Protein AF-A0A812QBZ1-F1 (afdb_monomer)

Structure (mmCIF, N/CA/C/O backbone):
data_AF-A0A812QBZ1-F1
#
_entry.id   AF-A0A812QBZ1-F1
#
loop_
_atom_site.group_PDB
_atom_site.id
_atom_site.type_symbol
_atom_site.label_atom_id
_atom_site.label_alt_id
_atom_site.label_comp_id
_atom_site.label_asym_id
_atom_site.label_entity_id
_atom_site.label_seq_id
_atom_site.pdbx_PDB_ins_code
_atom_site.Cartn_x
_atom_site.Cartn_y
_atom_site.Cartn_z
_atom_site.occupancy
_atom_site.B_iso_or_equiv
_atom_site.auth_seq_id
_atom_site.auth_comp_id
_atom_site.auth_asym_id
_atom_site.auth_atom_id
_atom_site.pdbx_PDB_model_num
ATOM 1 N N . MET A 1 1 ? 23.750 -12.695 -35.493 1.00 29.03 1 MET A N 1
ATOM 2 C CA . MET A 1 1 ? 23.485 -14.004 -34.860 1.00 29.03 1 MET A CA 1
ATOM 3 C C . MET A 1 1 ? 22.782 -13.760 -33.536 1.00 29.03 1 MET A C 1
ATOM 5 O O . MET A 1 1 ? 23.432 -13.391 -32.566 1.00 29.03 1 MET A O 1
ATOM 9 N N . SER A 1 2 ? 21.453 -13.880 -33.531 1.00 38.12 2 SER A N 1
ATOM 10 C CA . SER A 1 2 ? 20.623 -13.807 -32.327 1.00 38.12 2 SER A CA 1
ATOM 11 C C . SER A 1 2 ? 20.963 -14.983 -31.421 1.00 38.12 2 SER A C 1
ATOM 13 O O . SER A 1 2 ? 20.591 -16.116 -31.722 1.00 38.12 2 SER A O 1
ATOM 15 N N . ARG A 1 3 ? 21.691 -14.741 -30.329 1.00 33.91 3 ARG A N 1
ATOM 16 C CA . ARG A 1 3 ? 21.766 -15.723 -29.249 1.00 33.91 3 ARG A CA 1
ATOM 17 C C . ARG A 1 3 ? 20.456 -15.633 -28.482 1.00 33.91 3 ARG A C 1
ATOM 19 O O . ARG A 1 3 ? 20.209 -14.669 -27.768 1.00 33.91 3 ARG A O 1
ATOM 26 N N . CYS A 1 4 ? 19.595 -16.614 -28.728 1.00 34.00 4 CYS A N 1
ATOM 27 C CA . CYS A 1 4 ? 18.403 -16.872 -27.941 1.00 34.00 4 CYS A CA 1
ATOM 28 C C . CYS A 1 4 ? 18.763 -16.865 -26.451 1.00 34.00 4 CYS A C 1
ATOM 30 O O . CYS A 1 4 ? 19.643 -17.620 -26.041 1.00 34.00 4 CYS A O 1
ATOM 32 N N . LEU A 1 5 ? 18.056 -16.076 -25.642 1.00 39.00 5 LEU A N 1
ATOM 33 C CA . LEU A 1 5 ? 17.916 -16.417 -24.232 1.00 39.00 5 LEU A CA 1
ATOM 34 C C . LEU A 1 5 ? 17.009 -17.660 -24.181 1.00 39.00 5 LEU A C 1
ATOM 36 O O . LEU A 1 5 ? 15.899 -17.616 -24.726 1.00 39.00 5 LEU A O 1
ATOM 40 N N . PRO A 1 6 ? 17.488 -18.797 -23.653 1.00 37.97 6 PRO A N 1
ATOM 41 C CA . PRO A 1 6 ? 16.732 -20.040 -23.666 1.00 37.97 6 PRO A CA 1
ATOM 42 C C . PRO A 1 6 ? 15.432 -19.908 -22.862 1.00 37.97 6 PRO A C 1
ATOM 44 O O . PRO A 1 6 ? 15.364 -19.184 -21.871 1.00 37.97 6 PRO A O 1
ATOM 47 N N . ARG A 1 7 ? 14.411 -20.688 -23.251 1.00 40.09 7 ARG A N 1
ATOM 48 C CA . ARG A 1 7 ? 13.145 -20.891 -22.510 1.00 40.09 7 ARG A CA 1
ATOM 49 C C . ARG A 1 7 ? 13.342 -21.274 -21.028 1.00 40.09 7 ARG A C 1
ATOM 51 O O . ARG A 1 7 ? 12.377 -21.247 -20.275 1.00 40.09 7 ARG A O 1
ATOM 58 N N . SER A 1 8 ? 14.567 -21.609 -20.615 1.00 49.03 8 SER A N 1
ATOM 59 C CA . SER A 1 8 ? 14.956 -21.894 -19.235 1.00 49.03 8 SER A CA 1
ATOM 60 C C . SER A 1 8 ? 15.039 -20.659 -18.328 1.00 49.03 8 SER A C 1
ATOM 62 O O . SER A 1 8 ? 15.074 -20.842 -17.118 1.00 49.03 8 SER A O 1
ATOM 64 N N . SER A 1 9 ? 15.043 -19.422 -18.846 1.00 57.47 9 SER A N 1
ATOM 65 C CA . SER A 1 9 ? 15.300 -18.238 -18.005 1.00 57.47 9 SER A CA 1
ATOM 66 C C . SER A 1 9 ? 14.193 -17.926 -16.994 1.00 57.47 9 SER A C 1
ATOM 68 O O . SER A 1 9 ? 14.505 -17.506 -15.892 1.00 57.47 9 SER A O 1
ATOM 70 N N . ALA A 1 10 ? 12.913 -18.150 -17.316 1.00 55.34 10 ALA A N 1
ATOM 71 C CA . ALA A 1 10 ? 11.814 -17.861 -16.385 1.00 55.34 10 ALA A CA 1
ATOM 72 C C . ALA A 1 10 ? 11.753 -18.857 -15.214 1.00 55.34 10 ALA A C 1
ATOM 74 O O . ALA A 1 10 ? 11.522 -18.453 -14.081 1.00 55.34 10 ALA A O 1
ATOM 75 N N . ALA A 1 11 ? 11.995 -20.144 -15.486 1.00 55.66 11 ALA A N 1
ATOM 76 C CA . ALA A 1 11 ? 12.087 -21.169 -14.446 1.00 55.66 11 ALA A CA 1
ATOM 77 C C . ALA A 1 11 ? 13.365 -21.005 -13.603 1.00 55.66 11 ALA A C 1
ATOM 79 O O . ALA A 1 11 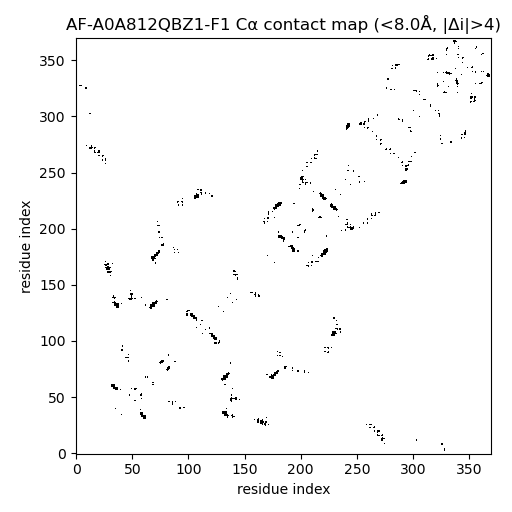? 13.327 -21.192 -12.393 1.00 55.66 11 ALA A O 1
ATOM 80 N N . GLN A 1 12 ? 14.475 -20.602 -14.231 1.00 61.94 12 GLN A N 1
ATOM 81 C CA . GLN A 1 12 ? 15.708 -20.267 -13.522 1.00 61.94 12 GLN A CA 1
ATOM 82 C C . GLN A 1 12 ? 15.533 -19.017 -12.650 1.00 61.94 12 GLN A C 1
ATOM 84 O O . GLN A 1 12 ? 15.939 -19.029 -11.501 1.00 61.94 12 GLN A O 1
ATOM 89 N N . ALA A 1 13 ? 14.856 -17.976 -13.143 1.00 60.16 13 ALA A N 1
ATOM 90 C CA . ALA A 1 13 ? 14.590 -16.766 -12.368 1.00 60.16 13 ALA A CA 1
ATOM 91 C C . ALA A 1 13 ? 13.686 -17.017 -11.152 1.00 60.16 13 ALA A C 1
ATOM 93 O O . ALA A 1 13 ? 13.847 -16.343 -10.147 1.00 60.16 13 ALA A O 1
ATOM 94 N N . GLU A 1 14 ? 12.760 -17.979 -11.211 1.00 59.78 14 GLU A N 1
ATOM 95 C CA . GLU A 1 14 ? 11.999 -18.420 -10.033 1.00 59.78 14 GLU A CA 1
ATOM 96 C C . GLU A 1 14 ? 12.901 -19.122 -9.009 1.00 59.78 14 GLU A C 1
ATOM 98 O O . GLU A 1 14 ? 12.896 -18.746 -7.837 1.00 59.78 14 GLU A O 1
ATOM 103 N N . LEU A 1 15 ? 13.704 -20.095 -9.459 1.00 59.25 15 LEU A N 1
ATOM 104 C CA . LEU A 1 15 ? 14.669 -20.811 -8.615 1.00 59.25 15 LEU A CA 1
ATOM 105 C C . LEU A 1 15 ? 15.676 -19.857 -7.960 1.00 59.25 15 LEU A C 1
ATOM 107 O O . LEU A 1 15 ? 16.013 -20.030 -6.792 1.00 59.25 15 LEU A O 1
ATOM 111 N N . ASP A 1 16 ? 16.115 -18.837 -8.694 1.00 67.31 16 ASP A N 1
ATOM 112 C CA . ASP A 1 16 ? 17.051 -17.826 -8.211 1.00 67.31 16 ASP A CA 1
ATOM 113 C C . ASP A 1 16 ? 16.350 -16.784 -7.311 1.00 67.31 16 ASP A C 1
ATOM 115 O O . ASP A 1 16 ? 16.978 -16.230 -6.409 1.00 67.31 16 ASP A O 1
ATOM 119 N N . ALA A 1 17 ? 15.048 -16.524 -7.503 1.00 70.19 17 ALA A N 1
ATOM 120 C CA . ALA A 1 17 ? 14.286 -15.551 -6.715 1.00 70.19 17 ALA A CA 1
ATOM 121 C C . ALA A 1 17 ? 13.886 -16.064 -5.327 1.00 70.19 17 ALA A C 1
ATOM 123 O O . ALA A 1 17 ? 13.838 -15.257 -4.405 1.00 70.19 17 ALA A O 1
ATOM 124 N N . SER A 1 18 ? 13.619 -17.361 -5.143 1.00 70.88 18 SER A N 1
ATOM 125 C CA . SER A 1 18 ? 13.279 -17.928 -3.826 1.00 70.88 18 SER A CA 1
ATOM 126 C C . SER A 1 18 ? 14.321 -17.641 -2.731 1.00 70.88 18 SER A C 1
ATOM 128 O O . SER A 1 18 ? 13.952 -17.029 -1.729 1.00 70.88 18 SER A O 1
ATOM 130 N N . PRO A 1 19 ? 15.621 -17.962 -2.901 1.00 71.69 19 PRO A N 1
ATOM 131 C CA . PRO A 1 19 ? 16.622 -17.643 -1.882 1.00 71.69 19 PRO A CA 1
ATOM 132 C C . PRO A 1 19 ? 16.809 -16.129 -1.705 1.00 71.69 19 PRO A C 1
ATOM 134 O O . PRO A 1 19 ? 17.091 -15.666 -0.602 1.00 71.69 19 PRO A O 1
ATOM 137 N N . LEU A 1 20 ? 16.623 -15.335 -2.767 1.00 71.75 20 LEU A N 1
ATOM 138 C CA . LEU A 1 20 ? 16.671 -13.873 -2.688 1.00 71.75 20 LEU A CA 1
ATOM 139 C C . LEU A 1 20 ? 15.476 -13.289 -1.926 1.00 71.75 20 LEU A C 1
ATOM 141 O O . LEU A 1 20 ? 15.635 -12.271 -1.254 1.00 71.75 20 LEU A O 1
ATOM 145 N N . PHE A 1 21 ? 14.295 -13.901 -2.035 1.00 74.88 21 PHE A N 1
ATOM 146 C CA . PHE A 1 21 ? 13.088 -13.508 -1.311 1.00 74.88 21 PHE A CA 1
ATOM 147 C C . PHE A 1 21 ? 13.252 -13.758 0.186 1.00 74.88 21 PHE A C 1
ATOM 149 O O . PHE A 1 21 ? 13.017 -12.846 0.982 1.00 74.88 21 PHE A O 1
ATOM 156 N N . ASP A 1 22 ? 13.742 -14.941 0.556 1.00 73.06 22 ASP A N 1
ATOM 157 C CA . ASP A 1 22 ? 14.034 -15.279 1.950 1.00 73.06 22 ASP A CA 1
ATOM 158 C C . ASP A 1 22 ? 15.108 -14.339 2.523 1.00 73.06 22 ASP A C 1
ATOM 160 O O . ASP A 1 22 ? 14.950 -13.785 3.612 1.00 73.06 22 ASP A O 1
ATOM 164 N N . ALA A 1 23 ? 16.160 -14.055 1.745 1.00 68.81 23 ALA A N 1
ATOM 165 C CA . ALA A 1 23 ? 17.220 -13.124 2.129 1.00 68.81 23 ALA A CA 1
ATOM 166 C C . ALA A 1 23 ? 16.777 -11.649 2.182 1.00 68.81 23 ALA A C 1
ATOM 168 O O . ALA A 1 23 ? 17.425 -10.846 2.853 1.00 68.81 23 ALA A O 1
ATOM 169 N N . ALA A 1 24 ? 15.702 -11.258 1.487 1.00 69.94 24 ALA A N 1
ATOM 170 C CA . ALA A 1 24 ? 15.194 -9.886 1.531 1.00 69.94 24 ALA A CA 1
ATOM 171 C C . ALA A 1 24 ? 14.585 -9.521 2.898 1.00 69.94 24 ALA A C 1
ATOM 173 O O . ALA A 1 24 ? 14.411 -8.330 3.156 1.00 69.94 24 ALA A O 1
ATOM 174 N N . GLY A 1 25 ? 14.303 -10.520 3.753 1.00 73.31 25 GLY A N 1
ATOM 175 C CA . GLY A 1 25 ? 13.815 -10.368 5.130 1.00 73.31 25 GLY A CA 1
ATOM 176 C C . GLY A 1 25 ? 12.418 -9.748 5.208 1.00 73.31 25 GLY A C 1
ATOM 177 O O . GLY A 1 25 ? 12.061 -8.922 4.373 1.00 73.31 25 GLY A O 1
ATOM 178 N N . ALA A 1 26 ? 11.585 -10.150 6.168 1.00 82.62 26 ALA A N 1
ATOM 179 C CA . ALA A 1 26 ? 10.311 -9.465 6.416 1.00 82.62 26 ALA A CA 1
ATOM 180 C C . ALA A 1 26 ? 10.538 -8.038 6.942 1.00 82.62 26 ALA A C 1
ATOM 182 O O . ALA A 1 26 ? 11.650 -7.703 7.368 1.00 82.62 26 ALA A O 1
ATOM 183 N N . ALA A 1 27 ? 9.497 -7.201 6.916 1.00 87.56 27 ALA A N 1
ATOM 184 C CA . ALA A 1 27 ? 9.541 -5.964 7.688 1.00 87.56 27 ALA A CA 1
ATOM 185 C C . ALA A 1 27 ? 9.802 -6.303 9.175 1.00 87.56 27 ALA A C 1
ATOM 187 O O . ALA A 1 27 ? 9.294 -7.318 9.666 1.00 87.56 27 ALA A O 1
ATOM 188 N N . PRO A 1 28 ? 10.623 -5.516 9.889 1.00 90.88 28 PRO A N 1
ATOM 189 C CA . PRO A 1 28 ? 11.000 -5.842 11.259 1.00 90.88 28 PRO A CA 1
ATOM 190 C C . PRO A 1 28 ? 9.799 -5.713 12.205 1.00 90.88 28 PRO A C 1
ATOM 192 O O . PRO A 1 28 ? 9.073 -4.727 12.153 1.00 90.88 28 PRO A O 1
ATOM 195 N N . MET A 1 29 ? 9.612 -6.695 13.089 1.00 93.38 29 MET A N 1
ATOM 196 C CA . MET A 1 29 ? 8.666 -6.633 14.209 1.00 93.38 29 MET A CA 1
ATOM 197 C C . MET A 1 29 ? 9.472 -6.511 15.506 1.00 93.38 29 MET A C 1
ATOM 199 O O . MET A 1 29 ? 9.871 -7.509 16.100 1.00 93.38 29 MET A O 1
ATOM 203 N N . LEU A 1 30 ? 9.785 -5.272 15.880 1.00 95.00 30 LEU A N 1
ATOM 204 C CA . LEU A 1 30 ? 10.576 -4.906 17.060 1.00 95.00 30 LEU A CA 1
ATOM 205 C C . LEU A 1 30 ? 9.728 -4.848 18.338 1.00 95.00 30 LEU A C 1
ATOM 207 O O . LEU A 1 30 ? 10.256 -4.985 19.436 1.00 95.00 30 LEU A O 1
ATOM 211 N N . PHE A 1 31 ? 8.410 -4.700 18.196 1.00 95.75 31 PHE A N 1
ATOM 212 C CA . PHE A 1 31 ? 7.455 -4.704 19.298 1.00 95.75 31 PHE A CA 1
ATOM 213 C C . PHE A 1 31 ? 6.311 -5.697 19.020 1.00 95.75 31 PHE A C 1
ATOM 215 O O . PHE A 1 31 ? 5.944 -5.899 17.858 1.00 95.75 31 PHE A O 1
ATOM 222 N N . PRO A 1 32 ? 5.742 -6.358 20.049 1.00 96.56 32 PRO A N 1
ATOM 223 C CA . PRO A 1 32 ? 4.624 -7.273 19.855 1.00 96.56 32 PRO A CA 1
ATOM 224 C C . PRO A 1 32 ? 3.398 -6.561 19.283 1.00 96.56 32 PRO A C 1
ATOM 226 O O . PRO A 1 32 ? 3.020 -5.481 19.733 1.00 96.56 32 PRO A O 1
ATOM 229 N N . MET A 1 33 ? 2.719 -7.209 18.339 1.00 97.81 33 MET A N 1
ATOM 230 C CA . MET A 1 33 ? 1.490 -6.682 17.757 1.00 97.81 33 MET A CA 1
ATOM 231 C C . MET A 1 33 ? 0.323 -6.808 18.747 1.00 97.81 33 MET A C 1
ATOM 233 O O . MET A 1 33 ? -0.356 -7.834 18.795 1.00 97.81 33 MET A O 1
ATOM 237 N N . TYR A 1 34 ? 0.081 -5.775 19.552 1.00 98.38 34 TYR A N 1
ATOM 238 C CA . TYR A 1 34 ? -1.120 -5.700 20.384 1.00 98.38 34 TYR A CA 1
ATOM 239 C C . TYR A 1 34 ? -2.342 -5.343 19.540 1.00 98.38 34 TYR A C 1
ATOM 241 O O . TYR A 1 34 ? -2.262 -4.577 18.585 1.00 98.38 34 TYR A O 1
ATOM 249 N N . THR A 1 35 ? -3.478 -5.927 19.897 1.00 98.50 35 THR A N 1
ATOM 250 C CA . THR A 1 35 ? -4.762 -5.763 19.213 1.00 98.50 35 THR A CA 1
ATOM 251 C C . THR A 1 35 ? -5.901 -5.823 20.221 1.00 98.50 35 THR A C 1
ATOM 253 O O . THR A 1 35 ? -5.717 -6.278 21.350 1.00 98.50 35 THR A O 1
ATOM 256 N N . VAL A 1 36 ? -7.089 -5.400 19.801 1.00 98.44 36 VAL A N 1
ATOM 257 C CA . VAL A 1 36 ? -8.338 -5.547 20.558 1.00 98.44 36 VAL A CA 1
ATOM 258 C C . VAL A 1 36 ? -9.265 -6.483 19.787 1.00 98.44 36 VAL A C 1
ATOM 260 O O . VAL A 1 36 ? -9.390 -6.361 18.570 1.00 98.44 36 VAL A O 1
ATOM 263 N N . ALA A 1 37 ? -9.917 -7.428 20.465 1.00 98.19 37 ALA A N 1
ATOM 264 C CA . ALA A 1 37 ? -10.919 -8.283 19.825 1.00 98.19 37 ALA A CA 1
ATOM 265 C C . ALA A 1 37 ? -12.096 -7.438 19.303 1.00 98.19 37 ALA A C 1
ATOM 267 O O . ALA A 1 37 ? -12.531 -6.497 19.971 1.00 98.19 37 ALA A O 1
ATOM 268 N N . ALA A 1 38 ? -12.622 -7.759 18.119 1.00 97.88 38 ALA A N 1
ATOM 269 C CA . ALA A 1 38 ? -13.689 -6.979 17.495 1.00 97.88 38 ALA A CA 1
ATOM 270 C C . ALA A 1 38 ? -14.920 -6.843 18.406 1.00 97.88 38 ALA A C 1
ATOM 272 O O . ALA A 1 38 ? -15.509 -5.770 18.473 1.00 97.88 38 ALA A O 1
ATOM 273 N N . GLU A 1 39 ? -15.264 -7.886 19.162 1.00 96.94 39 GLU A N 1
ATOM 274 C CA . GLU A 1 39 ? -16.369 -7.882 20.122 1.00 96.94 39 GLU A CA 1
ATOM 275 C C . GLU A 1 39 ? -16.161 -6.842 21.227 1.00 96.94 39 GLU A C 1
ATOM 277 O O . GLU A 1 39 ? -17.089 -6.120 21.571 1.00 96.94 39 GLU A O 1
ATOM 282 N N . VAL A 1 40 ? -14.934 -6.713 21.743 1.00 97.81 40 VAL A N 1
ATOM 283 C CA . VAL A 1 40 ? -14.598 -5.714 22.768 1.00 97.81 40 VAL A CA 1
ATOM 284 C C . VAL A 1 40 ? -14.670 -4.308 22.176 1.00 97.81 40 VAL A C 1
ATOM 286 O O . VAL A 1 40 ? -15.268 -3.419 22.776 1.00 97.81 40 VAL A O 1
ATOM 289 N N . LEU A 1 41 ? -14.119 -4.105 20.973 1.00 98.12 41 LEU A N 1
ATOM 290 C CA . LEU A 1 41 ? -14.150 -2.806 20.294 1.00 98.12 41 LEU A CA 1
ATOM 291 C C . LEU A 1 41 ? -15.582 -2.344 19.992 1.00 98.12 41 LEU A C 1
ATOM 293 O O . LEU A 1 41 ? -15.875 -1.155 20.100 1.00 98.12 41 LEU A O 1
ATOM 297 N N . LEU A 1 42 ? -16.480 -3.262 19.624 1.00 98.06 42 LEU A N 1
ATOM 298 C CA . LEU A 1 42 ? -17.879 -2.955 19.311 1.00 98.06 42 LEU A CA 1
ATOM 299 C C . LEU A 1 42 ? -18.701 -2.483 20.520 1.00 98.06 42 LEU A C 1
ATOM 301 O O . LEU A 1 42 ? -19.720 -1.819 20.309 1.00 98.06 42 LEU A O 1
ATOM 305 N N . GLU A 1 43 ? -18.248 -2.788 21.737 1.00 97.69 43 GLU A N 1
ATOM 306 C CA . GLU A 1 43 ? -18.859 -2.369 23.006 1.00 97.69 43 GLU A CA 1
ATOM 307 C C . GLU A 1 43 ? -18.169 -1.139 23.626 1.00 97.69 43 GLU A C 1
ATOM 309 O O . GLU A 1 43 ? -18.640 -0.597 24.628 1.00 97.69 43 GLU A O 1
ATOM 314 N N . MET A 1 44 ? -17.055 -0.668 23.051 1.00 96.88 44 MET A N 1
ATOM 315 C CA . MET A 1 44 ? -16.385 0.543 23.529 1.00 96.88 44 MET A CA 1
ATOM 316 C C . MET A 1 44 ? -17.289 1.768 23.366 1.00 96.88 44 MET A C 1
ATOM 318 O O . MET A 1 44 ? -17.892 1.982 22.315 1.00 96.88 44 MET A O 1
ATOM 322 N N . THR A 1 45 ? -17.325 2.608 24.398 1.00 96.19 45 THR A N 1
ATOM 323 C CA . THR A 1 45 ? -17.993 3.921 24.380 1.00 96.19 45 THR A CA 1
ATOM 324 C C . THR A 1 45 ? -17.005 5.085 24.348 1.00 96.19 45 THR A C 1
ATOM 326 O O . THR A 1 45 ? -17.403 6.226 24.145 1.00 96.19 45 THR A O 1
ATOM 329 N N . GLU A 1 46 ? -15.725 4.802 24.579 1.00 95.31 46 GLU A N 1
ATOM 330 C CA . GLU A 1 46 ? -14.608 5.741 24.518 1.00 95.31 46 GLU A CA 1
ATOM 331 C C . GLU A 1 46 ? -13.349 4.981 24.078 1.00 95.31 46 GLU A C 1
ATOM 333 O O . GLU A 1 46 ? -13.228 3.777 24.335 1.00 95.31 46 GLU A O 1
ATOM 338 N N . ILE A 1 47 ? -12.420 5.659 23.400 1.00 95.06 47 ILE A N 1
ATOM 339 C CA . ILE A 1 47 ? -11.132 5.063 23.035 1.00 95.06 47 ILE A CA 1
ATOM 340 C C . ILE A 1 47 ? -10.170 5.325 24.187 1.00 95.06 47 ILE A C 1
ATOM 342 O O . ILE A 1 47 ? -9.947 6.470 24.563 1.00 95.06 47 ILE A O 1
ATOM 346 N N . ARG A 1 48 ? -9.603 4.264 24.753 1.00 94.25 48 ARG A N 1
ATOM 347 C CA . ARG A 1 48 ? -8.637 4.368 25.849 1.00 94.25 48 ARG A CA 1
ATOM 348 C C . ARG A 1 48 ? -7.227 4.082 25.348 1.00 94.25 48 ARG A C 1
ATOM 350 O O . ARG A 1 48 ? -7.083 3.293 24.411 1.00 94.25 48 ARG A O 1
ATOM 357 N N . PRO A 1 49 ? -6.197 4.680 25.962 1.00 95.31 49 PRO A N 1
ATOM 358 C CA . PRO A 1 49 ? -4.816 4.446 25.572 1.00 95.31 49 PRO A CA 1
ATOM 359 C C . PRO A 1 49 ? -4.367 3.017 25.890 1.00 95.31 49 PRO A C 1
ATOM 361 O O . PRO A 1 49 ? -4.974 2.299 26.696 1.00 95.31 49 PRO A O 1
ATOM 364 N N . HIS A 1 50 ? -3.262 2.622 25.262 1.00 94.94 50 HIS A N 1
ATOM 365 C CA . HIS A 1 50 ? -2.661 1.296 25.380 1.00 94.94 50 HIS A CA 1
ATOM 366 C C . HIS A 1 50 ? -2.496 0.828 26.830 1.00 94.94 50 HIS A C 1
ATOM 368 O O . HIS A 1 50 ? -2.859 -0.294 27.176 1.00 94.94 50 HIS A O 1
ATOM 374 N N . GLU A 1 51 ? -1.979 1.690 27.701 1.00 93.81 51 GLU A N 1
ATOM 375 C CA . GLU A 1 51 ? -1.649 1.364 29.085 1.00 93.81 51 GLU A CA 1
ATOM 376 C C . GLU A 1 51 ? -2.891 0.969 29.889 1.00 93.81 51 GLU A C 1
ATOM 378 O O . GLU A 1 51 ? -2.849 0.011 30.663 1.00 93.81 51 GLU A O 1
ATOM 383 N N . GLU A 1 52 ? -4.004 1.672 29.684 1.00 94.44 52 GLU A N 1
ATOM 384 C CA . GLU A 1 52 ? -5.264 1.387 30.367 1.00 94.44 52 GLU A CA 1
ATOM 385 C C . GLU A 1 52 ? -5.886 0.078 29.887 1.00 94.44 52 GLU A C 1
ATOM 387 O O . GLU A 1 52 ? -6.282 -0.754 30.710 1.00 94.44 52 GLU A O 1
ATOM 392 N N . LEU A 1 53 ? -5.948 -0.139 28.568 1.00 96.00 53 LEU A N 1
ATOM 393 C CA . LEU A 1 53 ? -6.491 -1.384 28.022 1.00 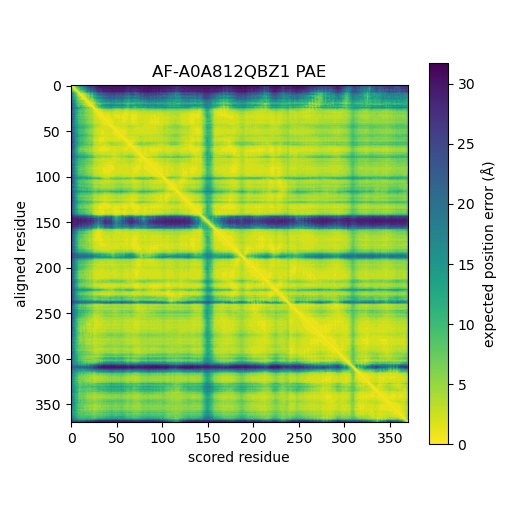96.00 53 LEU A CA 1
ATOM 394 C C . LEU A 1 53 ? -5.619 -2.590 28.392 1.00 96.00 53 LEU A C 1
ATOM 396 O O . LEU A 1 53 ? -6.142 -3.681 28.625 1.00 96.00 53 LEU A O 1
ATOM 400 N N . LYS A 1 54 ? -4.302 -2.394 28.527 1.00 93.81 54 LYS A N 1
ATOM 401 C CA . LYS A 1 54 ? -3.378 -3.421 29.017 1.00 93.81 54 LYS A CA 1
ATOM 402 C C . LYS A 1 54 ? -3.682 -3.821 30.459 1.00 93.81 54 LYS A C 1
ATOM 404 O O . LYS A 1 54 ? -3.736 -5.011 30.751 1.00 93.81 54 LYS A O 1
ATOM 409 N N . VAL A 1 55 ? -3.904 -2.850 31.353 1.00 94.56 55 VAL A N 1
ATOM 410 C CA . VAL A 1 55 ? -4.248 -3.107 32.767 1.00 94.56 55 VAL A CA 1
ATOM 411 C C . VAL A 1 55 ? -5.611 -3.786 32.896 1.00 94.56 55 VAL A C 1
ATOM 413 O O . VAL A 1 55 ? -5.778 -4.674 33.730 1.00 94.56 55 VAL A O 1
ATOM 416 N N . ARG A 1 56 ? -6.574 -3.404 32.052 1.00 94.31 56 ARG A N 1
ATOM 417 C CA . ARG 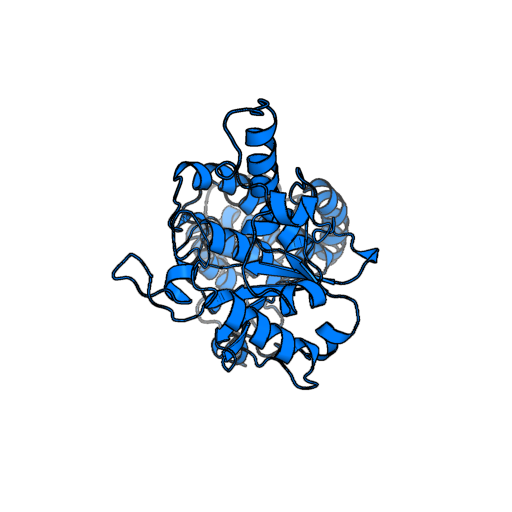A 1 56 ? -7.910 -4.015 32.006 1.00 94.31 56 ARG A CA 1
ATOM 418 C C . ARG A 1 56 ? -7.915 -5.441 31.445 1.00 94.31 56 ARG A C 1
ATOM 420 O O . ARG A 1 56 ? -8.875 -6.165 31.681 1.00 94.31 56 ARG A O 1
ATOM 427 N N . GLY A 1 57 ? -6.856 -5.846 30.742 1.00 95.44 57 GLY A N 1
ATOM 428 C CA . GLY A 1 57 ? -6.782 -7.142 30.062 1.00 95.44 57 GLY A CA 1
ATOM 429 C C . GLY A 1 57 ? -7.534 -7.183 28.727 1.00 95.44 57 GLY A C 1
ATOM 430 O O . GLY A 1 57 ? -7.780 -8.267 28.208 1.00 95.44 57 GLY A O 1
ATOM 431 N N . ASP A 1 58 ? -7.873 -6.017 28.169 1.00 97.00 58 ASP A N 1
ATOM 432 C CA . ASP A 1 58 ? -8.601 -5.886 26.900 1.00 97.00 58 ASP A CA 1
ATOM 433 C C . ASP A 1 58 ? -7.663 -6.006 25.677 1.00 97.00 58 ASP A C 1
ATOM 435 O O . ASP A 1 58 ? -8.121 -6.236 24.556 1.00 97.00 58 ASP A O 1
ATOM 439 N N . LEU A 1 59 ? -6.343 -5.868 25.880 1.00 97.44 59 LEU A N 1
ATOM 440 C CA . LEU A 1 59 ? -5.336 -6.046 24.831 1.00 97.44 59 LEU A CA 1
ATOM 441 C C . LEU A 1 59 ? -4.875 -7.498 24.688 1.00 97.44 59 LEU A C 1
ATOM 443 O O . LEU A 1 59 ? -4.499 -8.161 25.655 1.00 97.44 59 LEU A O 1
ATOM 447 N N . VAL A 1 60 ? -4.772 -7.942 23.438 1.00 96.88 60 VAL A N 1
ATOM 448 C CA . VAL A 1 60 ? -4.287 -9.266 23.050 1.00 96.88 60 VAL A CA 1
ATOM 449 C C . VAL A 1 60 ? -3.047 -9.117 22.177 1.00 96.88 60 VAL A C 1
ATOM 451 O O . VAL A 1 60 ? -3.085 -8.437 21.152 1.00 96.88 60 VAL A O 1
ATOM 454 N N . ILE A 1 61 ? -1.954 -9.792 22.545 1.00 97.88 61 ILE A N 1
ATOM 455 C CA . ILE A 1 61 ? -0.821 -9.989 21.630 1.00 97.88 61 ILE A CA 1
ATOM 456 C C . ILE A 1 61 ? -1.293 -10.941 20.530 1.00 97.88 61 ILE A C 1
ATOM 458 O O . ILE A 1 61 ? -1.606 -12.113 20.793 1.00 97.88 61 ILE A O 1
ATOM 462 N N . PHE A 1 62 ? -1.402 -10.415 19.315 1.00 97.81 62 PHE A N 1
ATOM 463 C CA . PHE A 1 62 ? -1.939 -11.136 18.176 1.00 97.81 62 PHE A CA 1
ATOM 464 C C . PHE A 1 62 ? -1.032 -12.303 17.784 1.00 97.81 62 PHE A C 1
ATOM 466 O O . PHE A 1 62 ? 0.192 -12.220 17.839 1.00 97.81 62 PHE A O 1
ATOM 473 N N . ASP A 1 63 ? -1.667 -13.404 17.402 1.00 94.50 63 ASP A N 1
ATOM 474 C CA . ASP A 1 63 ? -1.028 -14.574 16.815 1.00 94.50 63 ASP A CA 1
ATOM 475 C C . ASP A 1 63 ? -1.947 -15.061 15.692 1.00 94.50 63 ASP A C 1
ATOM 477 O O . ASP A 1 63 ? -3.172 -15.050 15.857 1.00 94.50 63 ASP A O 1
ATOM 481 N N . ILE A 1 64 ? -1.369 -15.453 14.558 1.00 92.38 64 ILE A N 1
ATOM 482 C CA . ILE A 1 64 ? -2.119 -15.873 13.371 1.00 92.38 64 ILE A CA 1
ATOM 483 C C . ILE A 1 64 ? -3.010 -17.093 13.639 1.00 92.38 64 ILE A C 1
ATOM 485 O O . ILE A 1 64 ? -4.061 -17.232 13.016 1.00 92.38 64 ILE A O 1
ATOM 489 N N . ASP A 1 65 ? -2.655 -17.927 14.619 1.00 94.56 65 ASP A N 1
ATOM 490 C CA . ASP A 1 65 ? -3.449 -19.089 15.017 1.00 94.56 65 ASP A CA 1
ATOM 491 C C . ASP A 1 65 ? -4.727 -18.694 15.781 1.00 94.56 65 ASP A C 1
ATOM 493 O O . ASP A 1 65 ? -5.665 -19.488 15.883 1.00 94.56 65 ASP A O 1
ATOM 497 N N . LYS A 1 66 ? -4.813 -17.457 16.300 1.00 94.25 66 LYS A N 1
ATOM 498 C CA . LYS A 1 66 ? -6.006 -16.956 17.009 1.00 94.25 66 LYS A CA 1
ATOM 499 C C . LYS A 1 66 ? -7.126 -16.520 16.062 1.00 94.25 66 LYS A C 1
ATOM 501 O O . LYS A 1 66 ? -8.276 -16.436 16.492 1.00 94.25 66 LYS A O 1
ATOM 506 N N . GLY A 1 67 ? -6.822 -16.219 14.799 1.00 96.31 67 GLY A N 1
ATOM 507 C CA . GLY A 1 67 ? -7.805 -15.751 13.824 1.00 96.31 67 GLY A CA 1
ATOM 508 C C . GLY A 1 67 ? -7.234 -14.739 12.835 1.00 96.31 67 GLY A C 1
ATOM 509 O O . GLY A 1 67 ? -6.078 -14.810 12.433 1.00 96.31 67 GLY A O 1
ATOM 510 N N . ASN A 1 68 ? -8.063 -13.780 12.429 1.00 97.12 68 ASN A N 1
ATOM 511 C CA . ASN A 1 68 ? -7.696 -12.755 11.458 1.00 97.12 68 ASN A CA 1
ATOM 512 C C . ASN A 1 68 ? -7.420 -11.421 12.151 1.00 97.12 68 ASN A C 1
ATOM 514 O O . ASN A 1 68 ? -8.140 -11.046 13.072 1.00 97.12 68 ASN A O 1
ATOM 518 N N . ALA A 1 69 ? -6.449 -10.662 11.645 1.00 97.81 69 ALA A N 1
ATOM 519 C CA . ALA A 1 69 ? -6.235 -9.274 12.050 1.00 97.81 69 ALA A CA 1
ATOM 520 C C . ALA A 1 69 ? -6.681 -8.276 10.965 1.00 97.81 69 ALA A C 1
ATOM 522 O O . ALA A 1 69 ? -6.534 -8.533 9.761 1.00 97.81 69 ALA A O 1
ATOM 523 N N . LEU A 1 70 ? -7.214 -7.137 11.407 1.00 98.44 70 LEU A N 1
ATOM 524 C CA . LEU A 1 70 ? -7.558 -5.966 10.607 1.00 98.44 70 LEU A CA 1
ATOM 525 C C . LEU A 1 70 ? -6.701 -4.779 11.054 1.00 98.44 70 LEU A C 1
ATOM 527 O O . LEU A 1 70 ? -6.782 -4.354 12.204 1.00 98.44 70 LEU A O 1
ATOM 531 N N . PHE A 1 71 ? -5.935 -4.215 10.123 1.00 98.69 71 PHE A N 1
ATOM 532 C CA . PHE A 1 71 ? -5.221 -2.959 10.330 1.00 98.69 71 PHE A CA 1
ATOM 533 C C . PHE A 1 71 ? -6.150 -1.777 10.044 1.00 98.69 71 PHE A C 1
ATOM 535 O O . PHE A 1 71 ? -6.714 -1.710 8.949 1.00 98.69 71 PHE A O 1
ATOM 542 N N . VAL A 1 72 ? -6.285 -0.844 10.987 1.00 98.62 72 VAL A N 1
ATOM 543 C CA . VAL A 1 72 ? -7.025 0.407 10.788 1.00 98.62 72 VAL A CA 1
ATOM 544 C C . VAL A 1 72 ? -6.043 1.561 10.613 1.00 98.62 72 VAL A C 1
ATOM 546 O O . VAL A 1 72 ? -5.405 1.998 11.566 1.00 98.62 72 VAL A O 1
ATOM 549 N N . SER A 1 73 ? -5.950 2.071 9.386 1.00 98.06 73 SER A N 1
ATOM 550 C CA . SER A 1 73 ? -5.263 3.326 9.077 1.00 98.06 73 SER A CA 1
ATOM 551 C C . SER A 1 73 ? -6.254 4.477 9.201 1.00 98.06 73 SER A C 1
ATOM 553 O O . SER A 1 73 ? -7.324 4.438 8.594 1.00 98.06 73 SER A O 1
ATOM 555 N N . HIS A 1 74 ? -5.923 5.510 9.968 1.00 96.88 74 HIS A N 1
ATOM 556 C CA . HIS A 1 74 ? -6.802 6.663 10.181 1.00 96.88 74 HIS A CA 1
ATOM 557 C C . HIS A 1 74 ? -5.992 7.951 10.369 1.00 96.88 74 HIS A C 1
ATOM 559 O O . HIS A 1 74 ? -4.757 7.952 10.376 1.00 96.88 74 HIS A O 1
ATOM 565 N N . GLN A 1 75 ? -6.690 9.080 10.448 1.00 94.19 75 GLN A N 1
ATOM 566 C CA . GLN A 1 75 ? -6.085 10.377 10.716 1.00 94.19 75 GLN A CA 1
ATOM 567 C C . GLN A 1 75 ? -6.474 10.857 12.114 1.00 94.19 75 GLN A C 1
ATOM 569 O O . GLN A 1 75 ? -7.654 10.920 12.445 1.00 94.19 75 GLN A O 1
ATOM 574 N N . TRP A 1 76 ? -5.475 11.256 12.903 1.00 93.31 76 TRP A N 1
ATOM 575 C CA . TRP A 1 76 ? -5.704 11.918 14.184 1.00 93.31 76 TRP A CA 1
ATOM 576 C C . TRP A 1 76 ? -6.350 13.283 13.947 1.00 93.31 76 TRP A C 1
ATOM 578 O O . TRP A 1 76 ? -5.853 14.065 13.128 1.00 93.31 76 TRP A O 1
ATOM 588 N N . VAL A 1 77 ? -7.450 13.549 14.652 1.00 91.75 77 VAL A N 1
ATOM 589 C CA . VAL A 1 77 ? -8.206 14.809 14.521 1.00 91.75 77 VAL A CA 1
ATOM 590 C C . VAL A 1 77 ? -7.823 15.857 15.560 1.00 91.75 77 VAL A C 1
ATOM 592 O O . VAL A 1 77 ? -8.198 17.015 15.414 1.00 91.75 77 VAL A O 1
ATOM 595 N N . ALA A 1 78 ? -7.077 15.457 16.589 1.00 88.94 78 ALA A N 1
ATOM 596 C CA . ALA A 1 78 ? -6.499 16.326 17.603 1.00 88.94 78 ALA A CA 1
ATOM 597 C C . ALA A 1 78 ? -5.086 15.839 17.966 1.00 88.94 78 ALA A C 1
ATOM 599 O O . ALA A 1 78 ? -4.684 14.736 17.597 1.00 88.94 78 ALA A O 1
ATOM 600 N N . GLU A 1 79 ? -4.327 16.674 18.674 1.00 84.06 79 GLU A N 1
ATOM 601 C CA . GLU A 1 79 ? -2.920 16.419 19.004 1.00 84.06 79 GLU A CA 1
ATOM 602 C C . GLU A 1 79 ? -2.758 15.297 20.042 1.00 84.06 79 GLU A C 1
ATOM 604 O O . GLU A 1 79 ? -1.977 14.378 19.825 1.00 84.06 79 GLU A O 1
ATOM 609 N N . GLN A 1 80 ? -3.538 15.325 21.128 1.00 86.56 80 GLN A N 1
ATOM 610 C CA . GLN A 1 80 ? -3.404 14.371 22.241 1.00 86.56 80 GLN A CA 1
ATOM 611 C C . GLN A 1 80 ? -4.295 13.126 22.104 1.00 86.56 80 GLN A C 1
ATOM 613 O O . GLN A 1 80 ? -4.108 12.142 22.820 1.00 86.56 80 GLN A O 1
ATOM 618 N N . HIS A 1 81 ? -5.304 13.165 21.230 1.00 91.31 81 HIS A N 1
ATOM 619 C CA . HIS A 1 81 ? -6.262 12.073 21.080 1.00 91.31 81 HIS A CA 1
ATOM 620 C C . HIS A 1 81 ? -6.720 11.931 19.620 1.00 91.31 81 HIS A C 1
ATOM 622 O O . HIS A 1 81 ? -7.106 12.924 18.997 1.00 91.31 81 HIS A O 1
ATOM 628 N N . PRO A 1 82 ? -6.753 10.709 19.060 1.00 93.38 82 PRO A N 1
ATOM 629 C CA . PRO A 1 82 ? -7.067 10.497 17.648 1.00 93.38 82 PRO A CA 1
ATOM 630 C C . PRO A 1 82 ? -8.519 10.813 17.272 1.00 93.38 82 PRO A C 1
ATOM 632 O O . PRO A 1 82 ? -8.785 11.147 16.121 1.00 93.38 82 PRO A O 1
ATOM 635 N N . ASP A 1 83 ? -9.455 10.670 18.215 1.00 94.81 83 ASP A N 1
ATOM 636 C CA . ASP A 1 83 ? -10.902 10.839 18.005 1.00 94.81 83 ASP A CA 1
ATOM 637 C C . ASP A 1 83 ? -11.636 11.197 19.320 1.00 94.81 83 ASP A C 1
ATOM 639 O O . ASP A 1 83 ? -12.311 10.353 19.909 1.00 94.81 83 ASP A O 1
ATOM 643 N N . PRO A 1 84 ? -11.434 12.412 19.866 1.00 92.81 84 PRO A N 1
ATOM 644 C CA . PRO A 1 84 ? -11.904 12.788 21.207 1.00 92.81 84 PRO A CA 1
ATOM 645 C C . PRO A 1 84 ? -13.432 12.790 21.341 1.00 92.81 84 PRO A C 1
ATOM 647 O O . PRO A 1 84 ? -13.958 12.602 22.432 1.00 92.81 84 PRO A O 1
ATOM 650 N N . GLU A 1 85 ? -14.150 12.971 20.233 1.00 93.62 85 GLU A N 1
ATOM 651 C CA . GLU A 1 85 ? -15.616 12.964 20.188 1.00 93.62 85 GLU A CA 1
ATOM 652 C C . GLU A 1 85 ? -16.199 11.583 19.833 1.00 93.62 85 GLU A C 1
ATOM 654 O O . GLU A 1 85 ? -17.408 11.460 19.637 1.00 93.62 85 GLU A O 1
ATOM 659 N N . PHE A 1 86 ? -15.358 10.547 19.707 1.00 95.88 86 PHE A N 1
ATOM 660 C CA . PHE A 1 86 ? -15.755 9.181 19.334 1.00 95.88 86 PHE A CA 1
ATOM 661 C C . PHE A 1 86 ? -16.488 9.085 17.974 1.00 95.88 86 PHE A C 1
ATOM 663 O O . PHE A 1 86 ? -17.247 8.146 17.702 1.00 95.88 86 PHE A O 1
ATOM 670 N N . ARG A 1 87 ? -16.293 10.075 17.092 1.00 94.88 87 ARG A N 1
ATOM 671 C CA . ARG A 1 87 ? -16.995 10.179 15.804 1.00 94.88 87 ARG A CA 1
ATOM 672 C C . ARG A 1 87 ? -16.437 9.188 14.793 1.00 94.88 87 ARG A C 1
ATOM 674 O O . ARG A 1 87 ? -17.215 8.503 14.125 1.00 94.88 87 ARG A O 1
ATOM 681 N N . GLN A 1 88 ? -15.113 9.089 14.684 1.00 95.62 88 GLN A N 1
ATOM 682 C CA . GLN A 1 88 ? -14.461 8.127 13.792 1.00 95.62 88 GLN A CA 1
ATOM 683 C C . GLN A 1 88 ? -14.716 6.693 14.259 1.00 95.62 88 GLN A C 1
ATOM 685 O O . GLN A 1 88 ? -15.098 5.843 13.453 1.00 95.62 88 GLN A O 1
ATOM 690 N N . MET A 1 89 ? -14.579 6.432 15.560 1.00 97.19 89 MET A N 1
ATOM 691 C CA . MET A 1 89 ? -14.782 5.112 16.145 1.00 97.19 89 MET A CA 1
ATOM 692 C C . MET A 1 89 ? -16.227 4.640 15.999 1.00 97.19 89 MET A C 1
ATOM 694 O O . MET A 1 89 ? -16.451 3.487 15.643 1.00 97.19 89 MET A O 1
ATOM 698 N N . SER A 1 90 ? -17.218 5.522 16.155 1.00 97.12 90 SER A N 1
ATOM 699 C CA . SER A 1 90 ? -18.621 5.183 15.874 1.00 97.12 90 SER A CA 1
ATOM 700 C C . SER A 1 90 ? -18.833 4.745 14.415 1.00 97.12 90 SER A C 1
ATOM 702 O O . SER A 1 90 ? -19.518 3.755 14.138 1.00 97.12 90 SER A O 1
ATOM 704 N N . ILE A 1 91 ? -18.193 5.424 13.455 1.00 97.50 91 ILE A N 1
ATOM 705 C CA . ILE A 1 91 ? -18.238 5.036 12.036 1.00 97.50 91 ILE A CA 1
ATOM 706 C C . ILE A 1 91 ? -17.545 3.687 11.820 1.00 97.50 91 ILE A C 1
ATOM 708 O O . ILE A 1 91 ? -18.104 2.829 11.133 1.00 97.50 91 ILE A O 1
ATOM 712 N N . LEU A 1 92 ? -16.381 3.467 12.439 1.00 97.69 92 LEU A N 1
ATOM 713 C CA . LEU A 1 92 ? -15.669 2.191 12.390 1.00 97.69 92 LEU A CA 1
ATOM 714 C C . LEU A 1 92 ? -16.514 1.049 12.963 1.00 97.69 92 LEU A C 1
ATOM 716 O O . LEU A 1 92 ? -16.654 0.020 12.310 1.00 97.69 92 LEU A O 1
ATOM 720 N N . GLN A 1 93 ? -17.125 1.233 14.135 1.00 98.19 93 GLN A N 1
ATOM 721 C CA . GLN A 1 93 ? -18.014 0.246 14.746 1.00 98.19 93 GLN A CA 1
ATOM 722 C C . GLN A 1 93 ? -19.181 -0.097 13.816 1.00 98.19 93 GLN A C 1
ATOM 724 O O . GLN A 1 93 ? -19.486 -1.269 13.610 1.00 98.19 93 GLN A O 1
ATOM 729 N N . ASN A 1 94 ? -19.819 0.904 13.205 1.00 97.50 94 ASN A N 1
ATOM 730 C CA . ASN A 1 94 ? -20.916 0.671 12.266 1.00 97.50 94 ASN A CA 1
ATOM 731 C C . ASN A 1 94 ? -20.456 -0.075 11.004 1.00 97.50 94 ASN A C 1
ATOM 733 O O . ASN A 1 94 ? -21.140 -1.001 10.562 1.00 97.50 94 ASN A O 1
ATOM 737 N N . ALA A 1 95 ? -19.287 0.273 10.462 1.00 97.06 95 ALA A N 1
ATOM 738 C CA . ALA A 1 95 ? -18.692 -0.436 9.334 1.00 97.06 95 ALA A CA 1
ATOM 739 C C . ALA A 1 95 ? -18.353 -1.891 9.694 1.00 97.06 95 ALA A C 1
ATOM 741 O O . ALA A 1 95 ? -18.697 -2.801 8.944 1.00 97.06 95 ALA A O 1
ATOM 742 N N . LEU A 1 96 ? -17.757 -2.137 10.864 1.00 97.00 96 LEU A N 1
ATOM 743 C CA . LEU A 1 96 ? -17.441 -3.482 11.351 1.00 97.00 96 LEU A CA 1
ATOM 744 C C . LEU A 1 96 ? -18.700 -4.319 11.575 1.00 97.00 96 LEU A C 1
ATOM 746 O O . LEU A 1 96 ? -18.759 -5.446 11.090 1.00 97.00 96 LEU A O 1
ATOM 750 N N . ARG A 1 97 ? -19.743 -3.766 12.213 1.00 96.75 97 ARG A N 1
ATOM 751 C CA . ARG A 1 97 ? -21.042 -4.450 12.346 1.00 96.75 97 ARG A CA 1
ATOM 752 C C . ARG A 1 97 ? -21.582 -4.844 10.978 1.00 96.75 97 ARG A C 1
ATOM 754 O O . ARG A 1 97 ? -22.012 -5.982 10.804 1.00 96.75 97 ARG A O 1
ATOM 761 N N . HIS A 1 98 ? -21.526 -3.947 9.995 1.00 95.12 98 HIS A N 1
ATOM 762 C CA . HIS A 1 98 ? -21.978 -4.251 8.640 1.00 95.12 98 HIS A CA 1
ATOM 763 C C . HIS A 1 98 ? -21.155 -5.375 7.986 1.00 95.12 98 HIS A C 1
ATOM 765 O O . HIS A 1 98 ? -21.730 -6.354 7.510 1.00 95.12 98 HIS A O 1
ATOM 771 N N . LEU A 1 99 ? -19.822 -5.280 8.029 1.00 95.06 99 LEU A N 1
ATOM 772 C CA . LEU A 1 99 ? -18.903 -6.278 7.468 1.00 95.06 99 LEU A CA 1
ATOM 773 C C . LEU A 1 99 ? -19.048 -7.655 8.134 1.00 95.06 99 LEU A C 1
ATOM 775 O O . LEU A 1 99 ? -18.962 -8.676 7.459 1.00 95.06 99 LEU A O 1
ATOM 779 N N . MET A 1 100 ? -19.285 -7.695 9.445 1.00 94.69 100 MET A N 1
ATOM 780 C CA . MET A 1 100 ? -19.357 -8.936 10.221 1.00 94.69 100 MET A CA 1
ATOM 781 C C . MET A 1 100 ? -20.742 -9.588 10.196 1.00 94.69 100 MET A C 1
ATOM 783 O O . MET A 1 100 ? -20.834 -10.790 10.406 1.00 94.69 100 MET A O 1
ATOM 787 N N . THR A 1 101 ? -21.820 -8.852 9.914 1.00 93.75 101 THR A N 1
ATOM 788 C CA . THR A 1 101 ? -23.191 -9.409 9.933 1.00 93.75 101 THR A CA 1
ATOM 789 C C . THR A 1 101 ? -23.783 -9.637 8.547 1.00 93.75 101 THR A C 1
ATOM 791 O O . THR A 1 101 ? -24.636 -10.509 8.372 1.00 93.75 101 THR A O 1
ATOM 794 N N . SER A 1 102 ? -23.339 -8.885 7.539 1.00 91.44 102 SER A N 1
ATOM 795 C CA . SER A 1 102 ? -23.903 -8.978 6.197 1.00 91.44 102 SER A CA 1
ATOM 796 C C . SER A 1 102 ? -23.368 -10.182 5.415 1.00 91.44 102 SER A C 1
ATOM 798 O O . SER A 1 102 ? -22.214 -10.586 5.530 1.00 91.44 102 SER A O 1
ATOM 800 N N . SER A 1 103 ? -24.213 -10.749 4.552 1.00 90.88 103 SER A N 1
ATOM 801 C CA . SER A 1 103 ? -23.819 -11.745 3.541 1.00 90.88 103 SER A CA 1
ATOM 802 C C . SER A 1 103 ? -23.581 -11.134 2.153 1.00 90.88 103 SER A C 1
ATOM 804 O O . SER A 1 103 ? -23.443 -11.878 1.181 1.00 90.88 103 SER A O 1
ATOM 806 N N . SER A 1 104 ? -23.571 -9.802 2.043 1.00 94.38 104 SER A N 1
ATOM 807 C CA . SER A 1 104 ? -23.318 -9.079 0.795 1.00 94.38 104 SER A CA 1
ATOM 808 C C . SER A 1 104 ? -21.822 -9.005 0.459 1.00 94.38 104 SER A C 1
ATOM 810 O O . SER A 1 104 ? -20.987 -9.734 1.003 1.00 94.38 104 SER A O 1
ATOM 812 N N . PHE A 1 105 ? -21.484 -8.131 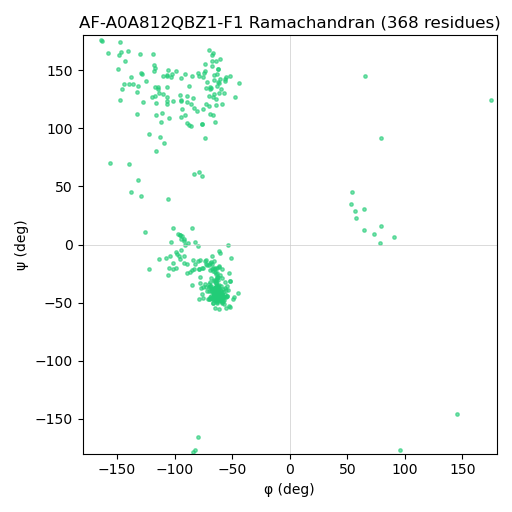-0.484 1.00 96.38 105 PHE A N 1
ATOM 813 C CA . PHE A 1 105 ? -20.117 -7.867 -0.899 1.00 96.38 105 PHE A CA 1
ATOM 814 C C . PHE A 1 105 ? -19.759 -6.410 -0.624 1.00 96.38 105 PHE A C 1
ATOM 816 O O . PHE A 1 105 ? -20.625 -5.540 -0.706 1.00 96.38 105 PHE A O 1
ATOM 823 N N . VAL A 1 106 ? -18.485 -6.153 -0.341 1.00 96.75 106 VAL A N 1
ATOM 824 C CA . VAL A 1 106 ? -17.910 -4.811 -0.424 1.00 96.75 106 VAL A CA 1
ATOM 825 C C . VAL A 1 106 ? -17.715 -4.501 -1.914 1.00 96.75 106 VAL A C 1
ATOM 827 O O . VAL A 1 106 ? -16.965 -5.239 -2.569 1.00 96.75 106 VAL A O 1
ATOM 830 N N . PRO A 1 107 ? -18.406 -3.489 -2.471 1.00 96.94 107 PRO A N 1
ATOM 831 C CA . PRO A 1 107 ? -18.270 -3.112 -3.876 1.00 96.94 107 PRO A CA 1
ATOM 832 C C . PRO A 1 107 ? -16.853 -2.616 -4.176 1.00 96.94 107 PRO A C 1
ATOM 834 O O . PRO A 1 107 ? -16.136 -2.206 -3.271 1.00 96.94 107 PRO A O 1
ATOM 837 N N . LEU A 1 108 ? -16.441 -2.669 -5.440 1.00 96.31 108 LEU A N 1
ATOM 838 C CA . LEU A 1 108 ? -15.180 -2.071 -5.884 1.00 96.31 108 LEU A CA 1
ATOM 839 C C . LEU A 1 108 ? -15.310 -0.546 -5.927 1.00 96.31 108 LEU A C 1
ATOM 841 O O . LEU A 1 108 ? -16.389 -0.043 -6.230 1.00 96.31 108 LEU A O 1
ATOM 845 N N . ASP A 1 109 ? -14.215 0.179 -5.695 1.00 95.06 109 ASP A N 1
ATOM 846 C CA . ASP A 1 109 ? -14.186 1.600 -6.046 1.00 95.06 109 ASP A CA 1
ATOM 847 C C . ASP A 1 109 ? -14.220 1.780 -7.573 1.00 95.06 109 ASP A C 1
ATOM 849 O O . ASP A 1 109 ? -13.752 0.926 -8.336 1.00 95.06 109 ASP A O 1
ATOM 853 N N . GLN A 1 110 ? -14.732 2.927 -8.019 1.00 92.25 110 GLN A N 1
ATOM 854 C CA . GLN A 1 110 ? -14.948 3.224 -9.441 1.00 92.25 110 GLN A CA 1
ATOM 855 C C . GLN A 1 110 ? -13.682 3.065 -10.296 1.00 92.25 110 GLN A C 1
ATOM 857 O O . GLN A 1 110 ? -13.756 2.639 -11.453 1.00 92.25 110 GLN A O 1
ATOM 862 N N . ILE A 1 111 ? -12.509 3.405 -9.749 1.00 91.25 111 ILE A N 1
ATOM 863 C CA . ILE A 1 111 ? -11.241 3.331 -10.478 1.00 91.25 111 ILE A CA 1
ATOM 864 C C . ILE A 1 111 ? -10.771 1.880 -10.576 1.00 91.25 111 ILE A C 1
ATOM 866 O O . ILE A 1 111 ? -10.363 1.454 -11.660 1.00 91.25 111 ILE A O 1
ATOM 870 N N . THR A 1 112 ? -10.871 1.093 -9.499 1.00 90.31 112 THR A N 1
ATOM 871 C CA . THR A 1 112 ? -10.580 -0.349 -9.561 1.00 90.31 112 THR A CA 1
ATOM 872 C C . THR A 1 112 ? -11.517 -1.062 -10.527 1.00 90.31 112 THR A C 1
ATOM 874 O O . THR A 1 112 ? -11.038 -1.821 -11.368 1.00 90.31 112 THR A O 1
ATOM 877 N N . GLU A 1 113 ? -12.824 -0.799 -10.456 1.00 91.62 113 GLU A N 1
ATOM 878 C CA . GLU A 1 113 ? -13.817 -1.403 -11.351 1.00 91.62 113 GLU A CA 1
ATOM 879 C C . GLU A 1 113 ? -13.512 -1.101 -12.826 1.00 91.62 113 GLU A C 1
ATOM 881 O O . GLU A 1 113 ? -13.572 -1.991 -13.673 1.00 91.62 113 GLU A O 1
ATOM 886 N N . SER A 1 114 ? -13.104 0.136 -13.124 1.00 86.44 114 SER A N 1
ATOM 887 C CA . SER A 1 114 ? -12.819 0.576 -14.494 1.00 86.44 114 SER A CA 1
ATOM 888 C C . SER A 1 114 ? -11.477 0.074 -15.037 1.00 86.44 114 SER A C 1
ATOM 890 O O . SER A 1 114 ? -11.362 -0.212 -16.226 1.00 86.44 114 SER A O 1
ATOM 892 N N . LEU A 1 115 ? -10.433 0.013 -14.202 1.00 83.12 115 LEU A N 1
ATOM 893 C CA . LEU A 1 115 ? -9.058 -0.247 -14.656 1.00 83.12 115 LEU A CA 1
ATOM 894 C C . LEU A 1 115 ? -8.595 -1.689 -14.437 1.00 83.12 115 LEU A C 1
ATOM 896 O O . LEU A 1 115 ? -7.640 -2.134 -15.079 1.00 83.12 115 LEU A O 1
ATOM 900 N N . VAL A 1 116 ? -9.232 -2.426 -13.527 1.00 84.00 116 VAL A N 1
ATOM 901 C CA . VAL A 1 116 ? -8.842 -3.788 -13.158 1.00 84.00 116 VAL A CA 1
ATOM 902 C C . VAL A 1 116 ? -9.963 -4.746 -13.543 1.00 84.00 116 VAL A C 1
ATOM 904 O O . VAL A 1 116 ? -10.729 -5.209 -12.710 1.00 84.00 116 VAL A O 1
ATOM 907 N N . LEU A 1 117 ? -10.013 -5.121 -14.823 1.00 75.19 117 LEU A N 1
ATOM 908 C CA . LEU A 1 117 ? -11.085 -5.944 -15.417 1.00 75.19 117 LEU A CA 1
ATOM 909 C C . LEU A 1 117 ? -11.390 -7.268 -14.692 1.00 75.19 117 LEU A C 1
ATOM 911 O O . LEU A 1 117 ? -12.470 -7.831 -14.839 1.00 75.19 117 LEU A O 1
ATOM 915 N N . ARG A 1 118 ? -10.420 -7.817 -13.952 1.00 84.56 118 ARG A N 1
ATOM 916 C CA . ARG A 1 118 ? -10.563 -9.074 -13.196 1.00 84.56 118 ARG A CA 1
ATOM 917 C C . ARG A 1 118 ? -10.760 -8.864 -11.696 1.00 84.56 118 ARG A C 1
ATOM 919 O O . ARG A 1 118 ? -10.798 -9.857 -10.966 1.00 84.56 118 ARG A O 1
ATOM 926 N N . ALA A 1 119 ? -10.836 -7.616 -11.236 1.00 87.88 119 ALA A N 1
ATOM 927 C CA . ALA A 1 119 ? -11.133 -7.317 -9.848 1.00 87.88 119 ALA A CA 1
ATOM 928 C C . ALA A 1 119 ? -12.511 -7.873 -9.496 1.00 87.88 119 ALA A C 1
ATOM 930 O O . ALA A 1 119 ? -13.436 -7.889 -10.308 1.00 87.88 119 ALA A O 1
ATOM 931 N N . LYS A 1 120 ? -12.624 -8.383 -8.274 1.00 93.44 120 LYS A N 1
ATOM 932 C CA . LYS A 1 120 ? -13.867 -8.935 -7.748 1.00 93.44 120 LYS A CA 1
ATOM 933 C C . LYS A 1 120 ? -14.196 -8.221 -6.449 1.00 93.44 120 LYS A C 1
ATOM 935 O O . LYS A 1 120 ? -13.276 -7.989 -5.663 1.00 93.44 120 LYS A O 1
ATOM 940 N N . PRO A 1 121 ? -15.478 -7.920 -6.203 1.00 95.81 121 PRO A N 1
ATOM 941 C CA . PRO A 1 121 ? -15.890 -7.369 -4.926 1.00 95.81 121 PRO A CA 1
ATOM 942 C C . PRO A 1 121 ? -15.600 -8.382 -3.805 1.00 95.81 121 PRO A C 1
ATOM 944 O O . PRO A 1 121 ? -15.589 -9.600 -4.026 1.00 95.81 121 PRO A O 1
ATOM 947 N N . LEU A 1 122 ? -15.345 -7.889 -2.594 1.00 95.88 122 LEU A N 1
ATOM 948 C CA . LEU A 1 122 ? -14.954 -8.732 -1.463 1.00 95.88 122 LEU A CA 1
ATOM 949 C C . LEU A 1 122 ? -16.200 -9.283 -0.771 1.00 95.88 122 LEU A C 1
ATOM 951 O O . LEU A 1 122 ? -17.018 -8.521 -0.269 1.00 95.88 122 LEU A O 1
ATOM 955 N N . SER A 1 123 ? -16.345 -10.606 -0.705 1.00 96.75 123 SER A N 1
ATOM 956 C CA . SER A 1 123 ? -17.440 -11.223 0.056 1.00 96.75 123 SER A CA 1
ATOM 957 C C . SER A 1 123 ? -17.297 -10.907 1.541 1.00 96.75 123 SER A C 1
ATOM 959 O O . SER A 1 123 ? -16.270 -11.239 2.125 1.00 96.75 123 SER A O 1
ATOM 961 N N . MET A 1 124 ? -18.326 -10.337 2.170 1.00 95.75 124 MET A N 1
ATOM 962 C CA . MET A 1 124 ? -18.288 -9.987 3.597 1.00 95.75 124 MET A CA 1
ATOM 963 C C . MET A 1 124 ? -18.249 -11.221 4.514 1.00 95.75 124 MET A C 1
ATOM 965 O O . MET A 1 124 ? -17.788 -11.148 5.648 1.00 95.75 124 MET A O 1
ATOM 969 N N . ARG A 1 125 ? -18.587 -12.411 3.996 1.00 95.75 125 ARG A N 1
ATOM 970 C CA . ARG A 1 125 ? -18.475 -13.678 4.744 1.00 95.75 125 ARG A CA 1
ATOM 971 C C . ARG A 1 125 ? -17.054 -13.987 5.220 1.00 95.75 125 ARG A C 1
ATOM 973 O O . ARG A 1 125 ? -16.883 -14.750 6.165 1.00 95.75 125 ARG A O 1
ATOM 980 N N . VAL A 1 126 ? -16.029 -13.399 4.600 1.00 95.62 126 VAL A N 1
ATOM 981 C CA . VAL A 1 126 ? -14.633 -13.559 5.046 1.00 95.62 126 VAL A CA 1
ATOM 982 C C . VAL A 1 126 ? -14.368 -12.950 6.428 1.00 95.62 126 VAL A C 1
ATOM 984 O O . VAL A 1 126 ? -13.392 -13.331 7.064 1.00 95.62 126 VAL A O 1
ATOM 987 N N . PHE A 1 127 ? -15.213 -12.027 6.900 1.00 95.75 127 PHE A N 1
ATOM 988 C CA . PHE A 1 127 ? -15.126 -11.454 8.250 1.00 95.75 127 PHE A CA 1
ATOM 989 C C . PHE A 1 127 ? -15.812 -12.327 9.308 1.00 95.75 127 PHE A C 1
ATOM 991 O O . PHE A 1 127 ? -15.598 -12.125 10.495 1.00 95.75 127 PHE A O 1
ATOM 998 N N . GLN A 1 128 ? -16.610 -13.311 8.883 1.00 93.62 128 GLN A N 1
ATOM 999 C CA . GLN A 1 128 ? -17.327 -14.254 9.752 1.00 93.62 128 GLN A CA 1
ATOM 1000 C C . GLN A 1 128 ? -16.590 -15.591 9.901 1.00 93.62 128 GLN A C 1
ATOM 1002 O O . GLN A 1 128 ? -17.004 -16.446 10.677 1.00 93.62 128 GLN A O 1
ATOM 1007 N N . SER A 1 129 ? -15.523 -15.813 9.127 1.00 92.00 129 SER A N 1
ATOM 1008 C CA . SER A 1 129 ? -14.862 -17.120 9.054 1.00 92.00 129 SER A CA 1
ATOM 1009 C C . SER A 1 129 ? -13.982 -17.447 10.260 1.00 92.00 129 SER A C 1
ATOM 1011 O O . SER A 1 129 ? -13.634 -18.606 10.457 1.00 92.00 129 SER A O 1
ATOM 1013 N N . SER A 1 130 ? -13.564 -16.441 11.024 1.00 95.69 130 SER A N 1
ATOM 1014 C CA . SER A 1 130 ? -12.703 -16.586 12.198 1.00 95.69 130 SER A CA 1
ATOM 1015 C C . SER A 1 130 ? -12.877 -15.376 13.121 1.00 95.69 130 SER A C 1
ATOM 1017 O O . SER A 1 130 ? -13.340 -14.337 12.642 1.00 95.69 130 SER A O 1
ATOM 1019 N N . PRO A 1 131 ? -12.428 -15.457 14.386 1.00 97.50 131 PRO A N 1
ATOM 1020 C CA . PRO A 1 131 ? -12.302 -14.281 15.242 1.00 97.50 131 PRO A CA 1
ATOM 1021 C C . PRO A 1 131 ? -11.508 -13.168 14.548 1.00 97.50 131 PRO A C 1
ATOM 1023 O O . PRO A 1 131 ? -10.586 -13.453 13.769 1.00 97.50 131 PRO A O 1
ATOM 1026 N N . LEU A 1 132 ? -11.889 -11.917 14.809 1.00 98.25 132 LEU A N 1
ATOM 1027 C CA . LEU A 1 132 ? -11.287 -10.731 14.209 1.00 98.25 132 LEU A CA 1
ATOM 1028 C C . LEU A 1 132 ? -10.645 -9.863 15.295 1.00 98.25 132 LEU A C 1
ATOM 1030 O O . LEU A 1 132 ? -11.294 -9.495 16.270 1.00 98.25 132 LEU A O 1
ATOM 1034 N N . PHE A 1 133 ? -9.381 -9.509 15.096 1.00 98.62 133 PHE A N 1
ATOM 1035 C CA . PHE A 1 133 ? -8.599 -8.665 15.992 1.00 98.62 133 PHE A CA 1
ATOM 1036 C C . PHE A 1 133 ? -8.246 -7.358 15.292 1.00 98.62 133 PHE A C 1
ATOM 1038 O O . PHE A 1 133 ? -7.836 -7.353 14.132 1.00 98.62 133 PHE A O 1
ATOM 1045 N N . ILE A 1 134 ? -8.425 -6.240 15.981 1.00 98.62 134 ILE A N 1
ATOM 1046 C CA . ILE A 1 134 ? -8.297 -4.904 15.415 1.00 98.62 134 ILE A CA 1
ATOM 1047 C C . ILE A 1 134 ? -7.002 -4.281 15.915 1.00 98.62 134 ILE A C 1
ATOM 1049 O O . ILE A 1 134 ? -6.784 -4.169 17.123 1.00 98.62 134 ILE A O 1
ATOM 1053 N N . TRP A 1 135 ? -6.154 -3.876 14.976 1.00 98.62 135 TRP A N 1
ATOM 1054 C CA . TRP A 1 135 ? -5.008 -3.022 15.244 1.00 98.62 135 TRP A CA 1
ATOM 1055 C C . TRP A 1 135 ? -5.396 -1.568 14.969 1.00 98.62 135 TRP A C 1
ATOM 1057 O O . TRP A 1 135 ? -5.914 -1.248 13.897 1.00 98.62 135 TRP A O 1
ATOM 1067 N N . TYR A 1 136 ? -5.137 -0.705 15.944 1.00 98.19 136 TYR A N 1
ATOM 1068 C CA . TYR A 1 136 ? -5.391 0.736 15.919 1.00 98.19 136 TYR A CA 1
ATOM 1069 C C . TYR A 1 136 ? -4.300 1.424 16.739 1.00 98.19 136 TYR A C 1
ATOM 1071 O O . TYR A 1 136 ? -4.111 1.081 17.910 1.00 98.19 136 TYR A O 1
ATOM 1079 N N . ASP A 1 137 ? -3.585 2.372 16.143 1.00 95.38 137 ASP A N 1
ATOM 1080 C CA . ASP A 1 137 ? -2.347 2.946 16.692 1.00 95.38 137 ASP A CA 1
ATOM 1081 C C . ASP A 1 137 ? -2.434 3.381 18.172 1.00 95.38 137 ASP A C 1
ATOM 1083 O O . ASP A 1 137 ? -1.572 3.008 18.963 1.00 95.38 137 ASP A O 1
ATOM 1087 N N . TYR A 1 138 ? -3.496 4.077 18.579 1.00 96.06 138 TYR A N 1
ATOM 1088 C CA . TYR A 1 138 ? -3.627 4.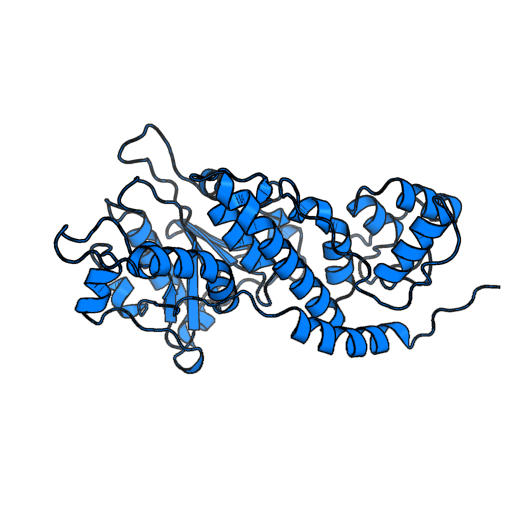689 19.903 1.00 96.06 138 TYR A CA 1
ATOM 1089 C C . TYR A 1 138 ? -3.674 3.687 21.060 1.00 96.06 138 TYR A C 1
ATOM 1091 O O . TYR A 1 138 ? -3.094 3.920 22.119 1.00 96.06 138 TYR A O 1
ATOM 1099 N N . PHE A 1 139 ? -4.341 2.549 20.860 1.00 96.31 139 PHE A N 1
ATOM 1100 C CA . PHE A 1 139 ? -4.392 1.495 21.873 1.00 96.31 139 PHE A CA 1
ATOM 1101 C C . PHE A 1 139 ? -3.444 0.327 21.589 1.00 96.31 139 PHE A C 1
ATOM 1103 O O . PHE A 1 139 ? -3.159 -0.476 22.477 1.00 96.31 139 PHE A O 1
ATOM 1110 N N . SER A 1 140 ? -2.941 0.206 20.360 1.00 97.25 140 SER A N 1
ATOM 1111 C CA . SER A 1 140 ? -2.037 -0.883 19.969 1.00 97.25 140 SER A CA 1
ATOM 1112 C C . SER A 1 140 ? -0.569 -0.529 20.206 1.00 97.25 140 SER A C 1
ATOM 1114 O O . SER A 1 140 ? 0.233 -1.434 20.427 1.00 97.25 140 SER A O 1
ATOM 1116 N N . CYS A 1 141 ? -0.225 0.763 20.227 1.00 94.81 141 CYS A N 1
ATOM 1117 C CA . CYS A 1 141 ? 1.099 1.253 20.598 1.00 94.81 141 CYS A CA 1
ATOM 1118 C C . CYS A 1 141 ? 1.081 1.995 21.945 1.00 94.81 141 CYS A C 1
ATOM 1120 O O . CYS A 1 141 ? 0.114 2.707 22.224 1.00 94.81 141 CYS A O 1
ATOM 1122 N N . PRO A 1 142 ? 2.153 1.887 22.753 1.00 92.88 142 PRO A N 1
ATOM 1123 C CA . PRO A 1 142 ? 2.320 2.673 23.976 1.00 92.88 142 PRO A CA 1
ATOM 1124 C C . PRO A 1 142 ? 2.217 4.189 23.745 1.00 92.88 142 PRO A C 1
ATOM 1126 O O . PRO A 1 142 ? 2.686 4.691 22.717 1.00 92.88 142 PRO A O 1
ATOM 1129 N N . GLN A 1 143 ? 1.639 4.921 24.703 1.00 88.81 143 GLN A N 1
ATOM 1130 C CA . GLN A 1 143 ? 1.469 6.380 24.643 1.00 88.81 143 GLN A CA 1
ATOM 1131 C C . GLN A 1 143 ? 2.373 7.070 25.682 1.00 88.81 143 GLN A C 1
ATOM 1133 O O . GLN A 1 143 ? 2.164 6.931 26.886 1.00 88.81 143 GLN A O 1
ATOM 1138 N N . LEU A 1 144 ? 3.381 7.830 25.227 1.00 71.38 144 LEU A N 1
ATOM 1139 C CA . LEU A 1 144 ? 4.402 8.437 26.104 1.00 71.38 144 LEU A CA 1
ATOM 1140 C C . LEU A 1 144 ? 3.850 9.458 27.115 1.00 71.38 144 LEU A C 1
ATOM 1142 O O . LEU A 1 144 ? 4.440 9.644 28.176 1.00 71.38 144 LEU A O 1
ATOM 1146 N N . GLU A 1 145 ? 2.740 10.131 26.803 1.00 59.47 145 GLU A N 1
ATOM 1147 C CA . GLU A 1 145 ? 2.286 11.319 27.544 1.00 59.47 145 GLU A CA 1
ATOM 1148 C C . GLU A 1 145 ? 1.314 11.027 28.703 1.00 59.47 145 GLU A C 1
ATOM 1150 O O . GLU A 1 145 ? 1.044 11.912 29.511 1.00 59.47 145 GLU A O 1
ATOM 1155 N N . ILE A 1 146 ? 0.794 9.800 28.832 1.00 53.78 146 ILE A N 1
ATOM 1156 C CA . ILE A 1 146 ? -0.331 9.501 29.745 1.00 53.78 146 ILE A CA 1
ATOM 1157 C C . ILE A 1 146 ? 0.136 8.970 31.120 1.00 53.78 146 ILE A C 1
ATOM 1159 O O . ILE A 1 146 ? -0.673 8.569 31.957 1.00 53.78 146 ILE A O 1
ATOM 1163 N N . ARG A 1 147 ? 1.442 8.991 31.428 1.00 50.62 147 ARG A N 1
ATOM 1164 C CA . ARG A 1 147 ? 1.959 8.473 32.710 1.00 50.62 147 ARG A CA 1
ATOM 1165 C C . ARG A 1 147 ? 2.561 9.535 33.625 1.00 50.62 147 ARG A C 1
ATOM 1167 O O . ARG A 1 147 ? 3.431 10.308 33.237 1.00 50.62 147 ARG A O 1
ATOM 1174 N N . ASP A 1 148 ? 2.099 9.497 34.879 1.00 43.94 148 ASP A N 1
ATOM 1175 C CA . ASP A 1 148 ? 2.622 10.243 36.022 1.00 43.94 148 ASP A CA 1
ATOM 1176 C C . ASP A 1 148 ? 4.158 10.207 36.079 1.00 43.94 148 ASP A C 1
ATOM 1178 O O . ASP A 1 148 ? 4.786 9.156 35.955 1.00 43.94 148 ASP A O 1
ATOM 1182 N N . VAL A 1 149 ? 4.748 11.360 36.404 1.00 45.97 149 VAL A N 1
ATOM 1183 C CA . VAL A 1 149 ? 6.191 11.676 36.524 1.00 45.97 149 VAL A CA 1
ATOM 1184 C C . VAL A 1 149 ? 6.984 10.735 37.469 1.00 45.97 149 VAL A C 1
ATOM 1186 O O . VAL A 1 149 ? 8.183 10.899 37.665 1.00 45.97 149 VAL A O 1
ATOM 1189 N N . ARG A 1 150 ? 6.347 9.741 38.101 1.00 44.84 150 ARG A N 1
ATOM 1190 C CA . ARG A 1 150 ? 6.923 8.920 39.181 1.00 44.84 150 ARG A CA 1
ATOM 1191 C C . ARG A 1 150 ? 7.525 7.581 38.745 1.00 44.84 150 ARG A C 1
ATOM 1193 O O . ARG A 1 150 ? 8.192 6.962 39.568 1.00 44.84 150 ARG A O 1
ATOM 1200 N N . THR A 1 151 ? 7.329 7.139 37.503 1.00 46.78 151 THR A N 1
ATOM 1201 C CA . THR A 1 151 ? 7.863 5.854 36.997 1.00 46.78 151 THR A CA 1
ATOM 1202 C C . THR A 1 151 ? 8.424 5.976 35.577 1.00 46.78 151 THR A C 1
ATOM 1204 O O . THR A 1 151 ? 8.105 5.160 34.720 1.00 46.78 151 THR A O 1
ATOM 1207 N N . MET A 1 152 ? 9.206 7.023 35.291 1.00 46.66 152 MET A N 1
ATOM 1208 C CA . MET A 1 152 ? 9.970 7.090 34.040 1.00 46.66 152 MET A CA 1
ATOM 1209 C C . MET A 1 152 ? 11.188 6.167 34.131 1.00 46.66 152 MET A C 1
ATOM 1211 O O . MET A 1 152 ? 12.186 6.534 34.751 1.00 46.66 152 MET A O 1
ATOM 1215 N N . ASP A 1 153 ? 11.119 5.006 33.484 1.00 48.47 153 ASP A N 1
ATOM 1216 C CA . ASP A 1 153 ? 12.303 4.221 33.134 1.00 48.47 153 ASP A CA 1
ATOM 1217 C C . ASP A 1 153 ? 12.737 4.570 31.700 1.00 48.47 153 ASP A C 1
ATOM 1219 O O . ASP A 1 153 ? 11.917 4.784 30.805 1.00 48.47 153 ASP A O 1
ATOM 1223 N N . CYS A 1 154 ? 14.049 4.612 31.446 1.00 50.09 154 CYS A N 1
ATOM 1224 C CA . CYS A 1 154 ? 14.621 4.956 30.135 1.00 50.09 154 CYS A CA 1
ATOM 1225 C C . CYS A 1 154 ? 14.217 3.998 28.987 1.00 50.09 154 CYS A C 1
ATOM 1227 O O . CYS A 1 154 ? 14.553 4.261 27.836 1.00 50.09 154 CYS A O 1
ATOM 1229 N N . SER A 1 155 ? 13.536 2.886 29.288 1.00 57.09 155 SER A N 1
ATOM 1230 C CA . SER A 1 155 ? 13.071 1.861 28.343 1.00 57.09 155 SER A CA 1
ATOM 1231 C C . SER A 1 155 ? 11.787 2.214 27.588 1.00 57.09 155 SER A C 1
ATOM 1233 O O . SER A 1 155 ? 11.443 1.533 26.621 1.00 57.09 155 SER A O 1
ATOM 1235 N N . ASP A 1 156 ? 11.049 3.234 28.019 1.00 54.22 156 ASP A N 1
ATOM 1236 C CA . ASP A 1 156 ? 9.678 3.440 27.535 1.00 54.22 156 ASP A CA 1
ATOM 1237 C C . ASP A 1 156 ? 9.635 4.228 26.218 1.00 54.22 156 ASP A C 1
ATOM 1239 O O . ASP A 1 156 ? 8.864 3.886 25.321 1.00 54.22 156 ASP A O 1
ATOM 1243 N N . GLY A 1 157 ? 10.553 5.188 26.043 1.00 60.78 157 GLY A N 1
ATOM 1244 C CA . GLY A 1 157 ? 10.801 5.841 24.750 1.00 60.78 157 GLY A CA 1
ATOM 1245 C C . GLY A 1 157 ? 11.153 4.831 23.656 1.00 60.78 157 GLY A C 1
ATOM 1246 O O . GLY A 1 157 ? 10.586 4.873 22.568 1.00 60.78 157 GLY A O 1
ATOM 1247 N N . SER A 1 158 ? 11.996 3.841 23.983 1.00 75.44 158 SER A N 1
ATOM 1248 C CA . SER A 1 158 ? 12.333 2.774 23.035 1.00 75.44 158 SER A CA 1
ATOM 1249 C C . SER A 1 158 ? 11.137 1.901 22.657 1.00 75.44 158 SER A C 1
ATOM 1251 O O . SER A 1 158 ? 11.062 1.480 21.513 1.00 75.44 158 SER A O 1
ATOM 1253 N N . GLN A 1 159 ? 10.168 1.659 23.549 1.00 86.38 159 GLN A N 1
ATOM 1254 C CA . GLN A 1 159 ? 9.023 0.797 23.218 1.00 86.38 159 GLN A CA 1
ATOM 1255 C C . GLN A 1 159 ? 8.063 1.438 22.212 1.00 86.38 159 GLN A C 1
ATOM 1257 O O . GLN A 1 159 ? 7.561 0.746 21.324 1.00 86.38 159 GLN A O 1
ATOM 1262 N N . GLN A 1 160 ? 7.790 2.742 22.339 1.00 87.06 160 GLN A N 1
ATOM 1263 C CA . GLN A 1 160 ? 6.952 3.434 21.359 1.00 87.06 160 GLN A CA 1
ATOM 1264 C C . GLN A 1 160 ? 7.657 3.489 19.998 1.00 87.06 160 GLN A C 1
ATOM 1266 O O . GLN A 1 160 ? 7.041 3.152 18.984 1.00 87.06 160 GLN A O 1
ATOM 1271 N N . ASP A 1 161 ? 8.947 3.828 19.984 1.00 88.12 161 ASP A N 1
ATOM 1272 C CA . ASP A 1 161 ? 9.759 3.830 18.767 1.00 88.12 161 ASP A CA 1
ATOM 1273 C C . ASP A 1 161 ? 9.797 2.440 18.115 1.00 88.12 161 ASP A C 1
ATOM 1275 O O . ASP A 1 161 ? 9.577 2.314 16.909 1.00 88.12 161 ASP A O 1
ATOM 1279 N N . ASP A 1 162 ? 9.997 1.375 18.895 1.00 92.31 162 ASP A N 1
ATOM 1280 C CA . ASP A 1 162 ? 9.962 -0.007 18.410 1.00 92.31 162 ASP A CA 1
ATOM 1281 C C . ASP A 1 162 ? 8.580 -0.370 17.837 1.00 92.31 162 ASP A C 1
ATOM 1283 O O . ASP A 1 162 ? 8.501 -1.040 16.802 1.00 92.31 162 ASP A O 1
ATOM 1287 N N . CYS A 1 163 ? 7.482 0.111 18.437 1.00 92.81 163 CYS A N 1
ATOM 1288 C CA . CYS A 1 163 ? 6.129 -0.071 17.896 1.00 92.81 163 CYS A CA 1
ATOM 1289 C C . CYS A 1 163 ? 5.953 0.624 16.545 1.00 92.81 163 CYS A C 1
ATOM 1291 O O . CYS A 1 163 ? 5.488 -0.002 15.591 1.00 92.81 163 CYS A O 1
ATOM 1293 N N . ILE A 1 164 ? 6.374 1.887 16.444 1.00 91.19 164 ILE A N 1
ATOM 1294 C CA . ILE A 1 164 ? 6.295 2.685 15.215 1.00 91.19 164 ILE A CA 1
ATOM 1295 C C . ILE A 1 164 ? 7.134 2.041 14.104 1.00 91.19 164 ILE A C 1
ATOM 1297 O O . ILE A 1 164 ? 6.662 1.849 12.981 1.00 91.19 164 ILE A O 1
ATOM 1301 N N . ASN A 1 165 ? 8.351 1.609 14.431 1.00 91.81 165 ASN A N 1
ATOM 1302 C CA . ASN A 1 165 ? 9.243 0.919 13.501 1.00 91.81 165 ASN A CA 1
ATOM 1303 C C . ASN A 1 165 ? 8.716 -0.465 13.067 1.00 91.81 165 ASN A C 1
ATOM 1305 O O . ASN A 1 165 ? 9.187 -1.009 12.068 1.00 91.81 165 ASN A O 1
ATOM 1309 N N . SER A 1 166 ? 7.714 -1.010 13.767 1.00 95.94 166 SER A N 1
ATOM 1310 C CA . SER A 1 166 ? 7.063 -2.289 13.452 1.00 95.94 166 SER A CA 1
ATOM 1311 C C . SER A 1 166 ? 5.789 -2.159 12.608 1.00 95.94 166 SER A C 1
ATOM 1313 O O . SER A 1 166 ? 5.232 -3.175 12.190 1.00 95.94 166 SER A O 1
ATOM 1315 N N . ILE A 1 167 ? 5.323 -0.938 12.305 1.00 95.75 167 ILE A N 1
ATOM 1316 C CA . ILE A 1 167 ? 4.038 -0.703 11.617 1.00 95.75 167 ILE A CA 1
ATOM 1317 C C . ILE A 1 167 ? 3.936 -1.465 10.290 1.00 95.75 167 ILE A C 1
ATOM 1319 O O . ILE A 1 167 ? 2.920 -2.106 10.020 1.00 95.75 167 ILE A O 1
ATOM 1323 N N . ALA A 1 168 ? 4.990 -1.458 9.470 1.00 95.25 168 ALA A N 1
ATOM 1324 C CA . ALA A 1 168 ? 4.980 -2.186 8.201 1.00 95.25 168 ALA A CA 1
ATOM 1325 C C . ALA A 1 168 ? 4.824 -3.706 8.399 1.00 95.25 168 ALA A C 1
ATOM 1327 O O . ALA A 1 168 ? 4.121 -4.349 7.620 1.00 95.25 168 ALA A O 1
ATOM 1328 N N . ALA A 1 169 ? 5.413 -4.272 9.458 1.00 95.38 169 ALA A N 1
ATOM 1329 C CA . ALA A 1 169 ? 5.254 -5.685 9.791 1.00 95.38 169 ALA A CA 1
ATOM 1330 C C . ALA A 1 169 ? 3.825 -6.002 10.258 1.00 95.38 169 ALA A C 1
ATOM 1332 O O . ALA A 1 169 ? 3.271 -7.038 9.882 1.00 95.38 169 ALA A O 1
ATOM 1333 N N . TYR A 1 170 ? 3.187 -5.101 11.014 1.00 97.31 170 TYR A N 1
ATOM 1334 C CA . TYR A 1 170 ? 1.776 -5.245 11.393 1.00 97.31 170 TYR A CA 1
ATOM 1335 C C . TYR A 1 170 ? 0.859 -5.225 10.167 1.00 97.31 170 TYR A C 1
ATOM 1337 O O . TYR A 1 170 ? -0.030 -6.067 10.050 1.00 97.31 170 TYR A O 1
ATOM 1345 N N . VAL A 1 171 ? 1.101 -4.317 9.215 1.00 97.00 171 VAL A N 1
ATOM 1346 C CA . VAL A 1 171 ? 0.349 -4.256 7.952 1.00 97.00 171 VAL A CA 1
ATOM 1347 C C . VAL A 1 171 ? 0.513 -5.541 7.131 1.00 97.00 171 VAL A C 1
ATOM 1349 O O . VAL A 1 171 ? -0.483 -6.046 6.610 1.00 97.00 171 VAL A O 1
ATOM 1352 N N . GLU A 1 172 ? 1.733 -6.086 7.025 1.00 93.19 172 GLU A N 1
ATOM 1353 C CA . GLU A 1 172 ? 1.988 -7.368 6.342 1.00 93.19 172 GLU A CA 1
ATOM 1354 C C . GLU A 1 172 ? 1.301 -8.553 7.049 1.00 93.19 172 GLU A C 1
ATOM 1356 O O . GLU A 1 172 ? 0.820 -9.467 6.379 1.00 93.19 172 GLU A O 1
ATOM 1361 N N . THR A 1 173 ? 1.232 -8.530 8.385 1.00 94.75 173 THR A N 1
ATOM 1362 C CA . THR A 1 173 ? 0.608 -9.585 9.206 1.00 94.75 173 THR A CA 1
ATOM 1363 C C . THR A 1 173 ? -0.921 -9.557 9.118 1.00 94.75 173 THR A C 1
ATOM 1365 O O . THR A 1 173 ? -1.581 -10.597 9.150 1.00 94.75 173 THR A O 1
ATOM 1368 N N . CYS A 1 174 ? -1.511 -8.368 8.989 1.00 97.06 174 CYS A N 1
ATOM 1369 C CA . CYS A 1 174 ? -2.954 -8.200 8.922 1.00 97.06 174 CYS A CA 1
ATOM 1370 C C . CYS A 1 174 ? -3.558 -8.802 7.648 1.00 97.06 174 CYS A C 1
ATOM 1372 O O . CYS A 1 174 ? -3.227 -8.434 6.518 1.00 97.06 174 CYS A O 1
ATOM 1374 N N . ARG A 1 175 ? -4.570 -9.659 7.818 1.00 96.38 175 ARG A N 1
ATOM 1375 C CA . ARG A 1 175 ? -5.351 -10.186 6.693 1.00 96.38 175 ARG A CA 1
ATOM 1376 C C . ARG A 1 175 ? -6.103 -9.075 5.973 1.00 96.38 175 ARG A C 1
ATOM 1378 O O . ARG A 1 175 ? -6.178 -9.073 4.744 1.00 96.38 175 ARG A O 1
ATOM 1385 N N . PHE A 1 176 ? -6.651 -8.128 6.724 1.00 97.69 176 PHE A N 1
ATOM 1386 C CA . PHE A 1 176 ? -7.442 -7.024 6.197 1.00 97.69 176 PHE A CA 1
ATOM 1387 C C . PHE A 1 176 ? -6.768 -5.681 6.493 1.00 97.69 176 PHE A C 1
ATOM 1389 O O . PHE A 1 176 ? -6.076 -5.530 7.494 1.00 97.69 176 PHE A O 1
ATOM 1396 N N . PHE A 1 177 ? -7.010 -4.692 5.641 1.00 98.31 177 PHE A N 1
ATOM 1397 C CA . PHE A 1 177 ? -6.589 -3.310 5.850 1.00 98.31 177 PHE A CA 1
ATOM 1398 C C . PHE A 1 177 ? -7.776 -2.412 5.550 1.00 98.31 177 PHE A C 1
ATOM 1400 O O . PHE A 1 177 ? -8.416 -2.573 4.505 1.00 98.31 177 PHE A O 1
ATOM 1407 N N . LEU A 1 178 ? -8.055 -1.484 6.454 1.00 98.06 178 LEU A N 1
ATOM 1408 C CA . LEU A 1 178 ? -9.140 -0.525 6.353 1.00 98.06 178 LEU A CA 1
ATOM 1409 C C . LEU A 1 178 ? -8.574 0.878 6.559 1.00 98.06 178 LEU A C 1
ATOM 1411 O O . LEU A 1 178 ? -7.971 1.161 7.590 1.00 98.06 178 LEU A O 1
ATOM 1415 N N . ALA A 1 179 ? -8.779 1.750 5.577 1.00 97.75 179 ALA A N 1
ATOM 1416 C CA . ALA A 1 179 ? -8.554 3.179 5.720 1.00 97.75 179 ALA A CA 1
ATOM 1417 C C . ALA A 1 179 ? -9.859 3.832 6.188 1.00 97.75 179 ALA A C 1
ATOM 1419 O O . ALA A 1 179 ? -10.854 3.854 5.457 1.00 97.75 179 ALA A O 1
ATOM 1420 N N . LEU A 1 180 ? -9.866 4.323 7.423 1.00 98.00 180 LEU A N 1
ATOM 1421 C CA . LEU A 1 180 ? -10.983 5.035 8.024 1.00 98.00 180 LEU A CA 1
ATOM 1422 C C . LEU A 1 180 ? -10.815 6.520 7.711 1.00 98.00 180 LEU A C 1
ATOM 1424 O O . LEU A 1 180 ? -9.953 7.200 8.264 1.00 98.00 180 LEU A O 1
ATOM 1428 N N . CYS A 1 181 ? -11.611 7.007 6.766 1.00 96.44 181 CYS A N 1
ATOM 1429 C CA . CYS A 1 181 ? -11.478 8.339 6.189 1.00 96.44 181 CYS A CA 1
ATOM 1430 C C . CYS A 1 181 ? -12.820 9.087 6.134 1.00 96.44 181 CYS A C 1
ATOM 1432 O O . CYS A 1 181 ? -13.241 9.508 5.045 1.00 96.44 181 CYS A O 1
ATOM 1434 N N . PRO A 1 182 ? -13.522 9.240 7.270 1.00 95.56 182 PRO A N 1
ATOM 1435 C CA . PRO A 1 182 ? -14.787 9.946 7.283 1.00 95.56 182 PRO A CA 1
ATOM 1436 C C . PRO A 1 182 ? -14.610 11.434 6.990 1.00 95.56 182 PRO A C 1
ATOM 1438 O O . PRO A 1 182 ? -13.530 11.999 7.169 1.00 95.56 182 PRO A O 1
ATOM 1441 N N . VAL A 1 183 ? -15.693 12.067 6.538 1.00 93.56 183 VAL A N 1
ATOM 1442 C CA . VAL A 1 183 ? -15.748 13.525 6.411 1.00 93.56 183 VAL A CA 1
ATOM 1443 C C . VAL A 1 183 ? -16.213 14.106 7.738 1.00 93.56 183 VAL A C 1
ATOM 1445 O O . VAL A 1 183 ? -17.395 14.013 8.069 1.00 93.56 183 VAL A O 1
ATOM 1448 N N . ILE A 1 184 ? -15.276 14.650 8.510 1.00 92.25 184 ILE A N 1
ATOM 1449 C CA . ILE A 1 184 ? -15.538 15.229 9.831 1.00 92.25 184 ILE A CA 1
ATOM 1450 C C . ILE A 1 184 ? -14.765 16.529 10.012 1.00 92.25 184 ILE A C 1
ATOM 1452 O O . ILE A 1 184 ? -13.639 16.666 9.535 1.00 92.25 184 ILE A O 1
ATOM 1456 N N . ASP A 1 185 ? -15.377 17.473 10.709 1.00 89.44 185 ASP A N 1
ATOM 1457 C CA . ASP A 1 185 ? -14.734 18.724 11.096 1.00 89.44 185 ASP A CA 1
ATOM 1458 C C . ASP A 1 185 ? -13.750 18.481 12.242 1.00 89.44 185 ASP A C 1
ATOM 1460 O O . ASP A 1 185 ? -13.963 17.601 13.082 1.00 89.44 185 ASP A O 1
ATOM 1464 N N . SER A 1 186 ? -12.672 19.257 12.272 1.00 82.69 186 SER A N 1
ATOM 1465 C CA . SER A 1 186 ? -11.773 19.278 13.414 1.00 82.69 186 SER A CA 1
ATOM 1466 C C . SER A 1 186 ? -12.465 19.920 14.619 1.00 82.69 186 SER A C 1
ATOM 1468 O O . SER A 1 186 ? -13.082 20.976 14.472 1.00 82.69 186 SER A O 1
ATOM 1470 N N . PRO A 1 187 ? -12.349 19.332 15.824 1.00 74.25 187 PRO A N 1
ATOM 1471 C CA . PRO A 1 187 ? -12.883 19.943 17.039 1.00 74.25 187 PRO A CA 1
ATOM 1472 C C . PRO A 1 187 ? -12.190 21.265 17.400 1.00 74.25 187 PRO A C 1
ATOM 1474 O O . PRO A 1 187 ? -12.752 22.082 18.128 1.00 74.25 187 PRO A O 1
ATOM 1477 N N . THR A 1 188 ? -10.950 21.460 16.940 1.00 72.25 188 THR A N 1
ATOM 1478 C CA . THR A 1 188 ? -10.063 22.551 17.377 1.00 72.25 188 THR A CA 1
ATOM 1479 C C . THR A 1 188 ? -9.592 23.461 16.246 1.00 72.25 188 THR A C 1
ATOM 1481 O O . THR A 1 188 ? -9.196 24.596 16.506 1.00 72.25 188 THR A O 1
ATOM 1484 N N . GLU A 1 189 ? -9.631 22.994 14.999 1.00 75.38 189 GLU A N 1
ATOM 1485 C CA . GLU A 1 189 ? -9.141 23.719 13.824 1.00 75.38 189 GLU A CA 1
ATOM 1486 C C . GLU A 1 189 ? -10.275 23.989 12.827 1.00 75.38 189 GLU A C 1
ATOM 1488 O O . GLU A 1 189 ? -11.226 23.222 12.723 1.00 75.38 189 GLU A O 1
ATOM 1493 N N . ASP A 1 190 ? -10.145 25.034 12.006 1.00 81.06 190 ASP A N 1
ATOM 1494 C CA . ASP A 1 190 ? -11.027 25.250 10.847 1.00 81.06 190 ASP A CA 1
ATOM 1495 C C . ASP A 1 190 ? -10.600 24.342 9.678 1.00 81.06 190 ASP A C 1
ATOM 1497 O O . ASP A 1 190 ? -10.103 24.781 8.637 1.00 81.06 190 ASP A O 1
ATOM 1501 N N . LYS A 1 191 ? -10.678 23.028 9.906 1.00 87.25 191 LYS A N 1
ATOM 1502 C CA . LYS A 1 191 ? -10.215 21.990 8.984 1.00 87.25 191 LYS A CA 1
ATOM 1503 C C . LYS A 1 191 ? -11.237 20.871 8.885 1.00 87.25 191 LYS A C 1
ATOM 1505 O O . LYS A 1 191 ? -11.751 20.400 9.891 1.00 87.25 191 LYS A O 1
ATOM 1510 N N . VAL A 1 192 ? -11.453 20.389 7.664 1.00 92.12 192 VAL A N 1
ATOM 1511 C CA . VAL A 1 192 ? -12.288 19.215 7.389 1.00 92.12 192 VAL A CA 1
ATOM 1512 C C . VAL A 1 192 ? -11.395 18.041 7.009 1.00 92.12 192 VAL A C 1
ATOM 1514 O O . VAL A 1 192 ? -10.634 18.102 6.037 1.00 92.12 192 VAL A O 1
ATOM 1517 N N . PHE A 1 193 ? -11.490 16.960 7.772 1.00 92.88 193 PHE A N 1
ATOM 1518 C CA . PHE A 1 193 ? -10.825 15.696 7.491 1.00 92.88 193 PHE A CA 1
ATOM 1519 C C . PHE A 1 193 ? -11.586 14.914 6.422 1.00 92.88 193 PHE A C 1
ATOM 1521 O O . PHE A 1 193 ? -12.804 15.000 6.319 1.00 92.88 193 PHE A O 1
ATOM 1528 N N . SER A 1 194 ? -10.863 14.192 5.568 1.00 94.06 194 SER A N 1
ATOM 1529 C CA . SER A 1 194 ? -11.426 13.380 4.486 1.00 94.06 194 SER A CA 1
ATOM 1530 C C . SER A 1 194 ? -10.399 12.372 3.964 1.00 94.06 194 SER A C 1
ATOM 1532 O O . SER A 1 194 ? -9.213 12.444 4.289 1.00 94.06 194 SER A O 1
ATOM 1534 N N . ALA A 1 195 ? -10.813 11.492 3.045 1.00 93.12 195 ALA A N 1
ATOM 1535 C CA . ALA A 1 195 ? -9.889 10.629 2.298 1.00 93.12 195 ALA A CA 1
ATOM 1536 C C . ALA A 1 195 ? -8.747 11.413 1.624 1.00 93.12 195 ALA A C 1
ATOM 1538 O O . ALA A 1 195 ? -7.621 10.922 1.541 1.00 93.12 195 ALA A O 1
ATOM 1539 N N . ARG A 1 196 ? -8.997 12.664 1.206 1.00 91.94 196 ARG A N 1
ATOM 1540 C CA . ARG A 1 196 ? -7.961 13.531 0.639 1.00 91.94 196 ARG A CA 1
ATOM 1541 C C . ARG A 1 196 ? -6.915 13.917 1.683 1.00 91.94 196 ARG A C 1
ATOM 1543 O O . ARG A 1 196 ? -5.732 13.740 1.410 1.00 91.94 196 ARG A O 1
ATOM 1550 N N . THR A 1 197 ? -7.320 14.410 2.856 1.00 93.44 197 THR A N 1
ATOM 1551 C CA . THR A 1 197 ? -6.368 14.823 3.905 1.00 93.44 197 THR A CA 1
ATOM 1552 C C . THR A 1 197 ? -5.601 13.630 4.463 1.00 93.44 197 THR A C 1
ATOM 1554 O O . THR A 1 197 ? -4.391 13.732 4.655 1.00 93.44 197 THR A O 1
ATOM 1557 N N . TRP A 1 198 ? -6.267 12.482 4.625 1.00 95.00 198 TRP A N 1
ATOM 1558 C CA . TRP A 1 198 ? -5.624 11.219 4.987 1.00 95.00 198 TRP A CA 1
ATOM 1559 C C . TRP A 1 198 ? -4.541 10.847 3.967 1.00 95.00 198 TRP A C 1
ATOM 1561 O O . TRP A 1 198 ? -3.392 10.608 4.336 1.00 95.00 198 TRP A O 1
ATOM 1571 N N . SER A 1 199 ? -4.862 10.923 2.670 1.00 93.62 199 SER A N 1
ATOM 1572 C CA . SER A 1 199 ? -3.922 10.594 1.592 1.00 93.62 199 SER A CA 1
ATOM 1573 C C . SER A 1 199 ? -2.739 11.560 1.462 1.00 93.62 199 SER A C 1
ATOM 1575 O O . SER A 1 199 ? -1.813 11.267 0.710 1.00 93.62 199 SER A O 1
ATOM 1577 N N . CYS A 1 200 ? -2.731 12.704 2.153 1.00 93.25 200 CYS A N 1
ATOM 1578 C CA . CYS A 1 200 ? -1.589 13.625 2.188 1.00 93.25 200 CYS A CA 1
ATOM 1579 C C . CYS A 1 200 ? -0.565 13.259 3.273 1.00 93.25 200 CYS A C 1
ATOM 1581 O O . CYS A 1 200 ? 0.609 13.593 3.127 1.00 93.25 200 CYS A O 1
ATOM 1583 N N . ARG A 1 201 ? -0.963 12.539 4.330 1.00 93.50 201 ARG A N 1
ATOM 1584 C CA . ARG A 1 201 ? -0.082 12.235 5.467 1.00 93.50 201 ARG A CA 1
ATOM 1585 C C . ARG A 1 201 ? 0.979 11.199 5.111 1.00 93.50 201 ARG A C 1
ATOM 1587 O O . ARG A 1 201 ? 0.671 10.149 4.554 1.00 93.50 201 ARG A O 1
ATOM 1594 N N . GLY A 1 202 ? 2.221 11.463 5.503 1.00 94.56 202 GLY A N 1
ATOM 1595 C CA . GLY A 1 202 ? 3.370 10.592 5.256 1.00 94.56 202 GLY A CA 1
ATOM 1596 C C . GLY A 1 202 ? 3.204 9.181 5.819 1.00 94.56 202 GLY A C 1
ATOM 1597 O O . GLY A 1 202 ? 3.362 8.211 5.081 1.00 94.56 202 GLY A O 1
ATOM 1598 N N . TRP A 1 203 ? 2.795 9.059 7.085 1.00 94.25 203 TRP A N 1
ATOM 1599 C CA . TRP A 1 203 ? 2.554 7.760 7.726 1.00 94.25 203 TRP A CA 1
ATOM 1600 C C . TRP A 1 203 ? 1.376 6.993 7.105 1.00 94.25 203 TRP A C 1
ATOM 1602 O O . TRP A 1 203 ? 1.525 5.821 6.777 1.00 94.25 203 TRP A O 1
ATOM 1612 N N . CYS A 1 204 ? 0.259 7.657 6.789 1.00 95.38 204 CYS A N 1
ATOM 1613 C CA . CYS A 1 204 ? -0.867 7.007 6.102 1.00 95.38 204 CYS A CA 1
ATOM 1614 C C . CYS A 1 204 ? -0.483 6.515 4.693 1.00 95.38 204 CYS A C 1
ATOM 1616 O O . CYS A 1 204 ? -0.873 5.427 4.265 1.00 95.38 204 CYS A O 1
ATOM 1618 N N . ARG A 1 205 ? 0.342 7.285 3.965 1.00 95.62 205 ARG A N 1
ATOM 1619 C CA . ARG A 1 205 ? 0.923 6.847 2.685 1.00 95.62 205 ARG A CA 1
ATOM 1620 C C . ARG A 1 205 ? 1.841 5.644 2.863 1.00 95.62 205 ARG A C 1
ATOM 1622 O O . ARG A 1 205 ? 1.803 4.750 2.023 1.00 95.62 205 ARG A O 1
ATOM 1629 N N . MET A 1 206 ? 2.646 5.623 3.924 1.00 95.00 206 MET A N 1
ATOM 1630 C CA . MET A 1 206 ? 3.529 4.505 4.258 1.00 95.00 206 MET A CA 1
ATOM 1631 C C . MET A 1 206 ? 2.740 3.226 4.553 1.00 95.00 206 MET A C 1
ATOM 1633 O O . MET A 1 206 ? 3.036 2.185 3.975 1.00 95.00 206 MET A O 1
ATOM 1637 N N . GLU A 1 207 ? 1.708 3.306 5.391 1.00 96.56 207 GLU A N 1
ATOM 1638 C CA . GLU A 1 207 ? 0.817 2.188 5.726 1.00 96.56 207 GLU A CA 1
ATOM 1639 C C . GLU A 1 207 ? 0.138 1.618 4.475 1.00 96.56 207 GLU A C 1
ATOM 1641 O O . GLU A 1 207 ? 0.167 0.409 4.231 1.00 96.56 207 GLU A O 1
ATOM 1646 N N . ARG A 1 208 ? -0.408 2.496 3.625 1.00 95.56 208 ARG A N 1
ATOM 1647 C CA . ARG A 1 208 ? -0.997 2.105 2.339 1.00 95.56 208 ARG A CA 1
ATOM 1648 C C . ARG A 1 208 ? 0.037 1.470 1.409 1.00 95.56 208 ARG A C 1
ATOM 1650 O O . ARG A 1 208 ? -0.243 0.437 0.809 1.00 95.56 208 ARG A O 1
ATOM 1657 N N . ALA A 1 209 ? 1.233 2.050 1.297 1.00 94.69 209 ALA A N 1
ATOM 1658 C CA . ALA A 1 209 ? 2.305 1.495 0.476 1.00 94.69 209 ALA A CA 1
ATOM 1659 C C . ALA A 1 209 ? 2.738 0.110 0.978 1.00 94.69 209 ALA A C 1
ATOM 1661 O O . ALA A 1 209 ? 2.910 -0.797 0.167 1.00 94.69 209 ALA A O 1
ATOM 1662 N N . ALA A 1 210 ? 2.849 -0.085 2.295 1.00 95.31 210 ALA A N 1
ATOM 1663 C CA . ALA A 1 210 ? 3.119 -1.389 2.893 1.00 95.31 210 ALA A CA 1
ATOM 1664 C C . ALA A 1 210 ? 2.031 -2.406 2.532 1.00 95.31 210 ALA A C 1
ATOM 1666 O O . ALA A 1 210 ? 2.349 -3.538 2.175 1.00 95.31 210 ALA A O 1
ATOM 1667 N N . ARG A 1 211 ? 0.759 -1.990 2.522 1.00 95.81 211 ARG A N 1
ATOM 1668 C CA . ARG A 1 211 ? -0.353 -2.847 2.106 1.00 95.81 211 ARG A CA 1
ATOM 1669 C C . ARG A 1 211 ? -0.272 -3.234 0.631 1.00 95.81 211 ARG A C 1
ATOM 1671 O O . ARG A 1 211 ? -0.261 -4.421 0.313 1.00 95.81 211 ARG A O 1
ATOM 1678 N N . GLU A 1 212 ? -0.170 -2.250 -0.257 1.00 93.50 212 GLU A N 1
ATOM 1679 C CA . GLU A 1 212 ? -0.117 -2.438 -1.716 1.00 93.50 212 GLU A CA 1
ATOM 1680 C C . GLU A 1 212 ? 1.127 -3.238 -2.166 1.00 93.50 212 GLU A C 1
ATOM 1682 O O . GLU A 1 212 ? 1.087 -3.958 -3.167 1.00 93.50 212 GLU A O 1
ATOM 1687 N N . LEU A 1 213 ? 2.230 -3.161 -1.411 1.00 93.19 213 LEU A N 1
ATOM 1688 C CA . LEU A 1 213 ? 3.460 -3.930 -1.641 1.00 93.19 213 LEU A CA 1
ATOM 1689 C C . LEU A 1 213 ? 3.493 -5.276 -0.893 1.00 93.19 213 LEU A C 1
ATOM 1691 O O . LEU A 1 213 ? 4.449 -6.034 -1.049 1.00 93.19 213 LEU A O 1
ATOM 1695 N N . SER A 1 214 ? 2.458 -5.624 -0.130 1.00 91.88 214 SER A N 1
ATOM 1696 C CA . SER A 1 214 ? 2.381 -6.914 0.561 1.00 91.88 214 SER A CA 1
ATOM 1697 C C . SER A 1 214 ? 1.834 -8.037 -0.339 1.00 91.88 214 SER A C 1
ATOM 1699 O O . SER A 1 214 ? 1.517 -7.856 -1.523 1.00 91.88 214 SER A O 1
ATOM 1701 N N . MET A 1 215 ? 1.700 -9.238 0.237 1.00 86.69 215 MET A N 1
ATOM 1702 C CA . MET A 1 215 ? 0.986 -10.363 -0.385 1.00 86.69 215 MET A CA 1
ATOM 1703 C C . MET A 1 215 ? -0.506 -10.071 -0.615 1.00 86.69 215 MET A C 1
ATOM 1705 O O . MET A 1 215 ? -1.095 -10.654 -1.525 1.00 86.69 215 MET A O 1
ATOM 1709 N N . HIS A 1 216 ? -1.101 -9.199 0.202 1.00 88.56 216 HIS A N 1
ATOM 1710 C CA . HIS A 1 216 ? -2.502 -8.795 0.144 1.00 88.56 216 HIS A CA 1
ATOM 1711 C C . HIS A 1 216 ? -2.580 -7.324 -0.271 1.00 88.56 216 HIS A C 1
ATOM 1713 O O . HIS A 1 216 ? -2.527 -6.435 0.567 1.00 88.56 216 HIS A O 1
ATOM 1719 N N . ASP A 1 217 ? -2.712 -7.056 -1.566 1.00 88.25 217 ASP A N 1
ATOM 1720 C CA . ASP A 1 217 ? -2.617 -5.703 -2.134 1.00 88.25 217 ASP A CA 1
ATOM 1721 C C . ASP A 1 217 ? -3.957 -4.959 -2.256 1.00 88.25 217 ASP A C 1
ATOM 1723 O O . ASP A 1 217 ? -3.997 -3.828 -2.735 1.00 88.25 217 ASP A O 1
ATOM 1727 N N . THR A 1 218 ? -5.049 -5.553 -1.766 1.00 93.62 218 THR A N 1
ATOM 1728 C CA . THR A 1 218 ? -6.363 -4.904 -1.671 1.00 93.62 218 THR A CA 1
ATOM 1729 C C . THR A 1 218 ? -6.638 -4.371 -0.268 1.00 93.62 218 THR A C 1
ATOM 1731 O O . THR A 1 218 ? -6.237 -4.973 0.742 1.00 93.62 218 THR A O 1
ATOM 1734 N N . TRP A 1 219 ? -7.413 -3.296 -0.189 1.00 96.50 219 TRP A N 1
ATOM 1735 C CA . TRP A 1 219 ? -7.800 -2.659 1.065 1.00 96.50 219 TRP A CA 1
ATOM 1736 C C . TRP A 1 219 ? -9.186 -2.016 0.986 1.00 96.50 219 TRP A C 1
ATOM 1738 O O . TRP A 1 219 ? -9.734 -1.853 -0.097 1.00 96.50 219 TRP A O 1
ATOM 1748 N N . ILE A 1 220 ? -9.783 -1.708 2.136 1.00 97.69 220 ILE A N 1
ATOM 1749 C CA . ILE A 1 220 ? -11.147 -1.176 2.235 1.00 97.69 220 ILE A CA 1
ATOM 1750 C C . ILE A 1 220 ? -11.085 0.305 2.595 1.00 97.69 220 ILE A C 1
ATOM 1752 O O . ILE A 1 220 ? -10.459 0.671 3.587 1.00 97.69 220 ILE A O 1
ATOM 1756 N N . LEU A 1 221 ? -11.749 1.152 1.818 1.00 97.56 221 LEU A N 1
ATOM 1757 C CA . LEU A 1 221 ? -11.955 2.559 2.131 1.00 97.56 221 LEU A CA 1
ATOM 1758 C C . LEU A 1 221 ? -13.306 2.724 2.829 1.00 97.56 221 LEU A C 1
ATOM 1760 O O . LEU A 1 221 ? -14.334 2.329 2.283 1.00 97.56 221 LEU A O 1
ATOM 1764 N N . VAL A 1 222 ? -13.308 3.324 4.019 1.00 97.62 222 VAL A N 1
ATOM 1765 C CA . VAL A 1 222 ? -14.529 3.658 4.764 1.00 97.62 222 VAL A CA 1
ATOM 1766 C C . VAL A 1 222 ? -14.630 5.165 4.903 1.00 97.62 222 VAL A C 1
ATOM 1768 O O . VAL A 1 222 ? -13.860 5.779 5.638 1.00 97.62 222 VAL A O 1
ATOM 1771 N N . GLN A 1 223 ? -15.606 5.766 4.228 1.00 94.50 223 GLN A N 1
ATOM 1772 C CA . GLN A 1 223 ? -15.894 7.201 4.351 1.00 94.50 223 GLN A CA 1
ATOM 1773 C C . GLN A 1 223 ? -17.153 7.476 5.176 1.00 94.50 223 GLN A C 1
ATOM 1775 O O . GLN A 1 223 ? -17.353 8.583 5.671 1.00 94.50 223 GLN A O 1
ATOM 1780 N N . SER A 1 224 ? -18.024 6.481 5.322 1.00 92.44 224 SER A N 1
ATOM 1781 C CA . SER A 1 224 ? -19.185 6.520 6.209 1.00 92.44 224 SER A CA 1
ATOM 1782 C C . SER A 1 224 ? -19.710 5.100 6.423 1.00 92.44 224 SER A C 1
ATOM 1784 O O . SER A 1 224 ? -19.249 4.157 5.783 1.00 92.44 224 SER A O 1
ATOM 1786 N N . SER A 1 225 ? -20.728 4.935 7.268 1.00 81.00 225 SER A N 1
ATOM 1787 C CA . SER A 1 225 ? -21.439 3.655 7.399 1.00 81.00 225 SER A CA 1
ATOM 1788 C C . SER A 1 225 ? -22.132 3.200 6.105 1.00 81.00 225 SER A C 1
ATOM 1790 O O . SER A 1 225 ? -22.449 2.021 5.975 1.00 81.00 225 SER A O 1
ATOM 1792 N N . ALA A 1 226 ? -22.361 4.112 5.154 1.00 85.12 226 ALA A N 1
ATOM 1793 C CA . ALA A 1 226 ? -22.980 3.836 3.857 1.00 85.12 226 ALA A CA 1
ATOM 1794 C C . ALA A 1 226 ? -21.978 3.805 2.688 1.00 85.12 226 ALA A C 1
ATOM 1796 O O . ALA A 1 226 ? -22.355 3.418 1.585 1.00 85.12 226 ALA A O 1
ATOM 1797 N N . SER A 1 227 ? -20.725 4.219 2.908 1.00 93.56 227 SER A N 1
ATOM 1798 C CA . SER A 1 227 ? -19.673 4.252 1.888 1.00 93.56 227 SER A CA 1
ATOM 1799 C C . SER A 1 227 ? -18.486 3.411 2.346 1.00 93.56 227 SER A C 1
ATOM 1801 O O . SER A 1 227 ? -17.643 3.867 3.128 1.00 93.56 227 SER A O 1
ATOM 1803 N N . ILE A 1 228 ? -18.488 2.160 1.884 1.00 96.19 228 ILE A N 1
ATOM 1804 C CA . ILE A 1 228 ? -17.473 1.141 2.147 1.00 96.19 228 ILE A CA 1
ATOM 1805 C C . ILE A 1 228 ? -17.124 0.508 0.802 1.00 96.19 228 ILE A C 1
ATOM 1807 O O . ILE A 1 228 ? -17.959 -0.174 0.208 1.00 96.19 228 ILE A O 1
ATOM 1811 N N . GLU A 1 229 ? -15.903 0.725 0.328 1.00 97.25 229 GLU A N 1
ATOM 1812 C CA . GLU A 1 229 ? -15.461 0.309 -1.007 1.00 97.25 229 GLU A CA 1
ATOM 1813 C C . GLU A 1 229 ? -14.144 -0.467 -0.927 1.00 97.25 229 GLU A C 1
ATOM 1815 O O . GLU A 1 229 ? -13.305 -0.221 -0.063 1.00 97.25 229 GLU A O 1
ATOM 1820 N N . LEU A 1 230 ? -13.954 -1.424 -1.831 1.00 97.19 230 LEU A N 1
ATOM 1821 C CA . LEU A 1 230 ? -12.735 -2.202 -1.975 1.00 97.19 230 LEU A CA 1
ATOM 1822 C C . LEU A 1 230 ? -11.846 -1.544 -3.026 1.00 97.19 230 LEU A C 1
ATOM 1824 O O . LEU A 1 230 ? -12.182 -1.515 -4.211 1.00 97.19 230 LEU A O 1
ATOM 1828 N N . VAL A 1 231 ? -10.677 -1.100 -2.584 1.00 95.06 231 VAL A N 1
ATOM 1829 C CA . VAL A 1 231 ? -9.622 -0.557 -3.428 1.00 95.06 231 VAL A CA 1
ATOM 1830 C C . VAL A 1 231 ? -8.642 -1.668 -3.787 1.00 95.06 231 VAL A C 1
ATOM 1832 O O . VAL A 1 231 ? -8.084 -2.342 -2.917 1.00 95.06 231 VAL A O 1
ATOM 1835 N N . GLY A 1 232 ? -8.445 -1.876 -5.088 1.00 89.06 232 GLY A N 1
ATOM 1836 C CA . GLY A 1 232 ? -7.567 -2.907 -5.648 1.00 89.06 232 GLY A CA 1
ATOM 1837 C C . GLY A 1 232 ? -6.519 -2.371 -6.621 1.00 89.06 232 GLY A C 1
ATOM 1838 O O . GLY A 1 232 ? -5.877 -3.154 -7.320 1.00 89.06 232 GLY A O 1
ATOM 1839 N N . THR A 1 233 ? -6.348 -1.051 -6.709 1.00 84.00 233 THR A N 1
ATOM 1840 C CA . THR A 1 233 ? -5.319 -0.435 -7.549 1.00 84.00 233 THR A CA 1
ATOM 1841 C C . THR A 1 233 ? -4.729 0.815 -6.913 1.00 84.00 233 THR A C 1
ATOM 1843 O O . THR A 1 233 ? -5.443 1.686 -6.424 1.00 84.00 233 THR A O 1
ATOM 1846 N N . ALA A 1 234 ? -3.406 0.958 -7.014 1.00 80.31 234 ALA A N 1
ATOM 1847 C CA . ALA A 1 234 ? -2.705 2.174 -6.602 1.00 80.31 234 ALA A CA 1
ATOM 1848 C C . ALA A 1 234 ? -3.163 3.416 -7.397 1.00 80.31 234 ALA A C 1
ATOM 1850 O O . ALA A 1 234 ? -2.978 4.545 -6.947 1.00 80.31 234 ALA A O 1
ATOM 1851 N N . MET A 1 235 ? -3.790 3.224 -8.567 1.00 81.06 235 MET A N 1
ATOM 1852 C CA . MET A 1 235 ? -4.323 4.308 -9.398 1.00 81.06 235 MET A CA 1
ATOM 1853 C C . MET A 1 235 ? -5.543 5.010 -8.795 1.00 81.06 235 MET A C 1
ATOM 1855 O O . MET A 1 235 ? -5.843 6.119 -9.228 1.00 81.06 235 MET A O 1
ATOM 1859 N N . SER A 1 236 ? -6.213 4.425 -7.796 1.00 81.94 236 SER A N 1
ATOM 1860 C CA . SER A 1 236 ? -7.253 5.128 -7.033 1.00 81.94 236 SER A CA 1
ATOM 1861 C C . SER A 1 236 ? -6.651 6.279 -6.205 1.00 81.94 236 SER A C 1
ATOM 1863 O O . SER A 1 236 ? -7.348 7.233 -5.874 1.00 81.94 236 SER A O 1
ATOM 1865 N N . PHE A 1 237 ? -5.334 6.237 -5.942 1.00 81.12 237 PHE A N 1
ATOM 1866 C CA . PHE A 1 237 ? -4.564 7.262 -5.226 1.00 81.12 237 PHE A CA 1
ATOM 1867 C C . PHE A 1 237 ? -3.186 7.490 -5.895 1.00 81.12 237 PHE A C 1
ATOM 1869 O O . PHE A 1 237 ? -2.139 7.141 -5.335 1.00 81.12 237 PHE A O 1
ATOM 1876 N N . PRO A 1 238 ? -3.152 8.083 -7.106 1.00 60.69 238 PRO A N 1
ATOM 1877 C CA . PRO A 1 238 ? -1.974 8.071 -7.979 1.00 60.69 238 PRO A CA 1
ATOM 1878 C C . PRO A 1 238 ? -0.847 9.028 -7.543 1.00 60.69 238 PRO A C 1
ATOM 1880 O O . PRO A 1 238 ? 0.304 8.827 -7.926 1.00 60.69 238 PRO A O 1
ATOM 1883 N N . SER A 1 239 ? -1.144 10.047 -6.727 1.00 64.56 239 SER A N 1
ATOM 1884 C CA . SER A 1 239 ? -0.189 11.087 -6.283 1.00 64.56 239 SER A CA 1
ATOM 1885 C C . SER A 1 239 ? 0.246 10.911 -4.827 1.00 64.56 239 SER A C 1
ATOM 1887 O O . SER A 1 239 ? 0.320 11.877 -4.061 1.00 64.56 239 SER A O 1
ATOM 1889 N N . ALA A 1 240 ? 0.453 9.660 -4.416 1.00 74.38 240 ALA A N 1
ATOM 1890 C CA . ALA A 1 240 ? 0.594 9.321 -3.008 1.00 74.38 240 ALA A CA 1
ATOM 1891 C C . ALA A 1 240 ? 1.834 8.473 -2.667 1.00 74.38 240 ALA A C 1
ATOM 1893 O O . ALA A 1 240 ? 1.743 7.553 -1.851 1.00 74.38 240 ALA A O 1
ATOM 1894 N N . SER A 1 241 ? 2.996 8.788 -3.269 1.00 91.12 241 SER A N 1
ATOM 1895 C CA . SER A 1 241 ? 4.277 8.217 -2.820 1.00 91.12 241 SER A CA 1
ATOM 1896 C C . SER A 1 241 ? 4.579 8.659 -1.388 1.00 91.12 241 SER A C 1
ATOM 1898 O O . SER A 1 241 ? 4.240 9.776 -0.984 1.00 91.12 241 SER A O 1
ATOM 1900 N N . VAL A 1 242 ? 5.238 7.790 -0.621 1.00 94.75 242 VAL A N 1
ATOM 1901 C CA . VAL A 1 242 ? 5.550 8.040 0.796 1.00 94.75 242 VAL A CA 1
ATOM 1902 C C . VAL A 1 242 ? 6.405 9.298 0.966 1.00 94.75 242 VAL A C 1
ATOM 1904 O O . VAL A 1 242 ? 6.121 10.124 1.829 1.00 94.75 242 VAL A O 1
ATOM 1907 N N . GLY A 1 243 ? 7.404 9.494 0.100 1.00 94.56 243 GLY A N 1
ATOM 1908 C CA . GLY A 1 243 ? 8.335 10.621 0.189 1.00 94.56 243 GLY A CA 1
ATOM 1909 C C . GLY A 1 243 ? 7.716 11.996 -0.066 1.00 94.56 243 GLY A C 1
ATOM 1910 O O . GLY A 1 243 ? 8.238 12.997 0.415 1.00 94.56 243 GLY A O 1
ATOM 1911 N N . GLU A 1 244 ? 6.584 12.062 -0.765 1.00 93.62 244 GLU A N 1
ATOM 1912 C CA . GLU A 1 244 ? 5.835 13.307 -0.990 1.00 93.62 244 GLU A CA 1
ATOM 1913 C C . GLU A 1 244 ? 4.819 13.607 0.125 1.00 93.62 244 GLU A C 1
ATOM 1915 O O . GLU A 1 244 ? 4.077 14.582 0.038 1.00 93.62 244 GLU A O 1
ATOM 1920 N N . GLY A 1 245 ? 4.744 12.762 1.156 1.00 93.75 245 GLY A N 1
ATOM 1921 C CA . GLY A 1 245 ? 3.819 12.946 2.265 1.00 93.75 245 GLY A CA 1
ATOM 1922 C C . GLY A 1 245 ? 4.204 14.070 3.229 1.00 93.75 245 GLY A C 1
ATOM 1923 O O . GLY A 1 245 ? 5.379 14.419 3.406 1.00 93.75 245 GLY A O 1
ATOM 1924 N N . GLU A 1 246 ? 3.181 14.591 3.900 1.00 93.94 246 GLU A N 1
ATOM 1925 C CA . GLU A 1 246 ? 3.288 15.516 5.026 1.00 93.94 246 GLU A CA 1
ATOM 1926 C C . GLU A 1 246 ? 3.596 14.727 6.305 1.00 93.94 246 GLU A C 1
ATOM 1928 O O . GLU A 1 246 ? 2.785 13.915 6.760 1.00 93.94 246 GLU A O 1
ATOM 1933 N N . PHE A 1 247 ? 4.780 14.943 6.878 1.00 92.12 247 PHE A N 1
ATOM 1934 C CA . PHE A 1 247 ? 5.211 14.312 8.126 1.00 92.12 247 PHE A CA 1
ATOM 1935 C C . PHE A 1 247 ? 5.195 15.331 9.259 1.00 92.12 247 PHE A C 1
ATOM 1937 O O . PHE A 1 247 ? 5.714 16.433 9.092 1.00 92.12 247 PHE A O 1
ATOM 1944 N N . THR A 1 248 ? 4.673 14.934 10.422 1.00 88.06 248 THR A N 1
ATOM 1945 C CA . THR A 1 248 ? 4.812 15.719 11.657 1.00 88.06 248 THR A CA 1
ATOM 1946 C C . THR A 1 248 ? 6.290 15.875 12.025 1.00 88.06 248 THR A C 1
ATOM 1948 O O . THR A 1 248 ? 6.739 16.969 12.349 1.00 88.06 248 THR A O 1
ATOM 1951 N N . VAL A 1 249 ? 7.071 14.796 11.889 1.00 88.50 249 VAL A N 1
ATOM 1952 C CA . VAL A 1 249 ? 8.525 14.789 12.081 1.00 88.50 249 VAL A CA 1
ATOM 1953 C C . VAL A 1 249 ? 9.201 14.542 10.735 1.00 88.50 249 VAL A C 1
ATOM 1955 O O . VAL A 1 249 ? 9.218 13.424 10.227 1.00 88.50 249 VAL A O 1
ATOM 1958 N N . ALA A 1 250 ? 9.779 15.586 10.139 1.00 88.81 250 ALA A N 1
ATOM 1959 C CA . ALA A 1 250 ? 10.359 15.509 8.794 1.00 88.81 250 ALA A CA 1
ATOM 1960 C C . ALA A 1 250 ? 11.439 14.416 8.641 1.00 88.81 250 ALA A C 1
ATOM 1962 O O . ALA A 1 250 ? 11.534 13.805 7.580 1.00 88.81 250 ALA A O 1
ATOM 1963 N N . ALA A 1 251 ? 12.205 14.134 9.703 1.00 90.38 251 ALA A N 1
ATOM 1964 C CA . ALA A 1 251 ? 13.247 13.105 9.713 1.00 90.38 251 ALA A CA 1
ATOM 1965 C C . ALA A 1 251 ? 12.709 11.672 9.538 1.00 90.38 251 ALA A C 1
ATOM 1967 O O . ALA A 1 251 ? 13.455 10.789 9.119 1.00 90.38 251 ALA A O 1
ATOM 1968 N N . ASP A 1 252 ? 11.425 11.421 9.819 1.00 91.38 252 ASP A N 1
ATOM 1969 C CA . ASP A 1 252 ? 10.826 10.098 9.603 1.00 91.38 252 ASP A CA 1
ATOM 1970 C C . ASP A 1 252 ? 10.820 9.718 8.122 1.00 91.38 252 ASP A C 1
ATOM 1972 O O . ASP A 1 252 ? 10.984 8.548 7.783 1.00 91.38 252 ASP A O 1
ATOM 1976 N N . ARG A 1 253 ? 10.729 10.706 7.223 1.00 93.50 253 ARG A N 1
ATOM 1977 C CA . ARG A 1 253 ? 10.818 10.478 5.778 1.00 93.50 253 ARG A CA 1
ATOM 1978 C C . ARG A 1 253 ? 12.100 9.736 5.396 1.00 93.50 253 ARG A C 1
ATOM 1980 O O . ARG A 1 253 ? 12.046 8.793 4.608 1.00 93.50 253 ARG A O 1
ATOM 1987 N N . ASP A 1 254 ? 13.232 10.140 5.967 1.00 91.81 254 ASP A N 1
ATOM 1988 C CA . ASP A 1 254 ? 14.534 9.543 5.668 1.00 91.81 254 ASP A CA 1
ATOM 1989 C C . ASP A 1 254 ? 14.659 8.142 6.279 1.00 91.81 254 ASP A C 1
ATOM 1991 O O . ASP A 1 254 ? 15.192 7.234 5.640 1.00 91.81 254 ASP A O 1
ATOM 1995 N N . LYS A 1 255 ? 14.089 7.925 7.473 1.00 90.75 255 LYS A N 1
ATOM 1996 C CA . LYS A 1 255 ? 14.024 6.598 8.112 1.00 90.75 255 LYS A CA 1
ATOM 1997 C C . LYS A 1 255 ? 13.197 5.600 7.293 1.00 90.75 255 LYS A C 1
ATOM 1999 O O . LYS A 1 255 ? 13.527 4.417 7.248 1.00 90.75 255 LYS A O 1
ATOM 2004 N N . LEU A 1 256 ? 12.137 6.067 6.630 1.00 93.31 256 LEU A N 1
ATOM 2005 C CA . LEU A 1 256 ? 11.239 5.223 5.836 1.00 93.31 256 LEU A CA 1
ATOM 2006 C C . LEU A 1 256 ? 11.799 4.849 4.458 1.00 93.31 256 LEU A C 1
ATOM 2008 O O . LEU A 1 256 ? 11.367 3.850 3.882 1.00 93.31 256 LEU A O 1
ATOM 2012 N N . ALA A 1 257 ? 12.767 5.599 3.928 1.00 93.56 257 ALA A N 1
ATOM 2013 C CA . ALA A 1 257 ? 13.378 5.336 2.625 1.00 93.56 257 ALA A CA 1
ATOM 2014 C C . ALA A 1 257 ? 13.896 3.884 2.454 1.00 93.56 257 ALA A C 1
ATOM 2016 O O . ALA A 1 257 ? 13.451 3.211 1.514 1.00 93.56 257 ALA A O 1
ATOM 2017 N N . PRO A 1 258 ? 14.755 3.341 3.347 1.00 93.38 258 PRO A N 1
ATOM 2018 C CA . PRO A 1 258 ? 15.211 1.951 3.246 1.00 93.38 258 PRO A CA 1
ATOM 2019 C C . PRO A 1 258 ? 14.075 0.933 3.409 1.00 93.38 258 PRO A C 1
ATOM 2021 O O . PRO A 1 258 ? 14.093 -0.112 2.757 1.00 93.38 258 PRO A O 1
ATOM 2024 N N . LEU A 1 259 ? 13.061 1.239 4.223 1.00 93.06 259 LEU A N 1
ATOM 2025 C CA . LEU A 1 259 ? 11.927 0.346 4.455 1.00 93.06 259 LEU A CA 1
ATOM 2026 C C . LEU A 1 259 ? 11.037 0.223 3.209 1.00 93.06 259 LEU A C 1
ATOM 2028 O O . LEU A 1 259 ? 10.703 -0.887 2.799 1.00 93.06 259 LEU A O 1
ATOM 2032 N N . VAL A 1 260 ? 10.707 1.336 2.544 1.00 94.75 260 VAL A N 1
ATOM 2033 C CA . VAL A 1 260 ? 9.949 1.305 1.278 1.00 94.75 260 VAL A CA 1
ATOM 2034 C C . VAL A 1 260 ? 10.733 0.552 0.202 1.00 94.75 260 VAL A C 1
ATOM 2036 O O . VAL A 1 260 ? 10.156 -0.255 -0.529 1.00 94.75 260 VAL A O 1
ATOM 2039 N N . GLN A 1 261 ? 12.051 0.757 0.125 1.00 94.31 261 GLN A N 1
ATOM 2040 C CA . GLN A 1 261 ? 12.910 0.019 -0.801 1.00 94.31 261 GLN A CA 1
ATOM 2041 C C . GLN A 1 261 ? 12.905 -1.492 -0.505 1.00 94.31 261 GLN A C 1
ATOM 2043 O O . GLN A 1 261 ? 12.837 -2.299 -1.435 1.00 94.31 261 GLN A O 1
ATOM 2048 N N . GLN A 1 262 ? 12.921 -1.891 0.771 1.00 93.31 262 GLN A N 1
ATOM 2049 C CA . GLN A 1 262 ? 12.813 -3.292 1.180 1.00 93.31 262 GLN A CA 1
ATOM 2050 C C . GLN A 1 262 ? 11.464 -3.899 0.767 1.00 93.31 262 GLN A C 1
ATOM 2052 O O . GLN A 1 262 ? 11.444 -4.942 0.111 1.00 93.31 262 GLN A O 1
ATOM 2057 N N . LEU A 1 263 ? 10.345 -3.238 1.082 1.00 94.19 263 LEU A N 1
ATOM 2058 C CA . LEU A 1 263 ? 8.993 -3.689 0.720 1.00 94.19 263 LEU A CA 1
ATOM 2059 C C . LEU A 1 263 ? 8.841 -3.853 -0.800 1.00 94.19 263 LEU A C 1
ATOM 2061 O O . LEU A 1 263 ? 8.357 -4.875 -1.290 1.00 94.19 263 LEU A O 1
ATOM 2065 N N . LEU A 1 264 ? 9.344 -2.881 -1.563 1.00 95.00 264 LEU A N 1
ATOM 2066 C CA . LEU A 1 264 ? 9.350 -2.909 -3.023 1.00 95.00 264 LEU A CA 1
ATOM 2067 C C . LEU A 1 264 ? 10.163 -4.091 -3.567 1.00 95.00 264 LEU A C 1
ATOM 2069 O O . LEU A 1 264 ? 9.695 -4.816 -4.449 1.00 95.00 264 LEU A O 1
ATOM 2073 N N . LYS A 1 265 ? 11.358 -4.332 -3.010 1.00 94.56 265 LYS A N 1
ATOM 2074 C CA . LYS A 1 265 ? 12.208 -5.474 -3.372 1.00 94.56 265 LYS A CA 1
ATOM 2075 C C . LYS A 1 265 ? 11.505 -6.801 -3.101 1.00 94.56 265 LYS A C 1
ATOM 2077 O O . LYS A 1 265 ? 11.508 -7.673 -3.969 1.00 94.56 265 LYS A O 1
ATOM 2082 N N . ARG A 1 266 ? 10.865 -6.944 -1.938 1.00 92.94 266 ARG A N 1
ATOM 2083 C CA . ARG A 1 266 ? 10.100 -8.144 -1.567 1.00 92.94 266 ARG A CA 1
ATOM 2084 C C . ARG A 1 266 ? 8.952 -8.398 -2.536 1.00 92.94 266 ARG A C 1
ATOM 2086 O O . ARG A 1 266 ? 8.837 -9.514 -3.036 1.00 92.94 266 ARG A O 1
ATOM 2093 N N . LYS A 1 267 ? 8.149 -7.380 -2.871 1.00 93.88 267 LYS A N 1
ATOM 2094 C CA . LYS A 1 267 ? 7.049 -7.519 -3.842 1.00 93.88 267 LYS A CA 1
ATOM 2095 C C . LYS A 1 267 ? 7.558 -7.906 -5.230 1.00 93.88 267 LYS A C 1
ATOM 2097 O O . LYS A 1 267 ? 6.969 -8.774 -5.867 1.00 93.88 267 LYS A O 1
ATOM 2102 N N . LEU A 1 268 ? 8.663 -7.315 -5.693 1.00 94.25 268 LEU A N 1
ATOM 2103 C CA . LEU A 1 268 ? 9.289 -7.683 -6.970 1.00 94.25 268 LEU A CA 1
ATOM 2104 C C . LEU A 1 268 ? 9.701 -9.159 -6.990 1.00 94.25 268 LEU A C 1
ATOM 2106 O O . LEU A 1 268 ? 9.359 -9.877 -7.930 1.00 94.25 268 LEU A O 1
ATOM 2110 N N . LEU A 1 269 ? 10.384 -9.620 -5.942 1.00 92.62 269 LEU A N 1
ATOM 2111 C CA . LEU A 1 269 ? 10.803 -11.015 -5.802 1.00 92.62 269 LEU A CA 1
ATOM 2112 C C . LEU A 1 269 ? 9.604 -11.969 -5.683 1.00 92.62 269 LEU A C 1
ATOM 2114 O O . LEU A 1 269 ? 9.598 -13.018 -6.323 1.00 92.62 269 LEU A O 1
ATOM 2118 N N . LEU A 1 270 ? 8.549 -11.574 -4.967 1.00 91.06 270 LEU A N 1
ATOM 2119 C CA . LEU A 1 270 ? 7.300 -12.332 -4.876 1.00 91.06 270 LEU A CA 1
ATOM 2120 C C . LEU A 1 270 ? 6.625 -12.492 -6.245 1.00 91.06 270 LEU A C 1
ATOM 2122 O O . LEU A 1 270 ? 6.172 -13.584 -6.589 1.00 91.06 270 LEU A O 1
ATOM 2126 N N . CYS A 1 271 ? 6.568 -11.424 -7.047 1.00 92.31 271 CYS A N 1
ATOM 2127 C CA . CYS A 1 271 ? 6.026 -11.488 -8.404 1.00 92.31 271 CYS A CA 1
ATOM 2128 C C . CYS A 1 271 ? 6.844 -12.436 -9.295 1.00 92.31 271 CYS A C 1
ATOM 2130 O O . CYS A 1 271 ? 6.261 -13.160 -10.103 1.00 92.31 271 CYS A O 1
ATOM 2132 N N . LEU A 1 272 ? 8.177 -12.463 -9.149 1.00 91.00 272 LEU A N 1
ATOM 2133 C CA . LEU A 1 272 ? 9.036 -13.421 -9.855 1.00 91.00 272 LEU A CA 1
ATOM 2134 C C . LEU A 1 272 ? 8.752 -14.860 -9.412 1.00 91.00 272 LEU A C 1
ATOM 2136 O O . LEU A 1 272 ? 8.515 -15.713 -10.266 1.00 91.00 272 LEU A O 1
ATOM 2140 N N . GLN A 1 273 ? 8.685 -15.107 -8.102 1.00 88.44 273 GLN A N 1
ATOM 2141 C CA . GLN A 1 273 ? 8.384 -16.420 -7.529 1.00 88.44 273 GLN A CA 1
ATOM 2142 C C . GLN A 1 273 ? 7.019 -16.952 -7.995 1.00 88.44 273 GLN A C 1
ATOM 2144 O O . GLN A 1 273 ? 6.894 -18.109 -8.380 1.00 88.44 273 GLN A O 1
ATOM 2149 N N . LYS A 1 274 ? 5.989 -16.096 -8.036 1.00 88.25 274 LYS A N 1
ATOM 2150 C CA . LYS A 1 274 ? 4.641 -16.454 -8.516 1.00 88.25 274 LYS A CA 1
ATOM 2151 C C . LYS A 1 274 ? 4.503 -16.468 -10.045 1.00 88.25 274 LYS A C 1
ATOM 2153 O O . LYS A 1 274 ? 3.424 -16.759 -10.556 1.00 88.25 274 LYS A O 1
ATOM 2158 N N . ARG A 1 275 ? 5.568 -16.144 -10.791 1.00 88.38 275 ARG A N 1
ATOM 2159 C CA . ARG A 1 275 ? 5.570 -15.980 -12.259 1.00 88.38 275 ARG A CA 1
ATOM 2160 C C . ARG A 1 275 ? 4.567 -14.938 -12.774 1.00 88.38 275 ARG A C 1
ATOM 2162 O O . ARG A 1 275 ? 4.126 -14.992 -13.925 1.00 88.38 275 ARG A O 1
ATOM 2169 N N . GLU A 1 276 ? 4.252 -13.934 -11.966 1.00 90.00 276 GLU A N 1
ATOM 2170 C CA . GLU A 1 276 ? 3.381 -12.814 -12.329 1.00 90.00 276 GLU A CA 1
ATOM 2171 C C . GLU A 1 276 ? 4.167 -11.732 -13.087 1.00 90.00 276 GLU A C 1
ATO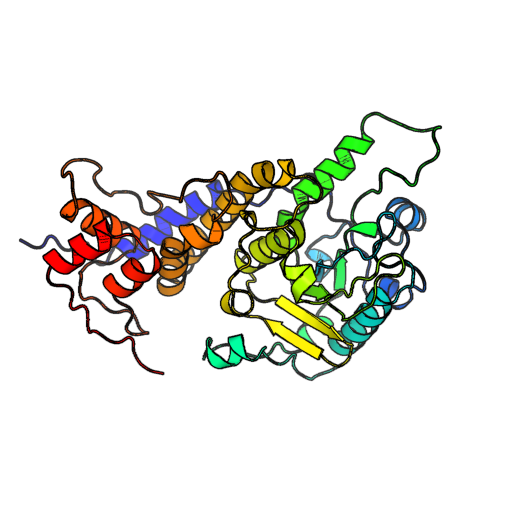M 2173 O O . GLU A 1 276 ? 4.276 -10.577 -12.672 1.00 90.00 276 GLU A O 1
ATOM 2178 N N . LEU A 1 277 ? 4.733 -12.107 -14.241 1.00 90.94 277 LEU A N 1
ATOM 2179 C CA . LEU A 1 277 ? 5.634 -11.247 -15.018 1.00 90.94 277 LEU A CA 1
ATOM 2180 C C . LEU A 1 277 ? 5.042 -9.872 -15.386 1.00 90.94 277 LEU A C 1
ATOM 2182 O O . LEU A 1 277 ? 5.782 -8.892 -15.318 1.00 90.94 277 LEU A O 1
ATOM 2186 N N . PRO A 1 278 ? 3.749 -9.728 -15.752 1.00 89.75 278 PRO A N 1
ATOM 2187 C CA . PRO A 1 278 ? 3.181 -8.404 -16.006 1.00 89.75 278 PRO A CA 1
ATOM 2188 C C . PRO A 1 278 ? 3.188 -7.497 -14.767 1.00 89.75 278 PRO A C 1
ATOM 2190 O O . PRO A 1 278 ? 3.484 -6.310 -14.891 1.00 89.75 278 PRO A O 1
ATOM 2193 N N . ALA A 1 279 ? 2.892 -8.040 -13.580 1.00 89.25 279 ALA A N 1
ATOM 2194 C CA . ALA A 1 279 ? 2.933 -7.287 -12.327 1.00 89.25 279 ALA A CA 1
ATOM 2195 C C . ALA A 1 279 ? 4.374 -6.917 -11.958 1.00 89.25 279 ALA A C 1
ATOM 2197 O O . ALA A 1 279 ? 4.648 -5.748 -11.690 1.00 89.25 279 ALA A O 1
ATOM 2198 N N . TYR A 1 280 ? 5.301 -7.878 -12.063 1.00 94.12 280 TYR A N 1
ATOM 2199 C CA . TYR A 1 280 ? 6.735 -7.647 -11.886 1.00 94.12 280 TYR A CA 1
ATOM 2200 C C . TYR A 1 280 ? 7.248 -6.507 -12.776 1.00 94.12 280 TYR A C 1
ATOM 2202 O O . TYR A 1 280 ? 7.829 -5.553 -12.272 1.00 94.12 280 TYR A O 1
ATOM 2210 N N . ARG A 1 281 ? 6.986 -6.559 -14.089 1.00 94.44 281 ARG A N 1
ATOM 2211 C CA . ARG A 1 281 ? 7.445 -5.536 -15.042 1.00 94.44 281 ARG A CA 1
ATOM 2212 C C . ARG A 1 281 ? 6.838 -4.170 -14.747 1.00 94.44 281 ARG A C 1
ATOM 2214 O O . ARG A 1 281 ? 7.558 -3.180 -14.777 1.00 94.44 281 ARG A O 1
ATOM 2221 N N . ARG A 1 282 ? 5.536 -4.080 -14.452 1.00 91.94 282 ARG A N 1
ATOM 2222 C CA . ARG A 1 282 ? 4.926 -2.791 -14.078 1.00 91.94 282 ARG A CA 1
ATOM 2223 C C . ARG A 1 282 ? 5.606 -2.206 -12.844 1.00 91.94 282 ARG A C 1
ATOM 2225 O O . ARG A 1 282 ? 6.032 -1.060 -12.890 1.00 91.94 282 ARG A O 1
ATOM 2232 N N . LEU A 1 283 ? 5.771 -3.006 -11.793 1.00 93.06 283 LEU A N 1
ATOM 2233 C CA . LEU A 1 283 ? 6.372 -2.554 -10.542 1.00 93.06 283 LEU A CA 1
ATOM 2234 C C . LEU A 1 283 ? 7.855 -2.178 -10.711 1.00 93.06 283 LEU A C 1
ATOM 2236 O O . LEU A 1 283 ? 8.278 -1.131 -10.229 1.00 93.06 283 LEU A O 1
ATOM 2240 N N . LEU A 1 284 ? 8.623 -2.972 -11.466 1.00 95.38 284 LEU A N 1
ATOM 2241 C CA . LEU A 1 284 ? 10.039 -2.720 -11.763 1.00 95.38 284 LEU A CA 1
ATOM 2242 C C . LEU A 1 284 ? 10.236 -1.385 -12.489 1.00 95.38 284 LEU A C 1
ATOM 2244 O O . LEU A 1 284 ? 11.224 -0.689 -12.260 1.00 95.38 284 LEU A O 1
ATOM 2248 N N . ASN A 1 285 ? 9.295 -1.027 -13.361 1.00 94.69 285 ASN A N 1
ATOM 2249 C CA . ASN A 1 285 ? 9.346 0.213 -14.126 1.00 94.69 285 ASN A CA 1
ATOM 2250 C C . ASN A 1 285 ? 8.676 1.387 -13.405 1.00 94.69 285 ASN A C 1
ATOM 2252 O O . ASN A 1 285 ? 8.972 2.526 -13.727 1.00 94.69 285 ASN A O 1
ATOM 2256 N N . LEU A 1 286 ? 7.854 1.149 -12.383 1.00 92.62 286 LEU A N 1
ATOM 2257 C CA . LEU A 1 286 ? 7.256 2.198 -11.550 1.00 92.62 286 LEU A CA 1
ATOM 2258 C C . LEU A 1 286 ? 8.066 2.521 -10.288 1.00 92.62 286 LEU A C 1
ATOM 2260 O O . LEU A 1 286 ? 7.617 3.323 -9.473 1.00 92.62 286 LEU A O 1
ATOM 2264 N N . GLN A 1 287 ? 9.269 1.964 -10.117 1.00 93.31 287 GLN A N 1
ATOM 2265 C CA . GLN A 1 287 ? 10.102 2.232 -8.935 1.00 93.31 287 GLN A CA 1
ATOM 2266 C C . GLN A 1 287 ? 10.323 3.732 -8.693 1.00 93.31 287 GLN A C 1
ATOM 2268 O O . GLN A 1 287 ? 10.230 4.182 -7.557 1.00 93.31 287 GLN A O 1
ATOM 2273 N N . ALA A 1 288 ? 10.524 4.524 -9.753 1.00 91.06 288 ALA A N 1
ATOM 2274 C CA . ALA A 1 288 ? 10.675 5.977 -9.648 1.00 91.06 288 ALA A CA 1
ATOM 2275 C C . ALA A 1 288 ? 9.415 6.687 -9.114 1.00 91.06 288 ALA A C 1
ATOM 2277 O O . ALA A 1 288 ? 9.514 7.772 -8.550 1.00 91.06 288 ALA A O 1
ATOM 2278 N N . VAL A 1 289 ? 8.230 6.092 -9.279 1.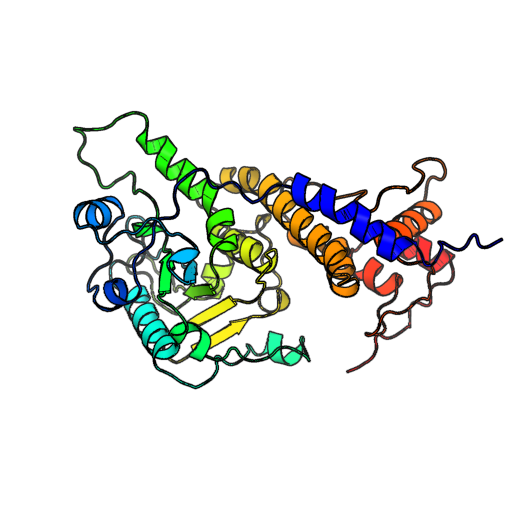00 90.44 289 VAL A N 1
ATOM 2279 C CA . VAL A 1 289 ? 6.978 6.593 -8.695 1.00 90.44 289 VAL A CA 1
ATOM 2280 C C . VAL A 1 289 ? 6.895 6.209 -7.219 1.00 90.44 289 VAL A C 1
ATOM 2282 O O . VAL A 1 289 ? 6.631 7.071 -6.387 1.00 90.44 289 VAL A O 1
ATOM 2285 N N . HIS A 1 290 ? 7.176 4.949 -6.877 1.00 91.81 290 HIS A N 1
ATOM 2286 C CA . HIS A 1 290 ? 7.121 4.470 -5.489 1.00 91.81 290 HIS A CA 1
ATOM 2287 C C . HIS A 1 290 ? 8.162 5.139 -4.579 1.00 91.81 290 HIS A C 1
ATOM 2289 O O . HIS A 1 290 ? 7.859 5.444 -3.428 1.00 91.81 290 HIS A O 1
ATOM 2295 N N . LEU A 1 291 ? 9.363 5.399 -5.101 1.00 94.12 291 LEU A N 1
ATOM 2296 C CA . LEU A 1 291 ? 10.481 5.988 -4.357 1.00 94.12 291 LEU A CA 1
ATOM 2297 C C . LEU A 1 291 ? 10.536 7.521 -4.449 1.00 94.12 291 LEU A C 1
ATOM 2299 O O . LEU A 1 291 ? 11.458 8.146 -3.931 1.00 94.12 291 LEU A O 1
ATOM 2303 N N . ARG A 1 292 ? 9.562 8.156 -5.109 1.00 93.69 292 ARG A N 1
ATOM 2304 C CA . ARG A 1 292 ? 9.570 9.607 -5.306 1.00 93.69 292 ARG A CA 1
ATOM 2305 C C . ARG A 1 292 ? 9.538 10.348 -3.969 1.00 93.69 292 ARG A C 1
ATOM 2307 O O . ARG A 1 292 ? 8.685 10.066 -3.125 1.00 93.69 292 ARG A O 1
ATOM 2314 N N . GLY A 1 293 ? 10.444 11.312 -3.814 1.00 94.25 293 GLY A N 1
ATOM 2315 C CA . GLY A 1 293 ? 10.599 12.115 -2.599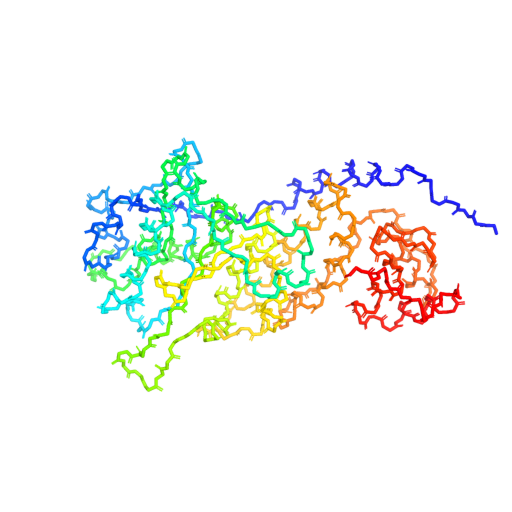 1.00 94.25 293 GLY A CA 1
ATOM 2316 C C . GLY A 1 293 ? 11.353 11.409 -1.466 1.00 94.25 293 GLY A C 1
ATOM 2317 O O . GLY A 1 293 ? 11.496 11.994 -0.399 1.00 94.25 293 GLY A O 1
ATOM 2318 N N . LEU A 1 294 ? 11.825 10.175 -1.671 1.00 94.88 294 LEU A N 1
ATOM 2319 C CA . LEU A 1 294 ? 12.653 9.446 -0.710 1.00 94.88 294 LEU A CA 1
ATOM 2320 C C . LEU A 1 294 ? 14.119 9.488 -1.139 1.00 94.88 294 LEU A C 1
ATOM 2322 O O . LEU A 1 294 ? 14.430 9.421 -2.328 1.00 94.88 294 LEU A O 1
ATOM 2326 N N . ALA A 1 295 ? 15.026 9.522 -0.165 1.00 93.81 295 ALA A N 1
ATOM 2327 C CA . ALA A 1 295 ? 16.457 9.335 -0.385 1.00 93.81 295 ALA A CA 1
ATOM 2328 C C . ALA A 1 295 ? 16.790 7.841 -0.607 1.00 93.81 295 ALA A C 1
ATOM 2330 O O . ALA A 1 295 ? 17.531 7.236 0.164 1.00 93.81 295 ALA A O 1
ATOM 2331 N N . ALA A 1 296 ? 16.193 7.226 -1.635 1.00 92.44 296 ALA A N 1
ATOM 2332 C CA . ALA A 1 296 ? 16.360 5.814 -1.973 1.00 92.44 296 ALA A CA 1
ATOM 2333 C C . ALA A 1 296 ? 16.650 5.624 -3.466 1.00 92.44 296 ALA A C 1
ATOM 2335 O O . ALA A 1 296 ? 15.983 6.198 -4.328 1.00 92.44 296 ALA A O 1
ATOM 2336 N N . GLU A 1 297 ? 17.614 4.758 -3.771 1.00 91.06 297 GLU A N 1
ATOM 2337 C CA . GLU A 1 297 ? 17.946 4.396 -5.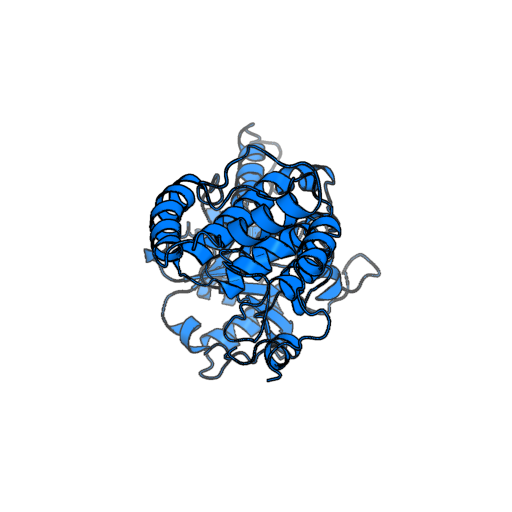147 1.00 91.06 297 GLU A CA 1
ATOM 2338 C C . GLU A 1 297 ? 17.036 3.269 -5.667 1.00 91.06 297 GLU A C 1
ATOM 2340 O O . GLU A 1 297 ? 16.699 2.345 -4.915 1.00 91.06 297 GLU A O 1
ATOM 2345 N N . PRO A 1 298 ? 16.674 3.272 -6.966 1.00 92.06 298 PRO A N 1
ATOM 2346 C CA . PRO A 1 298 ? 15.963 2.158 -7.578 1.00 92.06 298 PRO A CA 1
ATOM 2347 C C . PRO A 1 298 ? 16.725 0.843 -7.422 1.00 92.06 298 PRO A C 1
ATOM 2349 O O . PRO A 1 298 ? 17.949 0.787 -7.559 1.00 92.06 298 PRO A O 1
ATOM 2352 N N . ILE A 1 299 ? 15.988 -0.240 -7.200 1.00 92.06 299 ILE A N 1
ATOM 2353 C CA . ILE A 1 299 ? 16.529 -1.590 -7.113 1.00 92.06 299 ILE A CA 1
ATOM 2354 C C . ILE A 1 299 ? 16.981 -2.020 -8.511 1.00 92.06 299 ILE A C 1
ATOM 2356 O O . ILE A 1 299 ? 16.224 -1.948 -9.487 1.00 92.06 299 ILE A O 1
ATOM 2360 N N . ARG A 1 300 ? 18.230 -2.478 -8.591 1.00 86.12 300 ARG A N 1
ATOM 2361 C CA . ARG A 1 300 ? 18.892 -2.949 -9.812 1.00 86.12 300 ARG A CA 1
ATOM 2362 C C . ARG A 1 300 ? 19.289 -4.411 -9.658 1.00 86.12 300 ARG A C 1
ATOM 2364 O O . ARG A 1 300 ? 19.308 -4.934 -8.547 1.00 86.12 300 ARG A O 1
ATOM 2371 N N . ASP A 1 301 ? 19.594 -5.042 -10.787 1.00 84.12 301 ASP A N 1
ATOM 2372 C CA . ASP A 1 301 ? 20.200 -6.376 -10.853 1.00 84.12 301 ASP A CA 1
ATOM 2373 C C . ASP A 1 301 ? 19.440 -7.461 -10.067 1.00 84.12 301 ASP A C 1
ATOM 2375 O O . ASP A 1 301 ? 20.031 -8.384 -9.512 1.00 84.12 301 ASP A O 1
ATOM 2379 N N . LEU A 1 302 ? 18.104 -7.359 -10.046 1.00 86.00 302 LEU A N 1
ATOM 2380 C CA . LEU A 1 302 ? 17.210 -8.359 -9.449 1.00 86.00 302 LEU A CA 1
ATOM 2381 C C . LEU A 1 302 ? 17.281 -9.695 -10.184 1.00 86.00 302 LEU A C 1
ATOM 2383 O O . LEU A 1 302 ? 17.194 -10.745 -9.556 1.00 86.00 302 LEU A O 1
ATOM 2387 N N . VAL A 1 303 ? 17.423 -9.644 -11.509 1.00 85.19 303 VAL A N 1
ATOM 2388 C CA . VAL A 1 303 ? 17.700 -10.820 -12.330 1.00 85.19 303 VAL A CA 1
ATOM 2389 C C . VAL A 1 303 ? 19.218 -10.898 -12.512 1.00 85.19 303 VAL A C 1
ATOM 2391 O O . VAL A 1 303 ? 19.782 -10.042 -13.211 1.00 85.19 303 VAL A O 1
ATOM 2394 N N . PRO A 1 304 ? 19.904 -11.875 -11.892 1.00 81.88 304 PRO A N 1
ATOM 2395 C CA . PRO A 1 304 ? 21.352 -12.005 -11.998 1.00 81.88 304 PRO A CA 1
ATOM 2396 C C . PRO A 1 304 ? 21.773 -12.461 -13.402 1.00 81.88 304 PRO A C 1
ATOM 2398 O O . PRO A 1 304 ? 20.964 -12.913 -14.208 1.00 81.88 304 PRO A O 1
ATOM 2401 N N . GLY A 1 305 ? 23.070 -12.364 -13.701 1.00 77.88 305 GLY A N 1
ATOM 2402 C CA . GLY A 1 305 ? 23.638 -12.930 -14.930 1.00 77.88 305 GLY A CA 1
ATOM 2403 C C . GLY A 1 305 ? 23.664 -11.996 -16.142 1.00 77.88 305 GLY A C 1
ATOM 2404 O O . GLY A 1 305 ? 24.096 -12.423 -17.215 1.00 77.88 305 GLY A O 1
ATOM 2405 N N . PHE A 1 306 ? 23.297 -10.718 -15.988 1.00 75.94 306 PHE A N 1
ATOM 2406 C CA . PHE A 1 306 ? 23.586 -9.722 -17.019 1.00 75.94 306 PHE A CA 1
ATOM 2407 C C . PHE A 1 306 ? 25.090 -9.390 -17.011 1.00 75.94 306 PHE A C 1
ATOM 2409 O O . PHE A 1 306 ? 25.609 -8.949 -15.982 1.00 75.94 306 PHE A O 1
ATOM 2416 N N . PRO A 1 307 ? 25.832 -9.596 -18.113 1.00 67.50 307 PRO A N 1
ATOM 2417 C CA . PRO A 1 307 ? 27.255 -9.298 -18.141 1.00 67.50 307 PRO A CA 1
ATOM 2418 C C . PRO A 1 307 ? 27.468 -7.784 -18.027 1.00 67.50 307 PRO A C 1
ATOM 2420 O O . PRO A 1 307 ? 27.206 -7.039 -18.963 1.00 67.50 307 PRO A O 1
ATOM 2423 N N . ALA A 1 308 ? 28.023 -7.330 -16.900 1.00 56.53 308 ALA A N 1
ATOM 2424 C CA . ALA A 1 308 ? 28.365 -5.922 -16.655 1.00 56.53 308 ALA A CA 1
ATOM 2425 C C . ALA A 1 308 ? 29.402 -5.341 -17.646 1.00 56.53 308 ALA A C 1
ATOM 2427 O O . ALA A 1 308 ? 29.736 -4.158 -17.587 1.00 56.53 308 ALA A O 1
ATOM 2428 N N . ARG A 1 309 ? 29.963 -6.164 -18.543 1.00 52.31 309 ARG A N 1
ATOM 2429 C CA . ARG A 1 309 ? 31.054 -5.777 -19.439 1.00 52.31 309 ARG A CA 1
ATOM 2430 C C . ARG A 1 309 ? 30.536 -5.483 -20.844 1.00 52.31 309 ARG A C 1
ATOM 2432 O O . ARG A 1 309 ? 30.030 -6.368 -21.521 1.00 52.31 309 ARG A O 1
ATOM 2439 N N . ALA A 1 310 ? 30.848 -4.258 -21.267 1.00 46.28 310 ALA A N 1
ATOM 2440 C CA . ALA A 1 310 ? 30.826 -3.722 -22.624 1.00 46.28 310 ALA A CA 1
ATOM 2441 C C . ALA A 1 310 ? 29.446 -3.320 -23.161 1.00 46.28 310 ALA A C 1
ATOM 2443 O O . ALA A 1 310 ? 28.748 -4.107 -23.783 1.00 46.28 310 ALA A O 1
ATOM 2444 N N . MET A 1 311 ? 29.089 -2.050 -22.965 1.00 49.34 311 MET A N 1
ATOM 2445 C CA . MET A 1 311 ? 28.980 -1.029 -24.020 1.00 49.34 311 MET A CA 1
ATOM 2446 C C . MET A 1 311 ? 28.408 0.238 -23.364 1.00 49.34 311 MET A C 1
ATOM 2448 O O . MET A 1 311 ? 27.357 0.195 -22.738 1.00 49.34 311 MET A O 1
ATOM 2452 N N . GLY A 1 312 ? 29.089 1.377 -23.464 1.00 59.88 312 GLY A N 1
ATOM 2453 C CA . GLY A 1 312 ? 28.467 2.650 -23.093 1.00 59.88 312 GLY A CA 1
ATOM 2454 C C . GLY A 1 312 ? 27.311 2.977 -24.047 1.00 59.88 312 GLY A C 1
ATOM 2455 O O . GLY A 1 312 ? 27.375 2.664 -25.237 1.00 59.88 312 GLY A O 1
ATOM 2456 N N . GLY A 1 313 ? 26.263 3.621 -23.536 1.00 71.56 313 GLY A N 1
ATOM 2457 C CA . GLY A 1 313 ? 25.184 4.193 -24.342 1.00 71.56 313 GLY A CA 1
ATOM 2458 C C . GLY A 1 313 ? 23.936 3.320 -24.526 1.00 71.56 313 GLY A C 1
ATOM 2459 O O . GLY A 1 313 ? 23.800 2.216 -24.001 1.00 71.56 313 GLY A O 1
ATOM 2460 N N . HIS A 1 314 ? 23.003 3.852 -25.315 1.00 74.19 314 HIS A N 1
ATOM 2461 C CA . HIS A 1 314 ? 21.616 3.393 -25.474 1.00 74.19 314 HIS A CA 1
ATOM 2462 C C . HIS A 1 314 ? 21.433 1.899 -25.790 1.00 74.19 314 HIS A C 1
ATOM 2464 O O . HIS A 1 314 ? 20.438 1.289 -25.403 1.00 74.19 314 HIS A O 1
ATOM 2470 N N . SER A 1 315 ? 22.384 1.284 -26.501 1.00 77.44 315 SER A N 1
ATOM 2471 C CA . SER A 1 315 ? 22.296 -0.133 -26.873 1.00 77.44 315 SER A CA 1
ATOM 2472 C C . SER A 1 315 ? 22.406 -1.059 -25.658 1.00 77.44 315 SER A C 1
ATOM 2474 O O . SER A 1 315 ? 21.649 -2.024 -25.570 1.00 77.44 315 SER A O 1
ATOM 2476 N N . ALA A 1 316 ? 23.293 -0.744 -24.709 1.00 83.12 316 ALA A N 1
ATOM 2477 C CA . ALA A 1 316 ? 23.448 -1.522 -23.482 1.00 83.12 316 ALA A CA 1
ATOM 2478 C C . ALA A 1 316 ? 22.308 -1.273 -22.497 1.00 83.12 316 ALA A C 1
ATOM 2480 O O . ALA A 1 316 ? 21.835 -2.216 -21.866 1.00 83.12 316 ALA A O 1
ATOM 2481 N N . ALA A 1 317 ? 21.817 -0.030 -22.414 1.00 86.94 317 ALA A N 1
ATOM 2482 C CA . ALA A 1 317 ? 20.641 0.299 -21.612 1.00 86.94 317 ALA A CA 1
ATOM 2483 C C . ALA A 1 317 ? 19.426 -0.537 -22.048 1.00 86.94 317 ALA A C 1
ATOM 2485 O O . ALA A 1 317 ? 18.764 -1.143 -21.209 1.00 86.94 317 ALA A O 1
ATOM 2486 N N . ALA A 1 318 ? 19.181 -0.657 -23.359 1.00 90.31 318 ALA A N 1
ATOM 2487 C CA . ALA A 1 318 ? 18.107 -1.496 -23.889 1.00 90.31 318 ALA A CA 1
ATOM 2488 C C . ALA A 1 318 ? 18.312 -2.997 -23.609 1.00 90.31 318 ALA A C 1
ATOM 2490 O O . ALA A 1 318 ? 17.341 -3.697 -23.332 1.00 90.31 318 ALA A O 1
ATOM 2491 N N . GLU A 1 319 ? 19.542 -3.513 -23.670 1.00 89.12 319 GLU A N 1
ATOM 2492 C CA . GLU A 1 319 ? 19.819 -4.927 -23.364 1.00 89.12 319 GLU A CA 1
ATOM 2493 C C . GLU A 1 319 ? 19.645 -5.250 -21.886 1.00 89.12 319 GLU A C 1
ATOM 2495 O O . GLU A 1 319 ? 18.965 -6.223 -21.561 1.00 89.12 319 GLU A O 1
ATOM 2500 N N . SER A 1 320 ? 20.196 -4.412 -21.007 1.00 89.00 320 SER A N 1
ATOM 2501 C CA . SER A 1 320 ? 20.020 -4.546 -19.561 1.00 89.00 320 SER A CA 1
ATOM 2502 C C . SER A 1 320 ? 18.544 -4.445 -19.191 1.00 89.00 320 SER A C 1
ATOM 2504 O O . SER A 1 320 ? 18.022 -5.287 -18.465 1.00 89.00 320 SER A O 1
ATOM 2506 N N . PHE A 1 321 ? 17.827 -3.486 -19.782 1.00 93.19 321 PHE A N 1
ATOM 2507 C CA . PHE A 1 321 ? 16.391 -3.339 -19.589 1.00 93.19 321 PHE A CA 1
ATOM 2508 C C . PHE A 1 321 ? 15.616 -4.593 -19.998 1.00 93.19 321 PHE A C 1
ATOM 2510 O O . PHE A 1 321 ? 14.798 -5.079 -19.220 1.00 93.19 321 PHE A O 1
ATOM 2517 N N . LEU A 1 322 ? 15.857 -5.126 -21.201 1.00 92.62 322 LEU A N 1
ATOM 2518 C CA . LEU A 1 322 ? 15.194 -6.345 -21.669 1.00 92.62 322 LEU A CA 1
ATOM 2519 C C . LEU A 1 322 ? 15.497 -7.525 -20.738 1.00 92.62 322 LEU A C 1
ATOM 2521 O O . LEU A 1 322 ? 14.578 -8.256 -20.375 1.00 92.62 322 LEU A O 1
ATOM 2525 N N . HIS A 1 323 ? 16.751 -7.660 -20.301 1.00 90.94 323 HIS A N 1
ATOM 2526 C CA . HIS A 1 323 ? 17.174 -8.696 -19.367 1.00 90.94 323 HIS A CA 1
ATOM 2527 C C . HIS A 1 323 ? 16.454 -8.592 -18.018 1.00 90.94 323 HIS A C 1
ATOM 2529 O O . HIS A 1 323 ? 15.779 -9.537 -17.618 1.00 90.94 323 HIS A O 1
ATOM 2535 N N . GLN A 1 324 ? 16.529 -7.433 -17.353 1.00 92.25 324 GLN A N 1
ATOM 2536 C CA . GLN A 1 324 ? 15.875 -7.211 -16.060 1.00 92.25 324 GLN A CA 1
ATOM 2537 C C . GLN A 1 324 ? 14.349 -7.336 -16.163 1.00 92.25 324 GLN A C 1
ATOM 2539 O O . GLN A 1 324 ? 13.715 -7.798 -15.231 1.00 92.25 324 GLN A O 1
ATOM 2544 N N . ASN A 1 325 ? 13.740 -7.011 -17.309 1.00 93.12 325 ASN A N 1
ATOM 2545 C CA . ASN A 1 325 ? 12.302 -7.202 -17.532 1.00 93.12 325 ASN A CA 1
ATOM 2546 C C . ASN A 1 325 ? 11.909 -8.632 -17.945 1.00 93.12 325 ASN A C 1
ATOM 2548 O O . ASN A 1 325 ? 10.728 -8.882 -18.216 1.00 93.12 325 ASN A O 1
ATOM 2552 N N . MET A 1 326 ? 12.854 -9.574 -18.031 1.00 90.56 326 MET A N 1
ATOM 2553 C CA . MET A 1 326 ? 12.604 -10.934 -18.520 1.00 90.56 326 MET A CA 1
ATOM 2554 C C . MET A 1 326 ? 11.942 -10.929 -19.910 1.00 90.56 326 MET A C 1
ATOM 2556 O O . MET A 1 326 ? 10.940 -11.608 -20.161 1.00 90.56 326 MET A O 1
ATOM 2560 N N . LEU A 1 327 ? 12.463 -10.091 -20.809 1.00 90.88 327 LEU A N 1
ATOM 2561 C CA . LEU A 1 327 ? 12.018 -9.922 -22.190 1.00 90.88 327 LEU A CA 1
ATOM 2562 C C . LEU A 1 327 ? 13.148 -10.329 -23.140 1.00 90.88 327 LEU A C 1
ATOM 2564 O O . LEU A 1 327 ? 14.302 -9.957 -22.969 1.00 90.88 327 LEU A O 1
ATOM 2568 N N . THR A 1 328 ? 12.811 -11.089 -24.178 1.00 84.31 328 THR A N 1
ATOM 2569 C CA . THR A 1 328 ? 13.806 -11.635 -25.119 1.00 84.31 328 THR A CA 1
ATOM 2570 C C . THR A 1 328 ? 13.934 -10.828 -26.407 1.00 84.31 328 THR A C 1
ATOM 2572 O O . THR A 1 328 ? 14.928 -10.948 -27.117 1.00 84.31 328 THR A O 1
ATOM 2575 N N . THR A 1 329 ? 12.928 -10.020 -26.743 1.00 89.12 329 THR A N 1
ATOM 2576 C CA . THR A 1 329 ? 12.868 -9.265 -28.001 1.00 89.12 329 THR A CA 1
ATOM 2577 C C . THR A 1 329 ? 12.244 -7.895 -27.779 1.00 89.12 329 THR A C 1
ATOM 2579 O O . THR A 1 329 ? 11.469 -7.708 -26.846 1.00 89.12 329 THR A O 1
ATOM 2582 N N . VAL A 1 330 ? 12.532 -6.950 -28.680 1.00 92.12 330 VAL A N 1
ATOM 2583 C CA . VAL A 1 330 ? 11.960 -5.590 -28.659 1.00 92.12 330 VAL A CA 1
ATOM 2584 C C . VAL A 1 330 ? 10.483 -5.534 -29.074 1.00 92.12 330 VAL A C 1
ATOM 2586 O O . VAL A 1 330 ? 9.822 -4.517 -28.880 1.00 92.12 330 VAL A O 1
ATOM 2589 N N . SER A 1 331 ? 9.962 -6.619 -29.653 1.00 90.50 331 SER A N 1
ATOM 2590 C CA . SER A 1 331 ? 8.601 -6.709 -30.183 1.00 90.50 331 SER A CA 1
ATOM 2591 C C . SER A 1 331 ? 7.705 -7.679 -29.415 1.00 90.50 331 SER A C 1
ATOM 2593 O O . SER A 1 331 ? 6.499 -7.640 -29.627 1.00 90.50 331 SER A O 1
ATOM 2595 N N . GLY A 1 332 ? 8.233 -8.528 -28.532 1.00 88.31 332 GLY A N 1
ATOM 2596 C CA . GLY A 1 332 ? 7.425 -9.477 -27.764 1.00 88.31 332 GLY A CA 1
ATOM 2597 C C . GLY A 1 332 ? 6.343 -8.770 -26.948 1.00 88.31 332 GLY A C 1
ATOM 2598 O O . GLY A 1 332 ? 6.638 -7.798 -26.254 1.00 88.31 332 GLY A O 1
ATOM 2599 N N . ALA A 1 333 ? 5.102 -9.243 -27.060 1.00 89.75 333 ALA A N 1
ATOM 2600 C CA . ALA A 1 333 ? 3.976 -8.738 -26.288 1.00 89.75 333 ALA A CA 1
ATOM 2601 C C . ALA A 1 333 ? 3.576 -9.742 -25.198 1.00 89.75 333 ALA A C 1
ATOM 2603 O O . ALA A 1 333 ? 3.696 -10.951 -25.406 1.00 89.75 333 ALA A O 1
ATOM 2604 N N . ASP A 1 334 ? 3.116 -9.251 -24.050 1.00 87.56 334 ASP A N 1
ATOM 2605 C CA . ASP A 1 334 ? 2.438 -10.076 -23.052 1.00 87.56 334 ASP A CA 1
ATOM 2606 C C . ASP A 1 334 ? 0.948 -10.270 -23.396 1.00 87.56 334 ASP A C 1
ATOM 2608 O O . ASP A 1 334 ? 0.461 -9.813 -24.433 1.00 87.56 334 ASP A O 1
ATOM 2612 N N . ASN A 1 335 ? 0.211 -10.949 -22.514 1.00 84.56 335 ASN A N 1
ATOM 2613 C CA . ASN A 1 335 ? -1.209 -11.248 -22.719 1.00 84.56 335 ASN A CA 1
ATOM 2614 C C . ASN A 1 335 ? -2.104 -9.995 -22.794 1.00 84.56 335 ASN A C 1
ATOM 2616 O O . ASN A 1 335 ? -3.203 -10.083 -23.327 1.00 84.56 335 ASN A O 1
ATOM 2620 N N . ALA A 1 336 ? -1.648 -8.848 -22.285 1.00 83.75 336 ALA A N 1
ATOM 2621 C CA . ALA A 1 336 ? -2.349 -7.566 -22.362 1.00 83.75 336 ALA A CA 1
ATOM 2622 C C . ALA A 1 336 ? -1.866 -6.709 -23.553 1.00 83.75 336 ALA A C 1
ATOM 2624 O O . ALA A 1 336 ? -2.195 -5.527 -23.669 1.00 83.75 336 ALA A O 1
ATOM 2625 N N . GLY A 1 337 ? -1.035 -7.269 -24.437 1.00 89.25 337 GLY A N 1
ATOM 2626 C CA . GLY A 1 337 ? -0.440 -6.542 -25.554 1.00 89.25 337 GLY A CA 1
ATOM 2627 C C . GLY A 1 337 ? 0.669 -5.569 -25.137 1.00 89.25 337 GLY A C 1
ATOM 2628 O O . GLY A 1 337 ? 1.138 -4.789 -25.972 1.00 89.25 337 GLY A O 1
ATOM 2629 N N . TRP A 1 338 ? 1.118 -5.597 -23.875 1.00 92.62 338 TRP A N 1
ATOM 2630 C CA . TRP A 1 338 ? 2.231 -4.769 -23.416 1.00 92.62 338 TRP A CA 1
ATOM 2631 C C . TRP A 1 338 ? 3.542 -5.285 -23.989 1.00 92.62 338 TRP A C 1
ATOM 2633 O O . TRP A 1 338 ? 3.790 -6.482 -24.062 1.00 92.62 338 TRP A O 1
ATOM 2643 N N . ARG A 1 339 ? 4.408 -4.357 -24.387 1.00 94.56 339 ARG A N 1
ATOM 2644 C CA . ARG A 1 339 ? 5.659 -4.602 -25.120 1.00 94.56 339 ARG A CA 1
ATOM 2645 C C . ARG A 1 339 ? 6.788 -3.862 -24.404 1.00 94.56 339 ARG A C 1
ATOM 2647 O O . ARG A 1 339 ? 6.484 -2.939 -23.648 1.00 94.56 339 ARG A O 1
ATOM 2654 N N . PRO A 1 340 ? 8.069 -4.180 -24.666 1.00 96.00 340 PRO A N 1
ATOM 2655 C CA . PRO A 1 340 ? 9.204 -3.484 -24.059 1.00 96.00 340 PRO A CA 1
ATOM 2656 C C . PRO A 1 340 ? 9.081 -1.958 -24.057 1.00 96.00 340 PRO A C 1
ATOM 2658 O O . PRO A 1 340 ? 9.351 -1.331 -23.041 1.00 96.00 340 PRO A O 1
ATOM 2661 N N . LEU A 1 341 ? 8.604 -1.364 -25.156 1.00 96.06 341 LEU A N 1
ATOM 2662 C CA . LEU A 1 341 ? 8.461 0.087 -25.263 1.00 96.06 341 LEU A CA 1
ATOM 2663 C C . LEU A 1 341 ? 7.362 0.668 -24.353 1.00 96.06 341 LEU A C 1
ATOM 2665 O O . LEU A 1 341 ? 7.539 1.764 -23.838 1.00 96.06 341 LEU A O 1
ATOM 2669 N N . HIS A 1 342 ? 6.276 -0.071 -24.093 1.00 94.75 342 HIS A N 1
ATOM 2670 C CA . HIS A 1 342 ? 5.245 0.339 -23.130 1.00 94.75 342 HIS A CA 1
ATOM 2671 C C . HIS A 1 342 ? 5.817 0.408 -21.707 1.00 94.75 342 HIS A C 1
ATOM 2673 O O . HIS A 1 342 ? 5.607 1.383 -20.992 1.00 94.75 342 HIS A O 1
ATOM 2679 N N . TYR A 1 343 ? 6.596 -0.602 -21.310 1.00 95.19 343 TYR A N 1
ATOM 2680 C CA . TYR A 1 343 ? 7.258 -0.623 -20.005 1.00 95.19 343 TYR A CA 1
ATOM 2681 C C . TYR A 1 343 ? 8.381 0.420 -19.892 1.00 95.19 343 TYR A C 1
ATOM 2683 O O . TYR A 1 343 ? 8.554 1.015 -18.834 1.00 95.19 343 TYR A O 1
ATOM 2691 N N . ALA A 1 344 ? 9.121 0.676 -20.975 1.00 95.25 344 ALA A N 1
ATOM 2692 C CA . ALA A 1 344 ? 10.150 1.715 -21.010 1.00 95.25 344 ALA A CA 1
ATOM 2693 C C . ALA A 1 344 ? 9.548 3.125 -20.911 1.00 95.25 344 ALA A C 1
ATOM 2695 O O . ALA A 1 344 ? 10.091 3.983 -20.224 1.00 95.25 344 ALA A O 1
ATOM 2696 N N . ALA A 1 345 ? 8.399 3.360 -21.553 1.00 94.31 345 ALA A N 1
ATOM 2697 C CA . ALA A 1 345 ? 7.649 4.599 -21.378 1.00 94.31 345 ALA A CA 1
ATOM 2698 C C . ALA A 1 345 ? 7.158 4.756 -19.929 1.00 94.31 345 ALA A C 1
ATOM 2700 O O . ALA A 1 345 ? 7.264 5.843 -19.368 1.00 94.31 345 ALA A O 1
ATOM 2701 N N . LEU A 1 346 ? 6.690 3.667 -19.306 1.00 91.94 346 LEU A N 1
ATOM 2702 C CA . LEU A 1 346 ? 6.263 3.658 -17.904 1.00 91.94 346 LEU A CA 1
ATOM 2703 C C . LEU A 1 346 ? 7.401 4.025 -16.936 1.00 91.94 346 LEU A C 1
ATOM 2705 O O . LEU A 1 346 ? 7.142 4.686 -15.935 1.00 91.94 346 LEU A O 1
ATOM 2709 N N . SER A 1 347 ? 8.645 3.635 -17.239 1.00 91.25 347 SER A N 1
ATOM 2710 C CA . SER A 1 347 ? 9.808 3.985 -16.412 1.00 91.25 347 SER A CA 1
ATOM 2711 C C . SER A 1 347 ? 10.324 5.403 -16.599 1.00 91.25 347 SER A C 1
ATOM 2713 O O . SER A 1 347 ? 11.145 5.855 -15.802 1.00 91.25 347 SER A O 1
ATOM 2715 N N . GLY A 1 348 ? 9.881 6.106 -17.645 1.00 91.31 348 GLY A N 1
ATOM 2716 C CA . GLY A 1 348 ? 10.379 7.440 -17.977 1.00 91.31 348 GLY A CA 1
ATOM 2717 C C . GLY A 1 348 ? 11.864 7.474 -18.366 1.00 91.31 348 GLY A C 1
ATOM 2718 O O . GLY A 1 348 ? 12.447 8.554 -18.429 1.00 91.31 348 GLY A O 1
ATOM 2719 N N . ASN A 1 349 ? 12.498 6.322 -18.625 1.00 90.94 349 ASN A N 1
ATOM 2720 C CA . ASN A 1 349 ? 13.919 6.253 -18.960 1.00 90.94 349 ASN A CA 1
ATOM 2721 C C . ASN A 1 349 ? 14.143 6.477 -20.466 1.00 90.94 349 ASN A C 1
ATOM 2723 O O . ASN A 1 349 ? 13.959 5.572 -21.286 1.00 90.94 349 ASN A O 1
ATOM 2727 N N . VAL A 1 350 ? 14.576 7.691 -20.815 1.00 93.38 350 VAL A N 1
ATOM 2728 C CA . VAL A 1 350 ? 14.815 8.119 -22.202 1.00 93.38 350 VAL A CA 1
ATOM 2729 C C . VAL A 1 350 ? 15.865 7.249 -22.900 1.00 93.38 350 VAL A C 1
ATOM 2731 O O . VAL A 1 350 ? 15.648 6.850 -24.046 1.00 93.38 350 VAL A O 1
ATOM 2734 N N . ASP A 1 351 ? 16.944 6.868 -22.208 1.00 92.69 351 ASP A N 1
ATOM 2735 C CA . ASP A 1 351 ? 18.031 6.078 -22.800 1.00 92.69 351 ASP A CA 1
ATOM 2736 C C . ASP A 1 351 ? 17.548 4.696 -23.257 1.00 92.69 351 ASP A C 1
ATOM 2738 O O . ASP A 1 351 ? 17.927 4.197 -24.324 1.00 92.69 351 ASP A O 1
ATOM 2742 N N . VAL A 1 352 ? 16.680 4.075 -22.451 1.00 94.38 352 VAL A N 1
ATOM 2743 C CA . VAL A 1 352 ? 16.047 2.794 -22.777 1.00 94.38 352 VAL A CA 1
ATOM 2744 C C . VAL A 1 352 ? 15.097 2.956 -23.959 1.00 94.38 352 VAL A C 1
ATOM 2746 O O . VAL A 1 352 ? 15.148 2.149 -24.890 1.00 94.38 352 VAL A O 1
ATOM 2749 N N . VAL A 1 353 ? 14.243 3.985 -23.950 1.00 96.19 353 VAL A N 1
ATOM 2750 C CA . VAL A 1 353 ? 13.298 4.258 -25.045 1.00 96.19 353 VAL A CA 1
ATOM 2751 C C . VAL A 1 353 ? 14.049 4.433 -26.366 1.00 96.19 353 VAL A C 1
ATOM 2753 O O . VAL A 1 353 ? 13.758 3.737 -27.341 1.00 96.19 353 VAL A O 1
ATOM 2756 N N . GLU A 1 354 ? 15.068 5.289 -26.397 1.00 95.50 354 GLU A N 1
ATOM 2757 C CA . GLU A 1 354 ? 15.884 5.527 -27.586 1.00 95.50 354 GLU A CA 1
ATOM 2758 C C . GLU A 1 354 ? 16.643 4.264 -28.026 1.00 95.50 354 GLU A C 1
ATOM 2760 O O . GLU A 1 354 ? 16.699 3.943 -29.219 1.00 95.50 354 GLU A O 1
ATOM 2765 N N . GLY A 1 355 ? 17.171 3.488 -27.075 1.00 94.44 355 GLY A N 1
ATOM 2766 C CA . GLY A 1 355 ? 17.809 2.202 -27.347 1.00 94.44 355 GLY A CA 1
ATOM 2767 C C . GLY A 1 355 ? 16.869 1.184 -28.004 1.00 94.44 355 GLY A C 1
ATOM 2768 O O . GLY A 1 355 ? 17.254 0.514 -28.968 1.00 94.44 355 GLY A O 1
ATOM 2769 N N . LEU A 1 356 ? 15.619 1.094 -27.541 1.00 95.56 356 LEU A N 1
ATOM 2770 C CA . LEU A 1 356 ? 14.594 0.227 -28.130 1.00 95.56 356 LEU A CA 1
ATOM 2771 C C . LEU A 1 356 ? 14.168 0.706 -29.529 1.00 95.56 356 LEU A C 1
ATOM 2773 O O . LEU A 1 356 ? 14.018 -0.116 -30.437 1.00 95.56 356 LEU A O 1
ATOM 2777 N N . LEU A 1 357 ? 14.026 2.018 -29.741 1.00 95.44 357 LEU A N 1
ATOM 2778 C CA . LEU A 1 357 ? 13.675 2.595 -31.046 1.00 95.44 357 LEU A CA 1
ATOM 2779 C C . LEU A 1 357 ? 14.774 2.374 -32.092 1.00 95.44 357 LEU A C 1
ATOM 2781 O O . LEU A 1 357 ? 14.478 1.965 -33.216 1.00 95.44 357 LEU A O 1
ATOM 2785 N N . ARG A 1 358 ? 16.053 2.530 -31.722 1.00 94.69 358 ARG A N 1
ATOM 2786 C CA . ARG A 1 358 ? 17.191 2.179 -32.596 1.00 94.69 358 ARG A CA 1
ATOM 2787 C C . ARG A 1 358 ? 17.187 0.705 -33.003 1.00 94.69 358 ARG A C 1
ATOM 2789 O O . ARG A 1 358 ? 17.629 0.361 -34.098 1.00 94.69 358 ARG A O 1
ATOM 2796 N N . ARG A 1 359 ? 16.632 -0.163 -32.155 1.00 93.19 359 ARG A N 1
ATOM 2797 C CA . ARG A 1 359 ? 16.401 -1.590 -32.434 1.00 93.19 359 ARG A CA 1
ATOM 2798 C C . ARG A 1 359 ? 15.092 -1.861 -33.188 1.00 93.19 359 ARG A C 1
ATOM 2800 O O . ARG A 1 359 ? 14.684 -3.014 -33.292 1.00 93.19 359 ARG A O 1
ATOM 2807 N N . ARG A 1 360 ? 14.465 -0.829 -33.763 1.00 94.75 360 ARG A N 1
ATOM 2808 C CA . ARG A 1 360 ? 13.230 -0.892 -34.562 1.00 94.75 360 ARG A CA 1
ATOM 2809 C C . ARG A 1 360 ? 11.996 -1.355 -33.776 1.00 94.75 360 ARG A C 1
ATOM 2811 O O . ARG A 1 360 ? 11.092 -1.957 -34.358 1.00 94.75 360 ARG A O 1
ATOM 2818 N N . ALA A 1 361 ? 11.926 -1.071 -32.472 1.00 94.88 361 ALA A N 1
ATOM 2819 C CA . ALA A 1 361 ? 10.657 -1.155 -31.750 1.00 94.88 361 ALA A CA 1
ATOM 2820 C C . ALA A 1 361 ? 9.638 -0.198 -32.395 1.00 94.88 361 ALA A C 1
ATOM 2822 O O . ALA A 1 361 ? 9.968 0.947 -32.698 1.00 94.88 361 ALA A O 1
ATOM 2823 N N . ASN A 1 362 ? 8.409 -0.660 -32.630 1.00 94.56 362 ASN A N 1
ATOM 2824 C CA . ASN A 1 362 ? 7.374 0.169 -33.246 1.00 94.56 362 ASN A CA 1
ATOM 2825 C C . ASN A 1 362 ? 6.693 1.048 -32.172 1.00 94.56 362 ASN A C 1
ATOM 2827 O O . ASN A 1 362 ? 6.055 0.483 -31.280 1.00 94.56 362 ASN A O 1
ATOM 2831 N N . PRO A 1 363 ? 6.784 2.391 -32.264 1.00 95.25 363 PRO A N 1
ATOM 2832 C CA . PRO A 1 363 ? 6.228 3.311 -31.269 1.00 95.25 363 PRO A CA 1
ATOM 2833 C C . PRO A 1 363 ? 4.702 3.408 -31.270 1.00 95.25 363 PRO A C 1
ATOM 2835 O O . PRO A 1 363 ? 4.124 3.842 -30.283 1.00 95.25 363 PRO A O 1
ATOM 2838 N N . ASN A 1 364 ? 4.043 2.979 -32.347 1.00 93.94 364 ASN A N 1
ATOM 2839 C CA . ASN A 1 364 ? 2.599 3.133 -32.534 1.00 93.94 364 ASN A CA 1
ATOM 2840 C C . ASN A 1 364 ? 1.823 1.842 -32.239 1.00 93.94 364 ASN A C 1
ATOM 2842 O O . ASN A 1 364 ? 0.667 1.692 -32.641 1.00 93.94 364 ASN A O 1
ATOM 2846 N N . GLN A 1 365 ? 2.464 0.867 -31.591 1.00 92.19 365 GLN A N 1
ATOM 2847 C CA . GLN A 1 365 ? 1.782 -0.348 -31.164 1.00 92.19 365 GLN A CA 1
ATOM 2848 C C . GLN A 1 365 ? 0.818 -0.018 -30.037 1.00 92.19 365 GLN A C 1
ATOM 2850 O O . GLN A 1 365 ? 1.171 0.670 -29.088 1.00 92.19 365 GLN A O 1
ATOM 2855 N N . ARG A 1 366 ? -0.400 -0.535 -30.146 1.00 89.81 366 ARG A N 1
ATOM 2856 C CA . ARG A 1 366 ? -1.400 -0.415 -29.092 1.00 89.81 366 ARG A CA 1
ATOM 2857 C C . ARG A 1 366 ? -1.281 -1.619 -28.170 1.00 89.81 366 ARG A C 1
ATOM 2859 O O . ARG A 1 366 ? -0.979 -2.723 -28.634 1.00 89.81 366 ARG A O 1
ATOM 2866 N N . THR A 1 367 ? -1.553 -1.408 -26.890 1.00 87.38 367 THR A N 1
ATOM 2867 C CA . THR A 1 367 ? -1.934 -2.510 -26.008 1.00 87.38 367 THR A CA 1
ATOM 2868 C C . THR A 1 367 ? -3.219 -3.137 -26.541 1.00 87.38 367 THR A C 1
ATOM 2870 O O . THR A 1 367 ? -3.954 -2.512 -27.321 1.00 87.38 367 THR A O 1
ATOM 2873 N N . SER A 1 368 ? -3.497 -4.373 -26.140 1.00 81.94 368 SER A N 1
ATOM 2874 C CA . SER A 1 368 ? -4.821 -4.931 -26.385 1.00 81.94 368 SER A CA 1
ATOM 2875 C C . SER A 1 368 ? -5.819 -4.001 -25.697 1.00 81.94 368 SER A C 1
ATOM 2877 O O . SER A 1 368 ? -5.673 -3.705 -24.511 1.00 81.94 368 SER A O 1
ATOM 2879 N N . LYS A 1 369 ? -6.753 -3.441 -26.474 1.00 53.09 369 LYS A N 1
ATOM 2880 C CA . LYS A 1 369 ? -7.972 -2.904 -25.885 1.00 53.09 369 LYS A CA 1
ATOM 2881 C C . LYS A 1 369 ? -8.679 -4.106 -25.293 1.00 53.09 369 LYS A C 1
ATOM 2883 O O . LYS A 1 369 ? -9.002 -5.004 -26.064 1.00 53.09 369 LYS A O 1
ATOM 2888 N N . ASP A 1 370 ? -8.906 -4.074 -23.998 1.00 42.41 370 ASP A N 1
ATOM 2889 C CA . ASP A 1 370 ? -10.171 -4.561 -23.484 1.00 42.41 370 ASP A CA 1
ATOM 2890 C C . ASP A 1 370 ? -10.889 -3.326 -22.940 1.00 42.41 370 ASP A C 1
ATOM 2892 O O . ASP A 1 370 ? -10.400 -2.766 -21.932 1.00 42.41 370 ASP A O 1
#

Secondary structure (DSSP, 8-state):
---PPPTTHHHHHHHHHHHHHHHT-PPP--S--EEEEHHHHHH-SS---HHHHHHHT-EEE--GGG-EEEEEE---SSSS-S-TTSHHHHHHHHHHHHHHH--SEEPBPHHHHHH-TT--PEEGGGGSSS-EEEE-HHHHS--TTSS-TT---TTHHHHHHHHHHTHHHHHHH-SEEEEE---EE-SSSS-EE-HHHHTTBHHHHHHHHHHHTSS---EEEEEETTEEEEE--GGGSTT--GGGSB-SSTTHHHHHHHHHHHHHHHHHHHHHHTT-HHHHHHHHHSHHHHTTTSS-PPP---S------S--SHHHHHHHHHHHTT--SSS---TT---HHHHHHHHT-HHHHHHHHHTT--TTPPPPP-

Nearest PDB structures (foldseek):
  2b0o-assembly3_H  TM=4.129E-01  e=2.847E+00  Homo sapiens
  4o1p-assembly1_B  TM=3.471E-01  e=2.847E+00  Sus scrofa
  4o1o-assembly1_A  TM=3.490E-01  e=3.900E+00  Sus scrofa
  8j9j-assembly1_A9  TM=3.672E-01  e=2.847E+00  Euglena gracilis

Organism: Symbiodinium pilosum (NCBI:txid2952)

InterPro domains:
  IPR002110 Ankyrin repeat [PF00023] (337-367)
  IPR002110 Ankyrin repeat [PS50088] (336-368)
  IPR002110 Ankyrin repeat [SM00248] (336-365)
  IPR036770 Ankyrin repeat-containing domain superfamily [G3DSA:1.25.40.20] (308-370)
  IPR036770 Ankyrin repeat-containing domain superfamily [SSF48403] (310-366)

pLDDT: mean 87.53, std 14.16, range [29.03, 98.69]

Foldseek 3Di:
DQPFPDPCQLVVLLVVLVVVLVVLDAQDQLAFFKWAWLVVLLPDPFDDAQVVCVVVVRIDRDDVVQDAEEEEQEQQLDDQGRCHPCPLSVQVSLLLCCLQPDQDFFAADPCCVVPVVPDDTHGSCSNPPGTYIYGDLRNRAHDPPPDDPPDDDVCRVVRNVSVLSCLLVVLLRGPAYEYRFEFDQRPPDRDTTGPVLCLQALSSLLSLLSCCLHPHNKHWYRHGSVDIHIYRDCVVPQQRANLRHDYPDNVVLAVCLVVSQSSLLSSLSVCSNVVVLVVNLLSLLCQCSNNPNYPYDRDACSSPDDPPDDDPFLQSLQVSLCRSSVHSDQCDADPQRDGSLNSCVSNVDPSNNVNSVVVVRDPPRDGDDD

Radius of gyration: 22.91 Å; Cα contacts (8 Å, |Δi|>4): 588; chains: 1; bounding box: 55×47×74 Å

Mean predicted aligned error: 7.17 Å

Solvent-accessible surface area (backbone atoms only — not comparable to full-atom values): 20609 Å² total; per-residue (Å²): 133,87,78,74,78,59,91,59,54,67,64,47,46,24,66,59,21,49,64,51,42,64,70,55,53,77,61,54,68,72,40,79,57,31,22,32,43,47,73,60,60,64,69,54,89,66,91,61,49,17,67,60,34,51,75,72,62,57,51,40,75,67,52,74,90,71,38,42,34,34,32,50,46,68,62,65,57,45,92,94,40,56,51,85,82,42,59,61,58,50,37,49,40,47,39,49,51,47,41,52,71,38,83,55,60,34,44,54,31,74,54,26,58,71,72,36,86,83,68,71,56,46,60,21,53,70,54,61,74,45,55,46,30,37,33,41,66,63,47,35,29,64,61,88,83,83,62,71,93,84,73,82,58,89,63,55,67,54,49,34,52,28,34,63,66,12,47,56,26,51,42,58,67,24,76,39,40,34,39,51,27,44,77,43,71,33,92,86,49,105,43,73,43,27,56,66,57,42,53,40,26,17,66,52,20,41,52,50,48,36,27,55,34,34,98,58,47,55,35,33,43,31,47,45,71,88,40,58,28,32,42,64,48,68,73,72,55,73,89,38,31,37,36,70,30,55,50,97,55,68,69,53,48,61,68,44,18,64,53,54,52,42,41,50,51,43,36,43,28,48,22,41,52,70,63,38,57,71,61,26,40,52,53,70,28,36,38,72,56,60,40,31,69,28,88,48,80,76,90,70,76,83,53,76,86,72,77,91,73,85,60,88,58,35,65,39,44,28,51,52,48,30,53,63,56,76,42,91,50,59,74,52,58,51,98,60,36,48,28,51,61,58,48,29,60,62,44,68,42,62,54,34,41,53,20,36,44,77,69,67,34,70,88,84,70,67,54,57,84,129

Sequence (370 aa):
MSRCLPRSSAAQAELDASPLFDAAGAAPMLFPMYTVAAEVLLEMTEIRPHEELKVRGDLVIFDIDKGNALFVSHQWVAEQHPDPEFRQMSILQNALRHLMTSSSFVPLDQITESLVLRAKPLSMRVFQSSPLFIWYDYFSCPQLEIRDVRTMDCSDGSQQDDCINSIAAYVETCRFFLALCPVIDSPTEDKVFSARTWSCRGWCRMERAARELSMHDTWILVQSSASIELVGTAMSFPSASVGEGEFTVAADRDKLAPLVQQLLKRKLLLCLQKRELPAYRRLLNLQAVHLRGLAAEPIRDLVPGFPARAMGGHSAAAESFLHQNMLTTVSGADNAGWRPLHYAALSGNVDVVEGLLRRRANPNQRTSKD